Protein AF-A0A9D1F6U3-F1 (afdb_monomer_lite)

Sequence (412 aa):
MLYEYFVCVFSRMLGSVQTELIWQTAQAREDLVQIKSAEDCMWYIWGDSIPMAGEPDRIEFTAESYDNSDFKPFIVPYILDDQSNVKGNLILVSGGGYSERNNTGEGYPSAALFNELGYNCYVLQRRVAPYCADDIWMDMQRSIRYVRNAVEEMELGGADNICAAGFSGGSGTVLGAVALYYGDILPTVTDPDYVPDEIDKISSDLDFALCIYGPDYLGGTSHDDGSEFKGLVTDNPNIPDMFIAGGENDDLTYDANMVLANSVKDKVISELHVYAQVGHGFGAGREGTSSKDWIKEADVFMDYVKAIEAGTDGAAQQEAEIPEEYTKVQQYVVSGGFGDNTTITYAATDDESQFYIYFTSHDELQVLEGYIEDDGTVIVTYDKSGFMKGDAQMIVDSADRDGWEPIDKAAD

Organism: NCBI:txid2840941

Structure (mmCIF, N/CA/C/O backbone):
data_AF-A0A9D1F6U3-F1
#
_entry.id   AF-A0A9D1F6U3-F1
#
loop_
_atom_site.group_PDB
_atom_site.id
_atom_site.type_symbol
_atom_site.label_atom_id
_atom_site.label_alt_id
_atom_site.label_comp_id
_atom_site.label_asym_id
_atom_site.label_entity_id
_atom_site.label_seq_id
_atom_site.pdbx_PDB_ins_code
_atom_site.Cartn_x
_atom_site.Cartn_y
_atom_site.Cartn_z
_atom_site.occupancy
_atom_site.B_iso_or_equiv
_atom_site.auth_seq_id
_atom_site.auth_comp_id
_atom_site.auth_asym_id
_atom_site.auth_atom_id
_atom_site.pdbx_PDB_model_num
ATOM 1 N N . MET A 1 1 ? 34.568 -28.697 -12.596 1.00 42.38 1 MET A N 1
ATOM 2 C CA . MET A 1 1 ? 35.968 -28.341 -12.929 1.00 42.38 1 MET A CA 1
ATOM 3 C C . MET A 1 1 ? 36.302 -26.856 -12.757 1.00 42.38 1 MET A C 1
ATOM 5 O O . MET A 1 1 ? 37.226 -26.585 -12.010 1.00 42.38 1 MET A O 1
ATOM 9 N N . LEU A 1 2 ? 35.592 -25.886 -13.361 1.00 33.31 2 LEU A N 1
ATOM 10 C CA . LEU A 1 2 ? 35.843 -24.448 -13.087 1.00 33.31 2 LEU A CA 1
ATOM 11 C C . LEU A 1 2 ? 35.345 -23.996 -11.694 1.00 33.31 2 LEU A C 1
ATOM 13 O O . LEU A 1 2 ? 36.006 -23.195 -11.044 1.00 33.31 2 LEU A O 1
ATOM 17 N N . TYR A 1 3 ? 34.247 -24.583 -11.200 1.00 37.94 3 TYR A N 1
ATOM 18 C CA . TYR A 1 3 ? 33.682 -24.304 -9.869 1.00 37.94 3 TYR A CA 1
ATOM 19 C C . TYR A 1 3 ? 34.586 -24.795 -8.719 1.00 37.94 3 TYR A C 1
ATOM 21 O O . TYR A 1 3 ? 34.865 -24.061 -7.777 1.00 37.94 3 TYR A O 1
ATOM 29 N N . GLU A 1 4 ? 35.151 -26.000 -8.850 1.00 38.66 4 GLU A N 1
ATOM 30 C CA . GLU A 1 4 ? 36.095 -26.563 -7.868 1.00 38.66 4 GLU A CA 1
ATOM 31 C C . GLU A 1 4 ? 37.394 -25.750 -7.770 1.00 38.66 4 GLU A C 1
ATOM 33 O O . GLU A 1 4 ? 37.966 -25.616 -6.689 1.00 38.66 4 GLU A O 1
ATOM 38 N N . TYR A 1 5 ? 37.844 -25.151 -8.879 1.00 35.56 5 TYR A N 1
ATOM 39 C CA . TYR A 1 5 ? 39.043 -24.311 -8.885 1.00 35.56 5 TYR A CA 1
ATOM 40 C C . TYR A 1 5 ? 38.801 -22.950 -8.209 1.00 35.56 5 TYR A C 1
ATOM 42 O O . TYR A 1 5 ? 39.692 -22.434 -7.537 1.00 35.56 5 TYR A O 1
ATOM 50 N N . PHE A 1 6 ? 37.591 -22.393 -8.332 1.00 42.16 6 PHE A N 1
ATOM 51 C CA . PHE A 1 6 ? 37.216 -21.121 -7.705 1.00 42.16 6 PHE A CA 1
ATOM 52 C C . PHE A 1 6 ? 37.087 -21.253 -6.175 1.00 42.16 6 PHE A C 1
ATOM 54 O O . PHE A 1 6 ? 37.627 -20.434 -5.429 1.00 42.16 6 PHE A O 1
ATOM 61 N N . VAL A 1 7 ? 36.471 -22.343 -5.701 1.00 47.91 7 VAL A N 1
ATOM 62 C CA . VAL A 1 7 ? 36.286 -22.637 -4.266 1.00 47.91 7 VAL A CA 1
ATOM 63 C C . VAL A 1 7 ? 37.618 -22.957 -3.571 1.00 47.91 7 VAL A C 1
ATOM 65 O O . VAL A 1 7 ? 37.873 -22.478 -2.463 1.00 47.91 7 VAL A O 1
ATOM 68 N N . CYS A 1 8 ? 38.529 -23.686 -4.228 1.00 46.34 8 CYS A N 1
ATOM 69 C CA . CYS A 1 8 ? 39.842 -24.001 -3.650 1.00 46.34 8 CYS A CA 1
ATOM 70 C C . CYS A 1 8 ? 40.756 -22.778 -3.467 1.00 46.34 8 CYS A C 1
ATOM 72 O O . CYS A 1 8 ? 41.561 -22.756 -2.532 1.00 46.34 8 CYS A O 1
ATOM 74 N N . VAL A 1 9 ? 40.671 -21.776 -4.348 1.00 45.34 9 VAL A N 1
ATOM 75 C CA . VAL A 1 9 ? 41.531 -20.582 -4.278 1.00 45.34 9 VAL A CA 1
ATOM 76 C C . VAL A 1 9 ? 41.027 -19.594 -3.219 1.00 45.34 9 VAL A C 1
ATOM 78 O O . VAL A 1 9 ? 41.844 -19.043 -2.481 1.00 45.34 9 VAL A O 1
ATOM 81 N N . PHE A 1 10 ? 39.707 -19.433 -3.066 1.00 45.38 10 PHE A N 1
ATOM 82 C CA . PHE A 1 10 ? 39.118 -18.539 -2.058 1.00 45.38 10 PHE A CA 1
ATOM 83 C C . PHE A 1 10 ? 39.125 -19.107 -0.634 1.00 45.38 10 PHE A C 1
ATOM 85 O O . PHE A 1 10 ? 39.335 -18.355 0.317 1.00 45.38 10 PHE A O 1
ATOM 92 N N . SER A 1 11 ? 39.002 -20.429 -0.463 1.00 48.53 11 SER A N 1
ATOM 93 C CA . SER A 1 11 ? 39.076 -21.071 0.862 1.00 48.53 11 SER A CA 1
ATOM 94 C C . SER A 1 11 ? 40.421 -20.838 1.571 1.00 48.53 11 SER A C 1
ATOM 96 O O . SER A 1 11 ? 40.485 -20.852 2.796 1.00 48.53 11 SER A O 1
ATOM 98 N N . ARG A 1 12 ? 41.502 -20.542 0.831 1.00 50.72 12 ARG A N 1
ATOM 99 C CA . ARG A 1 12 ? 42.804 -20.180 1.421 1.00 50.72 12 ARG A CA 1
ATOM 100 C C . ARG A 1 12 ? 42.891 -18.736 1.932 1.00 50.72 12 ARG A C 1
ATOM 102 O O . ARG A 1 12 ? 43.861 -18.424 2.618 1.00 50.72 12 ARG A O 1
ATOM 109 N N . MET A 1 13 ? 41.932 -17.868 1.596 1.00 50.22 13 MET A N 1
ATOM 110 C CA . MET A 1 13 ? 41.905 -16.451 1.997 1.00 50.22 13 MET A CA 1
ATOM 111 C C . MET A 1 13 ? 40.871 -16.130 3.088 1.00 50.22 13 MET A C 1
ATOM 113 O O . MET A 1 13 ? 40.909 -15.034 3.639 1.00 50.22 13 MET A O 1
ATOM 117 N N . LEU A 1 14 ? 39.978 -17.065 3.423 1.00 48.09 14 LEU A N 1
ATOM 118 C CA . LEU A 1 14 ? 38.885 -16.867 4.378 1.00 48.09 14 LEU A CA 1
ATOM 119 C C . LEU A 1 14 ? 39.140 -17.635 5.684 1.00 48.09 14 LEU A C 1
ATOM 121 O O . LEU A 1 14 ? 39.748 -18.705 5.687 1.00 48.09 14 LEU A O 1
ATOM 125 N N . GLY A 1 15 ? 38.669 -17.095 6.811 1.00 55.25 15 GLY A N 1
ATOM 126 C CA . GLY A 1 15 ? 38.724 -17.794 8.100 1.00 55.25 15 GLY A CA 1
ATOM 127 C C . GLY A 1 15 ? 37.884 -19.080 8.086 1.00 55.25 15 GLY A C 1
ATOM 128 O O . GLY A 1 15 ? 36.940 -19.207 7.304 1.00 55.25 15 GLY A O 1
ATOM 129 N N . SER A 1 16 ? 38.190 -20.037 8.970 1.00 57.56 16 SER A N 1
ATOM 130 C CA . SER A 1 16 ? 37.502 -21.342 9.028 1.00 57.56 16 SER A CA 1
ATOM 131 C C . SER A 1 16 ? 35.975 -21.221 9.144 1.00 57.56 16 SER A C 1
ATOM 133 O O . SER A 1 16 ? 35.255 -21.961 8.484 1.00 57.56 16 SER A O 1
ATOM 135 N N . VAL A 1 17 ? 35.487 -20.227 9.893 1.00 54.22 17 VAL A N 1
ATOM 136 C CA . VAL A 1 17 ? 34.051 -19.952 10.091 1.00 54.22 17 VAL A CA 1
ATOM 137 C C . VAL A 1 17 ? 33.354 -19.499 8.800 1.00 54.22 17 VAL A C 1
ATOM 139 O O . VAL A 1 17 ? 32.241 -19.928 8.520 1.00 54.22 17 VAL A O 1
ATOM 142 N N . GLN A 1 18 ? 34.007 -18.674 7.975 1.00 57.72 18 GLN A N 1
ATOM 143 C CA . GLN A 1 18 ? 33.443 -18.221 6.693 1.00 57.72 18 GLN A CA 1
ATOM 144 C C . GLN A 1 18 ? 33.390 -19.355 5.668 1.00 57.72 18 GLN A C 1
ATOM 146 O O . GLN A 1 18 ? 32.462 -19.429 4.871 1.00 57.72 18 GLN A O 1
ATOM 151 N N . THR A 1 19 ? 34.369 -20.259 5.713 1.00 63.44 19 THR A N 1
ATOM 152 C CA . THR A 1 19 ? 34.386 -21.437 4.840 1.00 63.44 19 THR A CA 1
ATOM 153 C C . THR A 1 19 ? 33.251 -22.397 5.207 1.00 63.44 19 THR A C 1
ATOM 155 O O . THR A 1 19 ? 32.545 -22.863 4.319 1.00 63.44 19 THR A O 1
ATOM 158 N N . GLU A 1 20 ? 33.026 -22.641 6.500 1.00 64.00 20 GLU A N 1
ATOM 159 C CA . GLU A 1 20 ? 31.921 -23.471 7.002 1.00 64.00 20 GLU A CA 1
ATOM 160 C C . GLU A 1 20 ? 30.547 -22.914 6.594 1.00 64.00 20 GLU A C 1
ATOM 162 O O . GLU A 1 20 ? 29.706 -23.660 6.097 1.00 64.00 20 GLU A O 1
ATOM 167 N N . LEU A 1 21 ? 30.345 -21.596 6.718 1.00 61.62 21 LEU A N 1
ATOM 168 C CA . LEU A 1 21 ? 29.097 -20.933 6.329 1.00 61.62 21 LEU A CA 1
ATOM 169 C C . LEU A 1 21 ? 28.814 -21.077 4.823 1.00 61.62 21 LEU A C 1
ATOM 171 O O . LEU A 1 21 ? 27.683 -21.350 4.428 1.00 61.62 21 LEU A O 1
ATOM 175 N N . ILE A 1 22 ? 29.844 -20.944 3.979 1.00 66.81 22 ILE A N 1
ATOM 176 C CA . ILE A 1 22 ? 29.730 -21.145 2.526 1.00 66.81 22 ILE A CA 1
ATOM 177 C C . ILE A 1 22 ? 29.328 -22.590 2.210 1.00 66.81 22 ILE A C 1
ATOM 179 O O . ILE A 1 22 ? 28.435 -22.801 1.393 1.00 66.81 22 ILE A O 1
ATOM 183 N N . TRP A 1 23 ? 29.939 -23.579 2.871 1.00 64.94 23 TRP A N 1
ATOM 184 C CA . TRP A 1 23 ? 29.586 -24.989 2.677 1.00 64.94 23 TRP A CA 1
ATOM 185 C C . TRP A 1 23 ? 28.165 -25.302 3.135 1.00 64.94 23 TRP A C 1
ATOM 187 O O . TRP A 1 23 ? 27.433 -25.957 2.401 1.00 64.94 23 TRP A O 1
ATOM 197 N N . GLN A 1 24 ? 27.747 -24.799 4.297 1.00 66.44 24 GLN A N 1
ATOM 198 C CA . GLN A 1 24 ? 26.380 -24.984 4.793 1.00 66.44 24 GLN A CA 1
ATOM 199 C C . GLN A 1 24 ? 25.349 -24.329 3.869 1.00 66.44 24 GLN A C 1
ATOM 201 O O . GLN A 1 24 ? 24.318 -24.927 3.587 1.00 66.44 24 GLN A O 1
ATOM 206 N N . THR A 1 25 ? 25.651 -23.143 3.335 1.00 59.09 25 THR A N 1
ATOM 207 C CA . THR A 1 25 ? 24.780 -22.447 2.374 1.00 59.09 25 THR A CA 1
ATOM 208 C C . THR A 1 25 ? 24.703 -23.197 1.042 1.00 59.09 25 THR A C 1
ATOM 210 O O . THR A 1 25 ? 23.630 -23.308 0.455 1.00 59.09 25 THR A O 1
ATOM 213 N N . ALA A 1 26 ? 25.823 -23.747 0.563 1.00 63.44 26 ALA A N 1
ATOM 214 C CA . ALA A 1 26 ? 25.854 -24.569 -0.644 1.00 63.44 26 ALA A CA 1
ATOM 215 C C . ALA A 1 26 ? 25.070 -25.878 -0.460 1.00 63.44 26 ALA A C 1
ATOM 217 O O . ALA A 1 26 ? 24.279 -26.228 -1.328 1.00 63.44 26 ALA A O 1
ATOM 218 N N . GLN A 1 27 ? 25.227 -26.546 0.686 1.00 65.62 27 GLN A N 1
ATOM 219 C CA . GLN A 1 27 ? 24.493 -27.766 1.026 1.00 65.62 27 GLN A CA 1
ATOM 220 C C . GLN A 1 27 ? 22.988 -27.492 1.141 1.00 65.62 27 GLN A C 1
ATOM 222 O O . GLN A 1 27 ? 22.194 -28.178 0.510 1.00 65.62 27 GLN A O 1
ATOM 227 N N . ALA A 1 28 ? 22.599 -26.430 1.855 1.00 63.66 28 ALA A N 1
ATOM 228 C CA . ALA A 1 28 ? 21.203 -26.014 1.963 1.00 63.66 28 ALA A CA 1
ATOM 229 C C . ALA A 1 28 ? 20.598 -25.693 0.589 1.00 63.66 28 ALA A C 1
ATOM 231 O O . ALA A 1 28 ? 19.442 -26.012 0.344 1.00 63.66 28 ALA A O 1
ATOM 232 N N . ARG A 1 29 ? 21.385 -25.109 -0.327 1.00 61.44 29 ARG A N 1
ATOM 233 C CA . ARG A 1 29 ? 20.975 -24.859 -1.714 1.00 61.44 29 ARG A CA 1
ATOM 234 C C . ARG A 1 29 ? 20.826 -26.143 -2.532 1.00 61.44 29 ARG A C 1
ATOM 236 O O . ARG A 1 29 ? 19.943 -26.194 -3.380 1.00 61.44 29 ARG A O 1
ATOM 243 N N . GLU A 1 30 ? 21.674 -27.145 -2.317 1.00 65.12 30 GLU A N 1
ATOM 244 C CA . GLU A 1 30 ? 21.535 -28.467 -2.949 1.00 65.12 30 GLU A CA 1
ATOM 245 C C . GLU A 1 30 ? 20.309 -29.231 -2.429 1.00 65.12 30 GLU A C 1
ATOM 247 O O . GLU A 1 30 ? 19.708 -29.997 -3.181 1.00 65.12 30 GLU A O 1
ATOM 252 N N . ASP A 1 31 ? 19.904 -28.970 -1.185 1.00 65.75 31 ASP A N 1
ATOM 253 C CA . ASP A 1 31 ? 18.705 -29.544 -0.569 1.00 65.75 31 ASP A CA 1
ATOM 254 C C . ASP A 1 31 ? 17.405 -28.817 -0.984 1.00 65.75 31 ASP A C 1
ATOM 256 O O . ASP A 1 31 ? 16.306 -29.321 -0.730 1.00 65.75 31 ASP A O 1
ATOM 260 N N . LEU A 1 32 ? 17.494 -27.654 -1.650 1.00 60.19 32 LEU A N 1
ATOM 261 C CA . LEU A 1 32 ? 16.324 -26.961 -2.195 1.00 60.19 32 LEU A CA 1
ATOM 262 C C . LEU A 1 32 ? 15.743 -27.752 -3.368 1.00 60.19 32 LEU A C 1
ATOM 264 O O . LEU A 1 32 ? 16.335 -27.864 -4.442 1.00 60.19 32 LEU A O 1
ATOM 268 N N . VAL A 1 33 ? 14.522 -28.243 -3.185 1.00 62.19 33 VAL A N 1
ATOM 269 C CA . VAL A 1 33 ? 13.737 -28.840 -4.263 1.00 62.19 33 VAL A CA 1
ATOM 270 C C . VAL A 1 33 ? 12.932 -27.740 -4.939 1.00 62.19 33 VAL A C 1
ATOM 272 O O . VAL A 1 33 ? 12.068 -27.121 -4.324 1.00 62.19 33 VAL A O 1
ATOM 275 N N . GLN A 1 34 ? 13.193 -27.507 -6.223 1.00 59.75 34 GLN A N 1
ATOM 276 C CA . GLN A 1 34 ? 12.348 -26.646 -7.040 1.00 59.75 34 GLN A CA 1
ATOM 277 C C . GLN A 1 34 ? 10.990 -27.334 -7.264 1.00 59.75 34 GLN A C 1
ATOM 279 O O . GLN A 1 34 ? 10.910 -28.346 -7.957 1.00 59.75 34 GLN A O 1
ATOM 284 N N . ILE A 1 35 ? 9.927 -26.800 -6.654 1.00 66.31 35 ILE A N 1
ATOM 285 C CA . ILE A 1 35 ? 8.578 -27.399 -6.681 1.00 66.31 35 ILE A CA 1
ATOM 286 C C . ILE A 1 35 ? 7.818 -27.041 -7.976 1.00 66.31 35 ILE A C 1
ATOM 288 O O . ILE A 1 35 ? 6.983 -27.818 -8.433 1.00 66.31 35 ILE A O 1
ATOM 292 N N . LYS A 1 36 ? 8.137 -25.899 -8.600 1.00 70.50 36 LYS A N 1
ATOM 293 C CA . LYS A 1 36 ? 7.591 -25.427 -9.886 1.00 70.50 36 LYS A CA 1
ATOM 294 C C . LYS A 1 36 ? 8.691 -24.763 -10.717 1.00 70.50 36 LYS A C 1
ATOM 296 O O . LYS A 1 36 ? 9.653 -24.239 -10.145 1.00 70.50 36 LYS A O 1
ATOM 301 N N . SER A 1 37 ? 8.590 -24.793 -12.048 1.00 76.69 37 SER A N 1
ATOM 302 C CA . SER A 1 37 ? 9.570 -24.091 -12.886 1.00 76.69 37 SER A CA 1
ATOM 303 C C . SER A 1 37 ? 9.496 -22.576 -12.642 1.00 76.69 37 SER A C 1
ATOM 305 O O . SER A 1 37 ? 8.492 -22.078 -12.135 1.00 76.69 37 SER A O 1
ATOM 307 N N . ALA A 1 38 ? 10.564 -21.839 -12.964 1.00 73.31 38 ALA A N 1
ATOM 308 C CA . ALA A 1 38 ? 10.537 -20.380 -12.841 1.00 73.31 38 ALA A CA 1
ATOM 309 C C . ALA A 1 38 ? 9.422 -19.784 -13.716 1.00 73.31 38 ALA A C 1
ATOM 311 O O . ALA A 1 38 ? 8.667 -18.950 -13.242 1.00 73.31 38 ALA A O 1
ATOM 312 N N . GLU A 1 39 ? 9.268 -20.298 -14.938 1.00 77.38 39 GLU A N 1
ATOM 313 C CA . GLU A 1 39 ? 8.221 -19.901 -15.885 1.00 77.38 39 GLU A CA 1
ATOM 314 C C . GLU A 1 39 ? 6.811 -20.105 -15.307 1.00 77.38 39 GLU A C 1
ATOM 316 O O . GLU A 1 39 ? 5.989 -19.198 -15.373 1.00 77.38 39 GLU A O 1
ATOM 321 N N . ASP A 1 40 ? 6.558 -21.229 -14.626 1.00 81.31 40 ASP A N 1
ATOM 322 C CA . ASP A 1 40 ? 5.257 -21.508 -13.990 1.00 81.31 40 ASP A CA 1
ATOM 323 C C . ASP A 1 40 ? 4.948 -20.595 -12.787 1.00 81.31 40 ASP A C 1
ATOM 325 O O . ASP A 1 40 ? 3.823 -20.589 -12.283 1.00 81.31 40 ASP A O 1
ATOM 329 N N . CYS A 1 41 ? 5.947 -19.866 -12.282 1.00 82.75 41 CYS A N 1
ATOM 330 C CA . CYS A 1 41 ? 5.817 -18.946 -11.151 1.00 82.75 41 CYS A CA 1
ATOM 331 C C . CYS A 1 41 ? 5.790 -17.474 -11.588 1.00 82.75 41 CYS A C 1
ATOM 333 O O . CYS A 1 41 ? 5.795 -16.595 -10.729 1.00 82.75 41 CYS A O 1
ATOM 335 N N . MET A 1 42 ? 5.805 -17.193 -12.894 1.00 92.44 42 MET A N 1
ATOM 336 C CA . MET A 1 42 ? 5.863 -15.839 -13.441 1.00 92.44 42 MET A CA 1
ATOM 337 C C . MET A 1 42 ? 4.548 -15.485 -14.126 1.00 92.44 42 MET A C 1
ATOM 339 O O . MET A 1 42 ? 4.155 -16.101 -15.114 1.00 92.44 42 MET A O 1
ATOM 343 N N . TRP A 1 43 ? 3.877 -14.455 -13.625 1.00 95.44 43 TRP A N 1
ATOM 344 C CA . TRP A 1 43 ? 2.686 -13.889 -14.250 1.00 95.44 43 TRP A CA 1
ATOM 345 C C . TRP A 1 43 ? 3.074 -12.631 -15.016 1.00 95.44 43 TRP A C 1
ATOM 347 O O . TRP A 1 43 ? 3.222 -11.563 -14.425 1.00 95.44 43 TRP A O 1
ATOM 357 N N . TYR A 1 44 ? 3.302 -12.763 -16.323 1.00 96.75 44 TYR A N 1
ATOM 358 C CA . TYR A 1 44 ? 3.570 -11.611 -17.184 1.00 96.75 44 TYR A CA 1
ATOM 359 C C . TYR A 1 44 ? 2.348 -10.699 -17.224 1.00 96.75 44 TYR A C 1
ATOM 361 O O . TYR A 1 44 ? 1.255 -11.135 -17.574 1.00 96.75 44 TYR A O 1
ATOM 369 N N . ILE A 1 45 ? 2.544 -9.434 -16.857 1.00 97.38 45 ILE A N 1
ATOM 370 C CA . ILE A 1 45 ? 1.426 -8.503 -16.662 1.00 97.38 45 ILE A CA 1
ATOM 371 C C . ILE A 1 45 ? 1.010 -7.803 -17.958 1.00 97.38 45 ILE A C 1
ATOM 373 O O . ILE A 1 45 ? -0.129 -7.357 -18.081 1.00 97.38 45 ILE A O 1
ATOM 377 N N . TRP A 1 46 ? 1.913 -7.730 -18.935 1.00 96.56 46 TRP A N 1
ATOM 378 C CA . TRP A 1 46 ? 1.658 -7.161 -20.254 1.00 96.56 46 TRP A CA 1
ATOM 379 C C . TRP A 1 46 ? 1.506 -8.253 -21.314 1.00 96.56 46 TRP A C 1
ATOM 381 O O . TRP A 1 46 ? 2.167 -9.292 -21.250 1.00 96.56 46 TRP A O 1
ATOM 391 N N . GLY A 1 47 ? 0.666 -7.982 -22.314 1.00 89.56 47 GLY A N 1
ATOM 392 C CA . GLY A 1 47 ? 0.578 -8.787 -23.529 1.00 89.56 47 GLY A CA 1
ATOM 393 C C . GLY A 1 47 ? 1.724 -8.496 -24.506 1.00 89.56 47 GLY A C 1
ATOM 394 O O . GLY A 1 47 ? 2.869 -8.258 -24.124 1.00 89.56 47 GLY A O 1
ATOM 395 N N . ASP A 1 48 ? 1.409 -8.501 -25.801 1.00 85.69 48 ASP A N 1
ATOM 396 C CA . ASP A 1 48 ? 2.392 -8.211 -26.855 1.00 85.69 48 ASP A CA 1
ATOM 397 C C . ASP A 1 48 ? 2.758 -6.718 -26.954 1.00 85.69 48 ASP A C 1
ATOM 399 O O . ASP A 1 48 ? 3.797 -6.381 -27.521 1.00 85.69 48 ASP A O 1
ATOM 403 N N . SER A 1 49 ? 1.921 -5.835 -26.400 1.00 89.88 49 SER A N 1
ATOM 404 C CA . SER A 1 49 ? 2.118 -4.384 -26.350 1.00 89.88 49 SER A CA 1
ATOM 405 C C . SER A 1 49 ? 2.517 -3.976 -24.931 1.00 89.88 49 SER A C 1
ATOM 407 O O . SER A 1 49 ? 1.766 -4.226 -23.990 1.00 89.88 49 SER A O 1
ATOM 409 N N . ILE A 1 50 ? 3.692 -3.363 -24.775 1.00 94.62 50 ILE A N 1
ATOM 410 C CA . ILE A 1 50 ? 4.191 -2.805 -23.509 1.00 94.62 50 ILE A CA 1
ATOM 411 C C . ILE A 1 50 ? 4.391 -1.306 -23.751 1.00 94.62 50 ILE A C 1
ATOM 413 O O . ILE A 1 50 ? 5.151 -0.974 -24.662 1.00 94.62 50 ILE A O 1
ATOM 417 N N . PRO A 1 51 ? 3.729 -0.410 -22.997 1.00 94.56 51 PRO A N 1
ATOM 418 C CA . PRO A 1 51 ? 3.828 1.022 -23.245 1.00 94.56 51 PRO A CA 1
ATOM 419 C C . PRO A 1 51 ? 5.213 1.541 -22.871 1.00 94.56 51 PRO A C 1
ATOM 421 O O . PRO A 1 51 ? 5.782 1.106 -21.861 1.00 94.56 51 PRO A O 1
ATOM 424 N N . MET A 1 52 ? 5.731 2.489 -23.645 1.00 91.75 52 MET A N 1
ATOM 425 C CA . MET A 1 52 ? 7.018 3.130 -23.383 1.00 91.75 52 MET A CA 1
ATOM 426 C C . MET A 1 52 ? 6.949 4.647 -23.558 1.00 91.75 52 MET A C 1
ATOM 428 O O . MET A 1 52 ? 6.599 5.142 -24.626 1.00 91.75 52 MET A O 1
ATOM 432 N N . ALA A 1 53 ? 7.367 5.403 -22.544 1.00 89.06 53 ALA A N 1
ATOM 433 C CA . ALA A 1 53 ? 7.500 6.863 -22.650 1.00 89.06 53 ALA A CA 1
ATOM 434 C C . ALA A 1 53 ? 8.632 7.289 -23.608 1.00 89.06 53 ALA A C 1
ATOM 436 O O . ALA A 1 53 ? 8.690 8.430 -24.070 1.00 89.06 53 ALA A O 1
ATOM 437 N N . GLY A 1 54 ? 9.533 6.356 -23.916 1.00 77.00 54 GLY A N 1
ATOM 438 C CA . GLY A 1 54 ? 10.545 6.433 -24.960 1.00 77.00 54 GLY A CA 1
ATOM 439 C C . GLY A 1 54 ? 11.272 5.094 -25.079 1.00 77.00 54 GLY A C 1
ATOM 440 O O . GLY A 1 54 ? 11.279 4.310 -24.135 1.00 77.00 54 GLY A O 1
ATOM 441 N N . GLU A 1 55 ? 11.887 4.809 -26.228 1.00 68.31 55 GLU A N 1
ATOM 442 C CA . GLU A 1 55 ? 12.739 3.621 -26.348 1.00 68.31 55 GLU A CA 1
ATOM 443 C C . GLU A 1 55 ? 14.126 3.935 -25.760 1.00 68.31 55 GLU A C 1
ATOM 445 O O . GLU A 1 55 ? 14.830 4.769 -26.342 1.00 68.31 55 GLU A O 1
ATOM 450 N N . PRO A 1 56 ? 14.563 3.296 -24.655 1.00 66.62 56 PRO A N 1
ATOM 451 C CA . PRO A 1 56 ? 15.975 3.321 -24.303 1.00 66.62 56 PRO A CA 1
ATOM 452 C C . PRO A 1 56 ? 16.762 2.678 -25.444 1.00 66.62 56 PRO A C 1
ATOM 454 O O . PRO A 1 56 ? 16.439 1.575 -25.906 1.00 66.62 56 PRO A O 1
ATOM 457 N N . ASP A 1 57 ? 17.807 3.354 -25.924 1.00 67.44 57 ASP A N 1
ATOM 458 C CA . ASP A 1 57 ? 18.646 2.769 -26.963 1.00 67.44 57 ASP A CA 1
ATOM 459 C C . ASP A 1 57 ? 19.224 1.448 -26.432 1.00 67.44 57 ASP A C 1
ATOM 461 O O . ASP A 1 57 ? 19.720 1.374 -25.309 1.00 67.44 57 ASP A O 1
ATOM 465 N N . ARG A 1 58 ? 19.260 0.387 -27.253 1.00 65.94 58 ARG A N 1
ATOM 466 C CA . ARG A 1 58 ? 19.865 -0.905 -26.847 1.00 65.94 58 ARG A CA 1
ATOM 467 C C . ARG A 1 58 ? 21.300 -0.771 -26.317 1.00 65.94 58 ARG A C 1
ATOM 469 O O . ARG A 1 58 ? 21.782 -1.678 -25.650 1.00 65.94 58 ARG A O 1
ATOM 476 N N . ILE A 1 59 ? 21.989 0.321 -26.656 1.00 61.47 59 ILE A N 1
ATOM 477 C CA . ILE A 1 59 ? 23.340 0.640 -26.185 1.00 61.47 59 ILE A CA 1
ATOM 478 C C . ILE A 1 59 ? 23.381 1.120 -24.724 1.00 61.47 59 ILE A C 1
ATOM 480 O O . ILE A 1 59 ? 24.446 1.080 -24.112 1.00 61.47 59 ILE A O 1
ATOM 484 N N . GLU A 1 60 ? 22.251 1.561 -24.171 1.00 77.12 60 GLU A N 1
ATOM 485 C CA . GLU A 1 60 ? 22.098 1.963 -22.769 1.00 77.12 60 GLU A CA 1
ATOM 486 C C . GLU A 1 60 ? 22.013 0.750 -21.836 1.00 77.12 60 GLU A C 1
ATOM 488 O O . GLU A 1 60 ? 22.375 0.843 -20.664 1.00 77.12 60 GLU A O 1
ATOM 493 N N . PHE A 1 61 ? 21.624 -0.415 -22.365 1.00 86.94 61 PHE A N 1
ATOM 494 C CA . PHE A 1 61 ? 21.753 -1.688 -21.663 1.00 86.94 61 PHE A CA 1
ATOM 495 C C . PHE A 1 61 ? 23.203 -2.164 -21.722 1.00 86.94 61 PHE A C 1
ATOM 497 O O . PHE A 1 61 ? 23.728 -2.537 -22.776 1.00 86.94 61 PHE A O 1
ATOM 504 N N . THR A 1 62 ? 23.859 -2.164 -20.568 1.00 85.12 62 THR A N 1
ATOM 505 C CA . THR A 1 62 ? 25.251 -2.596 -20.420 1.00 85.12 62 THR A CA 1
ATOM 506 C C . THR A 1 62 ? 25.327 -3.912 -19.651 1.00 85.12 62 THR A C 1
ATOM 508 O O . THR A 1 62 ? 24.336 -4.403 -19.125 1.00 85.12 62 THR A O 1
ATOM 511 N N . ALA A 1 63 ? 26.526 -4.489 -19.539 1.00 82.94 63 ALA A N 1
ATOM 512 C CA . ALA A 1 63 ? 26.743 -5.666 -18.694 1.00 82.94 63 ALA A CA 1
ATOM 513 C C . ALA A 1 63 ? 26.512 -5.399 -17.189 1.00 82.94 63 ALA A C 1
ATOM 515 O O . ALA A 1 63 ? 26.489 -6.350 -16.412 1.00 82.94 63 ALA A O 1
ATOM 516 N N . GLU A 1 64 ? 26.391 -4.130 -16.786 1.00 85.25 64 GLU A N 1
ATOM 517 C CA . GLU A 1 64 ? 26.085 -3.710 -15.414 1.00 85.25 64 GLU A CA 1
ATOM 518 C C . GLU A 1 64 ? 24.583 -3.463 -15.200 1.00 85.25 64 GLU A C 1
ATOM 520 O O . GLU A 1 64 ? 24.153 -3.312 -14.060 1.00 85.25 64 GLU A O 1
ATOM 525 N N . SER A 1 65 ? 23.781 -3.434 -16.272 1.00 87.19 65 SER A N 1
ATOM 526 C CA . SER A 1 65 ? 22.327 -3.311 -16.169 1.00 87.19 65 SER A CA 1
ATOM 527 C C . SER A 1 65 ? 21.742 -4.533 -15.466 1.00 87.19 65 SER A C 1
ATOM 529 O O . SER A 1 65 ? 22.145 -5.668 -15.727 1.00 87.19 65 SER A O 1
ATOM 531 N N . TYR A 1 66 ? 20.773 -4.295 -14.582 1.00 92.19 66 TYR A N 1
ATOM 532 C CA . TYR A 1 66 ? 20.128 -5.366 -13.824 1.00 92.19 66 TYR A CA 1
ATOM 533 C C . TYR A 1 66 ? 19.329 -6.310 -14.731 1.00 92.19 66 TYR A C 1
ATOM 535 O O . TYR A 1 66 ? 19.329 -7.523 -14.529 1.00 92.19 66 TYR A O 1
ATOM 543 N N . ASP A 1 67 ? 18.696 -5.743 -15.758 1.00 92.38 67 ASP A N 1
ATOM 544 C CA . ASP A 1 67 ? 17.915 -6.460 -16.757 1.00 92.38 67 ASP A CA 1
ATOM 545 C C . ASP A 1 67 ? 18.537 -6.379 -18.150 1.00 92.38 67 ASP A C 1
ATOM 547 O O . ASP A 1 67 ? 19.252 -5.436 -18.494 1.00 92.38 67 ASP A O 1
ATOM 551 N N . ASN A 1 68 ? 18.198 -7.360 -18.986 1.00 89.38 68 ASN A N 1
ATOM 552 C CA . ASN A 1 68 ? 18.456 -7.295 -20.419 1.00 89.38 68 ASN A CA 1
ATOM 553 C C . ASN A 1 68 ? 17.399 -6.426 -21.120 1.00 89.38 68 ASN A C 1
ATOM 555 O O . ASN A 1 68 ? 16.284 -6.251 -20.629 1.00 89.38 68 ASN A O 1
ATOM 559 N N . SER A 1 69 ? 17.716 -5.955 -22.329 1.00 87.44 69 SER A N 1
ATOM 560 C CA . SER A 1 69 ? 16.809 -5.123 -23.138 1.00 87.44 69 SER A CA 1
ATOM 561 C C . SER A 1 69 ? 15.491 -5.805 -23.529 1.00 87.44 69 SER A C 1
ATOM 563 O O . SER A 1 69 ? 14.598 -5.152 -24.048 1.00 87.44 69 SER A O 1
ATOM 565 N N . ASP A 1 70 ? 15.390 -7.127 -23.381 1.00 88.56 70 ASP A N 1
ATOM 566 C CA . ASP A 1 70 ? 14.197 -7.931 -23.669 1.00 88.56 70 ASP A CA 1
ATOM 567 C C . ASP A 1 70 ? 13.400 -8.310 -22.410 1.00 88.56 70 ASP A C 1
ATOM 569 O O . ASP A 1 70 ? 12.483 -9.131 -22.484 1.00 88.56 70 ASP A O 1
ATOM 573 N N . PHE A 1 71 ? 13.733 -7.718 -21.259 1.00 92.50 71 PHE A N 1
ATOM 574 C CA . PHE A 1 71 ? 12.976 -7.897 -20.029 1.00 92.50 71 PHE A CA 1
ATOM 575 C C . PHE A 1 71 ? 11.511 -7.502 -20.218 1.00 92.50 71 PHE A C 1
ATOM 577 O O . PHE A 1 71 ? 11.191 -6.424 -20.718 1.00 92.50 71 PHE A O 1
ATOM 584 N N . LYS A 1 72 ? 10.620 -8.383 -19.763 1.00 94.12 72 LYS A N 1
ATOM 585 C CA . LYS A 1 72 ? 9.181 -8.145 -19.712 1.00 94.12 72 LYS A CA 1
ATOM 586 C C . LYS A 1 72 ? 8.737 -8.143 -18.255 1.00 94.12 72 LYS A C 1
ATOM 588 O O . LYS A 1 72 ? 9.045 -9.120 -17.574 1.00 94.12 72 LYS A O 1
ATOM 593 N N . PRO A 1 73 ? 8.002 -7.122 -17.792 1.00 97.25 73 PRO A N 1
ATOM 594 C CA . PRO A 1 73 ? 7.485 -7.078 -16.432 1.00 97.25 73 PRO A CA 1
ATOM 595 C C . PRO A 1 73 ? 6.593 -8.269 -16.089 1.00 97.25 73 PRO A C 1
ATOM 597 O O . PRO A 1 73 ? 5.772 -8.711 -16.900 1.00 97.25 73 PRO A O 1
ATOM 600 N N . PHE A 1 74 ? 6.734 -8.770 -14.867 1.00 98.06 74 PHE A N 1
ATOM 601 C CA . PHE A 1 74 ? 5.935 -9.879 -14.354 1.00 98.06 74 PHE A CA 1
ATOM 602 C C . PHE A 1 74 ? 5.770 -9.799 -12.839 1.00 98.06 74 PHE A C 1
ATOM 604 O O . PHE A 1 74 ? 6.482 -9.073 -12.148 1.00 98.06 74 PHE A O 1
ATOM 611 N N . ILE A 1 75 ? 4.838 -10.581 -12.317 1.00 98.12 75 ILE A N 1
ATOM 612 C CA . ILE A 1 75 ? 4.594 -10.759 -10.891 1.00 98.12 75 ILE A CA 1
ATOM 613 C C . ILE A 1 75 ? 4.976 -12.179 -10.483 1.00 98.12 75 ILE A C 1
ATOM 615 O O . ILE A 1 75 ? 4.753 -13.131 -11.233 1.00 98.12 75 ILE A O 1
ATOM 619 N N . VAL A 1 76 ? 5.515 -12.318 -9.273 1.00 97.31 76 VAL A N 1
ATOM 620 C CA . VAL A 1 76 ? 5.674 -13.611 -8.598 1.00 97.31 76 VAL A CA 1
ATOM 621 C C . VAL A 1 76 ? 4.592 -13.736 -7.516 1.00 97.31 76 VAL A C 1
ATOM 623 O O . VAL A 1 76 ? 4.656 -12.994 -6.530 1.00 97.31 76 VAL A O 1
ATOM 626 N N . PRO A 1 77 ? 3.592 -14.621 -7.684 1.00 96.62 77 PRO A N 1
ATOM 627 C CA . PRO A 1 77 ? 2.490 -14.771 -6.741 1.00 96.62 77 PRO A CA 1
ATOM 628 C C . PRO A 1 77 ? 2.867 -15.647 -5.533 1.00 96.62 77 PRO A C 1
ATOM 630 O O . PRO A 1 77 ? 3.463 -16.715 -5.672 1.00 96.62 77 PRO A O 1
ATOM 633 N N . TYR A 1 78 ? 2.445 -15.207 -4.353 1.00 96.25 78 TYR A N 1
ATOM 634 C CA . TYR A 1 78 ? 2.486 -15.893 -3.061 1.00 96.25 78 TYR A CA 1
ATOM 635 C C . TYR A 1 78 ? 1.045 -15.977 -2.556 1.00 96.25 78 TYR A C 1
ATOM 637 O O . TYR A 1 78 ? 0.570 -15.104 -1.826 1.00 96.25 78 TYR A O 1
ATOM 645 N N . ILE A 1 79 ? 0.329 -16.977 -3.064 1.00 95.56 79 ILE A N 1
ATOM 646 C CA . ILE A 1 79 ? -1.110 -17.150 -2.856 1.00 95.56 79 ILE A CA 1
ATOM 647 C C . ILE A 1 79 ? -1.330 -18.171 -1.747 1.00 95.56 79 ILE A C 1
ATOM 649 O O . ILE A 1 79 ? -0.688 -19.223 -1.734 1.00 95.56 79 ILE A O 1
ATOM 653 N N . LEU A 1 80 ? -2.251 -17.855 -0.844 1.00 95.56 80 LEU A N 1
ATOM 654 C CA . LEU A 1 80 ? -2.641 -18.733 0.250 1.00 95.56 80 LEU A CA 1
ATOM 655 C C . LEU A 1 80 ? -3.431 -19.944 -0.259 1.00 95.56 80 LEU A C 1
ATOM 657 O O . LEU A 1 80 ? -4.207 -19.854 -1.205 1.00 95.56 80 LEU A O 1
ATOM 661 N N . ASP A 1 81 ? -3.286 -21.090 0.399 1.00 93.38 81 ASP A N 1
ATOM 662 C CA . ASP A 1 81 ? -4.072 -22.276 0.034 1.00 93.38 81 ASP A CA 1
ATOM 663 C C . ASP A 1 81 ? -5.558 -22.117 0.416 1.00 93.38 81 ASP A C 1
ATOM 665 O O . ASP A 1 81 ? -6.443 -22.597 -0.294 1.00 93.38 81 ASP A O 1
ATOM 669 N N . ASP A 1 82 ? -5.842 -21.433 1.532 1.00 92.19 82 ASP A N 1
ATOM 670 C CA . ASP A 1 82 ? -7.203 -21.114 1.974 1.00 92.19 82 ASP A CA 1
ATOM 671 C C . ASP A 1 82 ? -7.620 -19.720 1.492 1.00 92.19 82 ASP A C 1
ATOM 673 O O . ASP A 1 82 ? -7.225 -18.705 2.062 1.00 92.19 82 ASP A O 1
ATOM 677 N N . GLN A 1 83 ? -8.456 -19.682 0.454 1.00 95.75 83 GLN A N 1
ATOM 678 C CA . GLN A 1 83 ? -8.993 -18.440 -0.107 1.00 95.75 83 GLN A CA 1
ATOM 679 C C . GLN A 1 83 ? -10.221 -17.899 0.646 1.00 95.75 83 GLN A C 1
ATOM 681 O O . GLN A 1 83 ? -10.663 -16.787 0.368 1.00 95.75 83 GLN A O 1
ATOM 686 N N . SER A 1 84 ? -10.782 -18.643 1.608 1.00 89.62 84 SER A N 1
ATOM 687 C CA . SER A 1 84 ? -12.031 -18.254 2.283 1.00 89.62 84 SER A CA 1
ATOM 688 C C . SER A 1 84 ? -11.867 -17.156 3.336 1.00 89.62 84 SER A C 1
ATOM 690 O O . SER A 1 84 ? -12.845 -16.490 3.665 1.00 89.62 84 SER A O 1
ATOM 692 N N . ASN A 1 85 ? -10.645 -16.951 3.837 1.00 89.06 85 ASN A N 1
ATOM 693 C CA . ASN A 1 85 ? -10.330 -15.994 4.903 1.00 89.06 85 ASN A CA 1
ATOM 694 C C . ASN A 1 85 ? -9.253 -14.975 4.491 1.00 89.06 85 ASN A C 1
ATOM 696 O O . ASN A 1 85 ? -8.589 -14.394 5.347 1.00 89.06 85 ASN A O 1
ATOM 700 N N . VAL A 1 86 ? -9.039 -14.783 3.186 1.00 96.75 86 VAL A N 1
ATOM 701 C CA . VAL A 1 86 ? -8.045 -13.825 2.683 1.00 96.75 86 VAL A CA 1
ATOM 702 C C . VAL A 1 86 ? -8.489 -12.400 3.010 1.00 96.75 86 VAL A C 1
ATOM 704 O O . VAL A 1 86 ? -9.582 -11.985 2.626 1.00 96.75 86 VAL A O 1
ATOM 707 N N . LYS A 1 87 ? -7.620 -11.639 3.681 1.00 94.75 87 LYS A N 1
ATOM 708 C CA . LYS A 1 87 ? -7.865 -10.245 4.096 1.00 94.75 87 LYS A CA 1
ATOM 709 C C . LYS A 1 87 ? -7.729 -9.239 2.950 1.00 94.75 87 LYS A C 1
ATOM 711 O O . LYS A 1 87 ? -8.300 -8.146 2.999 1.00 94.75 87 LYS A O 1
ATOM 716 N N . GLY A 1 88 ? -6.940 -9.584 1.935 1.00 97.56 88 GLY A N 1
ATOM 717 C CA . GLY A 1 88 ? -6.674 -8.746 0.772 1.00 97.56 88 GLY A CA 1
ATOM 718 C C . GLY A 1 88 ? -5.555 -9.277 -0.117 1.00 97.56 88 GLY A C 1
ATOM 719 O O . GLY A 1 88 ? -4.955 -10.326 0.140 1.00 97.56 88 GLY A O 1
ATOM 720 N N . ASN A 1 89 ? -5.268 -8.512 -1.162 1.00 98.69 89 ASN A N 1
ATOM 721 C CA . ASN A 1 89 ? -4.288 -8.800 -2.198 1.00 98.69 89 ASN A CA 1
ATOM 722 C C . ASN A 1 89 ? -3.231 -7.687 -2.217 1.00 98.69 89 ASN A C 1
ATOM 724 O O . ASN A 1 89 ? -3.524 -6.558 -2.600 1.00 98.69 89 ASN A O 1
ATOM 728 N N . LEU A 1 90 ? -1.999 -7.999 -1.807 1.00 98.81 90 LEU A N 1
ATOM 729 C CA . LEU A 1 90 ? -0.927 -7.024 -1.593 1.00 98.81 90 LEU A CA 1
ATOM 730 C C . LEU A 1 90 ? 0.179 -7.140 -2.653 1.00 98.81 90 LEU A C 1
ATOM 732 O O . LEU A 1 90 ? 0.897 -8.140 -2.722 1.00 98.81 90 LEU A O 1
ATOM 736 N N . ILE A 1 91 ? 0.368 -6.091 -3.450 1.00 98.94 91 ILE A N 1
ATOM 737 C CA . ILE A 1 91 ? 1.474 -5.983 -4.407 1.00 98.94 91 ILE A CA 1
ATOM 738 C C . ILE A 1 91 ? 2.713 -5.437 -3.693 1.00 98.94 91 ILE A C 1
ATOM 740 O O . ILE A 1 91 ? 2.692 -4.348 -3.131 1.00 98.94 91 ILE A O 1
ATOM 744 N N . LEU A 1 92 ? 3.814 -6.181 -3.726 1.00 98.88 92 LEU A N 1
ATOM 745 C CA . LEU A 1 92 ? 5.078 -5.804 -3.099 1.00 98.88 92 LEU A CA 1
ATOM 746 C C . LEU A 1 92 ? 6.050 -5.267 -4.144 1.00 98.88 92 LEU A C 1
ATOM 748 O O . LEU A 1 92 ? 6.360 -5.938 -5.133 1.00 98.88 92 LEU A O 1
ATOM 752 N N . VAL A 1 93 ? 6.567 -4.068 -3.894 1.00 98.69 93 VAL A N 1
ATOM 753 C CA . VAL A 1 93 ? 7.411 -3.318 -4.822 1.00 98.69 93 VAL A CA 1
ATOM 754 C C . VAL A 1 93 ? 8.728 -2.976 -4.135 1.00 98.69 93 VAL A C 1
ATOM 756 O O . VAL A 1 93 ? 8.830 -2.003 -3.389 1.00 98.69 93 VAL A O 1
ATOM 759 N N . SER A 1 94 ? 9.765 -3.778 -4.384 1.00 98.12 94 SER A N 1
ATOM 760 C CA . SER A 1 94 ? 11.084 -3.552 -3.781 1.00 98.12 94 SER A CA 1
ATOM 761 C C . SER A 1 94 ? 11.708 -2.228 -4.237 1.00 98.12 94 SER A C 1
ATOM 763 O O . SER A 1 94 ? 11.495 -1.776 -5.363 1.00 98.12 94 SER A O 1
ATOM 765 N N . GLY A 1 95 ? 12.564 -1.652 -3.413 1.00 95.50 95 GLY A N 1
ATOM 766 C CA . GLY A 1 95 ? 13.520 -0.611 -3.755 1.00 95.50 95 GLY A CA 1
ATOM 767 C C . GLY A 1 95 ? 14.674 -1.121 -4.617 1.00 95.50 95 GLY A C 1
ATOM 768 O O . GLY A 1 95 ? 14.562 -2.151 -5.286 1.00 95.50 95 GLY A O 1
ATOM 769 N N . GLY A 1 96 ? 15.774 -0.360 -4.608 1.00 90.62 96 GLY A N 1
ATOM 770 C CA . GLY A 1 96 ? 16.916 -0.533 -5.519 1.00 90.62 96 GLY A CA 1
ATOM 771 C C . GLY A 1 96 ? 17.250 0.708 -6.359 1.00 90.62 96 GLY A C 1
ATOM 772 O O . GLY A 1 96 ? 17.794 0.599 -7.457 1.00 90.62 96 GLY A O 1
ATOM 773 N N . GLY A 1 97 ? 16.850 1.901 -5.899 1.00 87.56 97 GLY A N 1
ATOM 774 C CA . GLY A 1 97 ? 17.209 3.176 -6.537 1.00 87.56 97 GLY A CA 1
ATOM 775 C C . GLY A 1 97 ? 16.835 3.282 -8.020 1.00 87.56 97 GLY A C 1
ATOM 776 O O . GLY A 1 97 ? 17.566 3.906 -8.777 1.00 87.56 97 GLY A O 1
ATOM 777 N N . TYR A 1 98 ? 15.752 2.617 -8.444 1.00 91.06 98 TYR A N 1
ATOM 778 C CA . TYR A 1 98 ? 15.327 2.505 -9.847 1.00 91.06 98 TYR A CA 1
ATOM 779 C C . TYR A 1 98 ? 16.346 1.862 -10.796 1.00 91.06 98 TYR A C 1
ATOM 781 O O . TYR A 1 98 ? 16.171 1.960 -12.001 1.00 91.06 98 TYR A O 1
ATOM 789 N N . SER A 1 99 ? 17.376 1.180 -10.296 1.00 91.19 99 SER A N 1
ATOM 790 C CA . SER A 1 99 ? 18.375 0.478 -11.122 1.00 91.19 99 SER A CA 1
ATOM 791 C C . SER A 1 99 ? 18.435 -1.024 -10.855 1.00 91.19 99 SER A C 1
ATOM 793 O O . SER A 1 99 ? 18.944 -1.773 -11.679 1.00 91.19 99 SER A O 1
ATOM 795 N N . GLU A 1 100 ? 17.864 -1.468 -9.740 1.00 92.94 100 GLU A N 1
ATOM 796 C CA . GLU A 1 100 ? 17.778 -2.864 -9.333 1.00 92.94 100 GLU A CA 1
ATOM 797 C C . GLU A 1 100 ? 16.490 -3.119 -8.539 1.00 92.94 100 GLU A C 1
ATOM 799 O O . GLU A 1 100 ? 15.696 -2.205 -8.290 1.00 92.94 100 GLU A O 1
ATOM 804 N N . ARG A 1 101 ? 16.284 -4.377 -8.137 1.00 96.25 101 ARG A N 1
ATOM 805 C CA . ARG A 1 101 ? 15.165 -4.806 -7.289 1.00 96.25 101 ARG A CA 1
ATOM 806 C C . ARG A 1 101 ? 15.674 -5.609 -6.092 1.00 96.25 101 ARG A C 1
ATOM 808 O O . ARG A 1 101 ? 16.073 -6.767 -6.246 1.00 96.25 101 ARG A O 1
ATOM 815 N N . ASN A 1 102 ? 15.641 -5.028 -4.889 1.00 95.62 102 ASN A N 1
ATOM 816 C CA . ASN A 1 102 ? 16.106 -5.674 -3.648 1.00 95.62 102 ASN A CA 1
ATOM 817 C C . ASN A 1 102 ? 15.091 -6.689 -3.070 1.00 95.62 102 ASN A C 1
ATOM 819 O O . ASN A 1 102 ? 14.724 -6.673 -1.892 1.00 95.62 102 ASN A O 1
ATOM 823 N N . ASN A 1 103 ? 14.634 -7.631 -3.896 1.00 95.06 103 ASN A N 1
ATOM 824 C CA . ASN A 1 103 ? 13.627 -8.615 -3.487 1.00 95.06 103 ASN A CA 1
ATOM 825 C C . ASN A 1 103 ? 14.093 -9.518 -2.335 1.00 95.06 103 ASN A C 1
ATOM 827 O O . ASN A 1 103 ? 13.264 -10.012 -1.577 1.00 95.06 103 ASN A O 1
ATOM 831 N N . THR A 1 104 ? 15.402 -9.720 -2.172 1.00 92.50 104 THR A N 1
ATOM 832 C CA . THR A 1 104 ? 15.964 -10.536 -1.086 1.00 92.50 104 THR A CA 1
ATOM 833 C C . THR A 1 104 ? 15.775 -9.927 0.300 1.00 92.50 104 THR 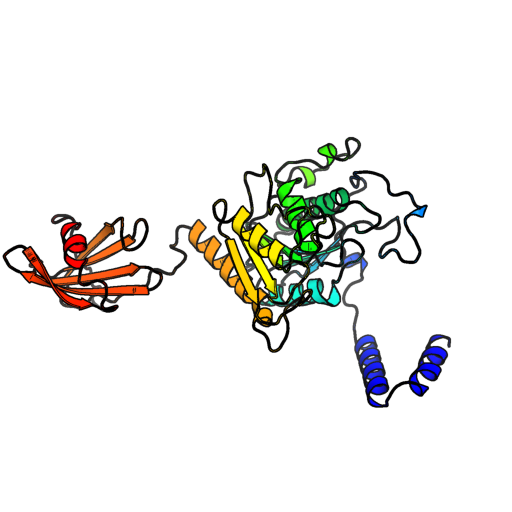A C 1
ATOM 835 O O . THR A 1 104 ? 15.717 -10.682 1.265 1.00 92.50 104 THR A O 1
ATOM 838 N N . GLY A 1 105 ? 15.693 -8.597 0.409 1.00 89.38 105 GLY A N 1
ATOM 839 C CA . GLY A 1 105 ? 15.457 -7.905 1.682 1.00 89.38 105 GLY A CA 1
ATOM 840 C C . GLY A 1 105 ? 14.025 -7.396 1.858 1.00 89.38 105 GLY A C 1
ATOM 841 O O . GLY A 1 105 ? 13.534 -7.335 2.983 1.00 89.38 105 GLY A O 1
ATOM 842 N N . GLU A 1 106 ? 13.362 -7.041 0.758 1.00 97.50 106 GLU A N 1
ATOM 843 C CA . GLU A 1 106 ? 12.118 -6.256 0.780 1.00 97.50 106 GLU A CA 1
ATOM 844 C C . GLU A 1 106 ? 10.928 -6.977 0.143 1.00 97.50 106 GLU A C 1
ATOM 846 O O . GLU A 1 106 ? 9.795 -6.784 0.556 1.00 97.50 106 GLU A O 1
ATOM 851 N N . GLY A 1 107 ? 11.165 -7.811 -0.872 1.00 96.31 107 GLY A N 1
ATOM 852 C CA . GLY A 1 107 ? 10.092 -8.478 -1.612 1.00 96.31 107 GLY A CA 1
ATOM 853 C C . GLY A 1 107 ? 9.689 -9.800 -0.967 1.00 96.31 107 GLY A C 1
ATOM 854 O O . GLY A 1 107 ? 8.622 -9.931 -0.374 1.00 96.31 107 GLY A O 1
ATOM 855 N N . TYR A 1 108 ? 10.559 -10.804 -1.078 1.00 96.06 108 TYR A N 1
ATOM 856 C CA . TYR A 1 108 ? 10.242 -12.180 -0.691 1.00 96.06 108 TYR A CA 1
ATOM 857 C C . TYR A 1 108 ? 10.005 -12.364 0.817 1.00 96.06 108 TYR A C 1
ATOM 859 O O . TYR A 1 108 ? 9.047 -13.054 1.167 1.00 96.06 108 TYR A O 1
ATOM 867 N N . PRO A 1 109 ? 10.809 -11.768 1.725 1.00 96.75 109 PRO A N 1
ATOM 868 C CA . PRO A 1 109 ? 10.554 -11.906 3.158 1.00 96.75 109 PRO A CA 1
ATOM 869 C C . PRO A 1 109 ? 9.243 -11.235 3.583 1.00 96.75 109 PRO A C 1
ATOM 871 O O . PRO A 1 109 ? 8.494 -11.806 4.369 1.00 96.75 109 PRO A O 1
ATOM 874 N N . SER A 1 110 ? 8.926 -10.062 3.023 1.00 98.25 110 SER A N 1
ATOM 875 C CA . SER A 1 110 ? 7.662 -9.376 3.302 1.00 98.25 110 SER A CA 1
ATOM 876 C C . SER A 1 110 ? 6.462 -10.154 2.769 1.00 98.25 110 SER A C 1
ATOM 878 O O . SER A 1 110 ? 5.463 -10.248 3.471 1.00 98.25 110 SER A O 1
ATOM 880 N N . ALA A 1 111 ? 6.572 -10.786 1.592 1.00 98.31 111 ALA A N 1
ATOM 881 C CA . ALA A 1 111 ? 5.519 -11.655 1.059 1.00 98.31 111 ALA A CA 1
ATOM 882 C C . ALA A 1 111 ? 5.180 -12.789 2.031 1.00 98.31 111 ALA A C 1
ATOM 884 O O . ALA A 1 111 ? 4.010 -13.022 2.320 1.00 98.31 111 ALA A O 1
ATOM 885 N N . ALA A 1 112 ? 6.203 -13.451 2.578 1.00 97.00 112 ALA A N 1
ATOM 886 C CA . ALA A 1 112 ? 6.015 -14.520 3.552 1.00 97.00 112 ALA A CA 1
ATOM 887 C C . ALA A 1 112 ? 5.324 -14.024 4.835 1.00 97.00 112 ALA A C 1
ATOM 889 O O . ALA A 1 112 ? 4.382 -14.656 5.301 1.00 97.00 112 ALA A O 1
ATOM 890 N N . LEU A 1 113 ? 5.740 -12.873 5.371 1.00 98.00 113 LEU A N 1
ATOM 891 C CA . LEU A 1 113 ? 5.168 -12.324 6.605 1.00 98.00 113 LEU A CA 1
ATOM 892 C C . LEU A 1 113 ? 3.726 -11.827 6.425 1.00 98.00 113 LEU A C 1
ATOM 894 O O . LEU A 1 113 ? 2.894 -12.055 7.295 1.00 98.00 113 LEU A O 1
ATOM 898 N N . PHE A 1 114 ? 3.392 -11.204 5.294 1.00 98.69 114 PHE A N 1
ATOM 899 C CA . PHE A 1 114 ? 2.003 -10.838 4.997 1.00 98.69 114 PHE A CA 1
ATOM 900 C C . PHE A 1 114 ? 1.127 -12.064 4.687 1.00 98.69 114 PHE A C 1
ATOM 902 O O . PHE A 1 114 ? -0.047 -12.078 5.051 1.00 98.69 114 PHE A O 1
ATOM 909 N N . ASN A 1 115 ? 1.683 -13.127 4.093 1.00 98.12 115 ASN A N 1
ATOM 910 C CA . ASN A 1 115 ? 0.985 -14.411 3.955 1.00 98.12 115 ASN A CA 1
ATOM 911 C C . ASN A 1 115 ? 0.595 -14.984 5.330 1.00 98.12 115 ASN A C 1
ATOM 913 O O . ASN A 1 115 ? -0.540 -15.420 5.508 1.00 98.12 115 ASN A O 1
ATOM 917 N N . GLU A 1 116 ? 1.489 -14.928 6.324 1.00 96.69 116 GLU A N 1
ATOM 918 C CA . GLU A 1 116 ? 1.181 -15.343 7.705 1.00 96.69 116 GLU A CA 1
ATOM 919 C C . GLU A 1 116 ? 0.038 -14.529 8.338 1.00 96.69 116 GLU A C 1
ATOM 921 O O . GLU A 1 116 ? -0.658 -15.037 9.218 1.00 96.69 116 GLU A O 1
ATOM 926 N N . LEU A 1 117 ? -0.182 -13.296 7.871 1.00 96.75 117 LEU A N 1
ATOM 927 C CA . LEU A 1 117 ? -1.271 -12.416 8.302 1.00 96.75 117 LEU A CA 1
ATOM 928 C C . LEU A 1 117 ? -2.549 -12.558 7.461 1.00 96.75 117 LEU A C 1
ATOM 930 O O . LEU A 1 117 ? -3.532 -11.886 7.748 1.00 96.75 117 LEU A O 1
ATOM 934 N N . GLY A 1 118 ? -2.579 -13.440 6.459 1.00 97.31 118 GLY A N 1
ATOM 935 C CA . GLY A 1 118 ? -3.790 -13.719 5.681 1.00 97.31 118 GLY A CA 1
ATOM 936 C C . GLY A 1 118 ? -3.928 -12.934 4.374 1.00 97.31 118 GLY A C 1
ATOM 937 O O . GLY A 1 118 ? -5.038 -12.827 3.855 1.00 97.31 118 GLY A O 1
ATOM 938 N N . TYR A 1 119 ? -2.838 -12.403 3.814 1.00 98.62 119 TYR A N 1
ATOM 939 C CA . TYR A 1 119 ? -2.853 -11.741 2.504 1.00 98.62 119 TYR A CA 1
ATOM 940 C C . TYR A 1 119 ? -2.309 -12.650 1.405 1.00 98.62 119 TYR A C 1
ATOM 942 O O . TYR A 1 119 ? -1.272 -13.293 1.569 1.00 98.62 119 TYR A O 1
ATOM 950 N N . ASN A 1 120 ? -2.950 -12.621 0.238 1.00 98.69 120 ASN A N 1
ATOM 951 C CA . ASN A 1 120 ? -2.275 -13.021 -0.993 1.00 98.69 120 ASN A CA 1
ATOM 952 C C . ASN A 1 120 ? -1.254 -11.929 -1.346 1.00 98.69 120 ASN A C 1
ATOM 954 O O . ASN A 1 120 ? -1.577 -10.741 -1.290 1.00 98.69 120 ASN A O 1
ATOM 958 N N . CYS A 1 121 ? -0.034 -12.302 -1.727 1.00 98.69 121 CYS A N 1
ATOM 959 C CA . CYS A 1 121 ? 1.019 -11.341 -2.060 1.00 98.69 121 CYS A CA 1
ATOM 960 C C . CYS A 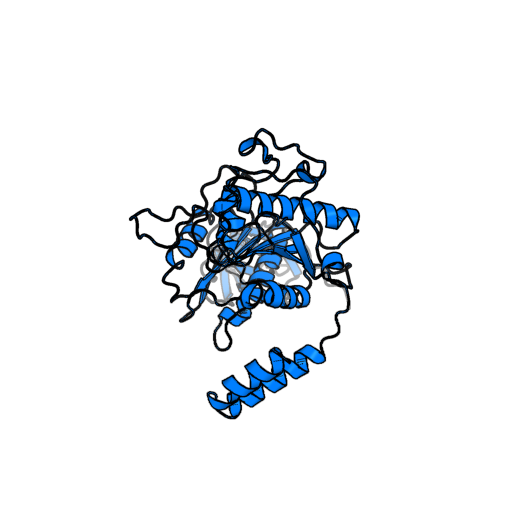1 121 ? 1.547 -11.521 -3.482 1.00 98.69 121 CYS A C 1
ATOM 962 O O . CYS A 1 121 ? 1.582 -12.624 -4.022 1.00 98.69 121 CYS A O 1
ATOM 964 N N . TYR A 1 122 ? 2.010 -10.426 -4.077 1.00 98.69 122 TYR A N 1
ATOM 965 C CA . TYR A 1 122 ? 2.425 -10.368 -5.475 1.00 98.69 122 TYR A CA 1
ATOM 966 C C . TYR A 1 122 ? 3.708 -9.547 -5.588 1.00 98.69 122 TYR A C 1
ATOM 968 O O . TYR A 1 122 ? 3.669 -8.324 -5.512 1.00 98.69 122 TYR A O 1
ATOM 976 N N . VAL A 1 123 ? 4.866 -10.191 -5.750 1.00 98.75 123 VAL A N 1
ATOM 977 C CA . VAL A 1 123 ? 6.145 -9.466 -5.849 1.00 98.75 123 VAL A CA 1
ATOM 978 C C . VAL A 1 123 ? 6.343 -8.978 -7.281 1.00 98.75 123 VAL A C 1
ATOM 980 O O . VAL A 1 123 ? 6.562 -9.785 -8.189 1.00 98.75 123 VAL A O 1
ATOM 983 N N . LEU A 1 124 ? 6.276 -7.662 -7.483 1.00 98.75 124 LEU A N 1
ATOM 984 C CA . LEU A 1 124 ? 6.363 -7.033 -8.799 1.00 98.75 124 LEU A CA 1
ATOM 985 C C . LEU A 1 124 ? 7.813 -6.939 -9.292 1.00 98.75 124 LEU A C 1
ATOM 987 O O . LEU A 1 124 ? 8.651 -6.228 -8.732 1.00 98.75 124 LEU A O 1
ATOM 991 N N . GLN A 1 125 ? 8.080 -7.580 -10.425 1.00 98.00 125 GLN A N 1
ATOM 992 C CA . GLN A 1 125 ? 9.272 -7.369 -11.239 1.00 98.00 125 GLN A CA 1
ATOM 993 C C . GLN A 1 125 ? 8.957 -6.322 -12.310 1.00 98.00 125 GLN A C 1
ATOM 995 O O . GLN A 1 125 ? 8.590 -6.648 -13.436 1.00 98.00 125 GLN A O 1
ATOM 1000 N N . ARG A 1 126 ? 9.061 -5.049 -11.928 1.00 97.12 126 ARG A N 1
ATOM 1001 C CA . ARG A 1 126 ? 8.912 -3.891 -12.825 1.00 97.12 126 ARG A CA 1
ATOM 1002 C C . ARG A 1 126 ? 10.192 -3.592 -13.599 1.00 97.12 126 ARG A C 1
ATOM 1004 O O . ARG A 1 126 ? 11.275 -3.983 -13.152 1.00 97.12 126 ARG A O 1
ATOM 1011 N N . ARG A 1 127 ? 10.077 -2.840 -14.694 1.00 96.62 127 ARG A N 1
ATOM 1012 C CA . ARG A 1 127 ? 11.221 -2.211 -15.368 1.00 96.62 127 ARG A CA 1
ATOM 1013 C C . ARG A 1 127 ? 12.045 -1.361 -14.391 1.00 96.62 127 ARG A C 1
ATOM 1015 O O . ARG A 1 127 ? 11.531 -0.848 -13.401 1.00 96.62 127 ARG A O 1
ATOM 1022 N N . VAL A 1 128 ? 13.340 -1.247 -14.662 1.00 94.50 128 VAL A N 1
ATOM 1023 C CA . VAL A 1 128 ? 14.314 -0.388 -13.958 1.00 94.50 128 VAL A CA 1
ATOM 1024 C C . VAL A 1 128 ? 15.282 0.200 -14.988 1.00 94.50 128 VAL A C 1
ATOM 1026 O O . VAL A 1 128 ? 15.170 -0.108 -16.171 1.00 94.50 128 VAL A O 1
ATOM 1029 N N . ALA A 1 129 ? 16.233 1.032 -14.575 1.00 91.38 129 ALA A N 1
ATOM 1030 C CA . ALA A 1 129 ? 17.213 1.652 -15.455 1.00 91.38 129 ALA A CA 1
ATOM 1031 C C . ALA A 1 129 ? 17.793 0.639 -16.466 1.00 91.38 129 ALA A C 1
ATOM 1033 O O . ALA A 1 129 ? 18.183 -0.471 -16.082 1.00 91.38 129 ALA A O 1
ATOM 1034 N N . PRO A 1 130 ? 17.855 1.003 -17.757 1.00 92.31 130 PRO A N 1
ATOM 1035 C CA . PRO A 1 130 ? 17.750 2.361 -18.302 1.00 92.31 130 PRO A CA 1
ATOM 1036 C C . PRO A 1 130 ? 16.324 2.871 -18.600 1.00 92.31 130 PRO A C 1
ATOM 1038 O O . PRO A 1 130 ? 16.195 3.990 -19.084 1.00 92.31 130 PRO A O 1
ATOM 1041 N N . TYR A 1 131 ? 15.261 2.109 -18.307 1.00 91.75 131 TYR A N 1
ATOM 1042 C CA . TYR A 1 131 ? 13.884 2.602 -18.469 1.00 91.75 131 TYR A CA 1
ATOM 1043 C C . TYR A 1 131 ? 13.615 3.838 -17.594 1.00 91.75 131 TYR A C 1
ATOM 1045 O O . TYR A 1 131 ? 14.176 3.966 -16.499 1.00 91.75 131 TYR A O 1
ATOM 1053 N N . CYS A 1 132 ? 12.767 4.753 -18.070 1.00 90.31 132 CYS A N 1
ATOM 1054 C CA . CYS A 1 132 ? 12.467 5.990 -17.348 1.00 90.31 132 CYS A CA 1
ATOM 1055 C C . CYS A 1 132 ? 11.366 5.778 -16.295 1.00 90.31 132 CYS A C 1
ATOM 1057 O O . CYS A 1 132 ? 10.724 4.734 -16.252 1.00 90.31 132 CYS A O 1
ATOM 1059 N N . ALA A 1 133 ? 11.120 6.771 -15.438 1.00 90.62 133 ALA A N 1
ATOM 1060 C CA . ALA A 1 133 ? 10.166 6.627 -14.338 1.00 90.62 133 ALA A CA 1
ATOM 1061 C C . ALA A 1 133 ? 8.728 6.316 -14.804 1.00 90.62 133 ALA A C 1
ATOM 1063 O O . ALA A 1 133 ? 8.069 5.480 -14.193 1.00 90.62 133 ALA A O 1
ATOM 1064 N N . ASP A 1 134 ? 8.271 6.910 -15.910 1.00 93.50 134 ASP A N 1
ATOM 1065 C CA . ASP A 1 134 ? 6.940 6.651 -16.468 1.00 93.50 134 ASP A CA 1
ATOM 1066 C C . ASP A 1 134 ? 6.729 5.183 -16.855 1.00 93.50 134 ASP A C 1
ATOM 1068 O O . ASP A 1 134 ? 5.695 4.603 -16.525 1.00 93.50 134 ASP A O 1
ATOM 1072 N N . ASP A 1 135 ? 7.727 4.546 -17.473 1.00 95.31 135 ASP A N 1
ATOM 1073 C CA . ASP A 1 135 ? 7.692 3.114 -17.800 1.00 95.31 135 ASP A CA 1
ATOM 1074 C C . ASP A 1 135 ? 7.461 2.258 -16.543 1.00 95.31 135 ASP A C 1
ATOM 1076 O O . ASP A 1 135 ? 6.691 1.295 -16.536 1.00 95.31 135 ASP A O 1
ATOM 1080 N N . ILE A 1 136 ? 8.121 2.647 -15.455 1.00 95.44 136 ILE A N 1
ATOM 1081 C CA . ILE A 1 136 ? 8.110 1.955 -14.167 1.00 95.44 136 ILE A CA 1
ATOM 1082 C C . ILE A 1 136 ? 6.772 2.177 -13.444 1.00 95.44 136 ILE A C 1
ATOM 1084 O O . ILE A 1 136 ? 6.226 1.241 -12.853 1.00 95.44 136 ILE A O 1
ATOM 1088 N N . TRP A 1 137 ? 6.210 3.387 -13.508 1.00 97.12 137 TRP A N 1
ATOM 1089 C CA . TRP A 1 137 ? 4.889 3.702 -12.952 1.00 97.12 137 TRP A CA 1
ATOM 1090 C C . TRP A 1 137 ? 3.761 3.007 -13.715 1.00 97.12 137 TRP A C 1
ATOM 1092 O O . TRP A 1 137 ? 2.842 2.485 -13.084 1.00 97.12 137 TRP A O 1
ATOM 1102 N N . MET A 1 138 ? 3.850 2.918 -15.045 1.00 98.06 138 MET A N 1
ATOM 1103 C CA . MET A 1 138 ? 2.896 2.153 -15.856 1.00 98.06 138 MET A CA 1
ATOM 1104 C C . MET A 1 138 ? 2.942 0.655 -15.534 1.00 98.06 138 MET A C 1
ATOM 1106 O O . MET A 1 138 ? 1.897 0.009 -15.505 1.00 98.06 138 MET A O 1
ATOM 1110 N N . ASP A 1 139 ? 4.111 0.086 -15.221 1.00 98.62 139 ASP A N 1
ATOM 1111 C CA . ASP A 1 139 ? 4.196 -1.311 -14.766 1.00 98.62 139 ASP A CA 1
ATOM 1112 C C . ASP A 1 139 ? 3.474 -1.524 -13.429 1.00 98.62 139 ASP A C 1
ATOM 1114 O O . ASP A 1 139 ? 2.801 -2.539 -13.237 1.00 98.62 139 ASP A O 1
ATOM 1118 N N . MET A 1 140 ? 3.570 -0.556 -12.515 1.00 98.56 140 MET A N 1
ATOM 1119 C CA . MET A 1 140 ? 2.819 -0.587 -11.261 1.00 98.56 140 MET A CA 1
ATOM 1120 C C . MET A 1 140 ? 1.317 -0.451 -11.501 1.00 98.56 140 MET A C 1
ATOM 1122 O O . MET A 1 140 ? 0.555 -1.279 -11.007 1.00 98.56 140 MET A O 1
ATOM 1126 N N . GLN A 1 141 ? 0.889 0.513 -12.319 1.00 98.56 141 GLN A N 1
ATOM 1127 C CA . GLN A 1 141 ? -0.506 0.636 -12.746 1.00 98.56 141 GLN A CA 1
ATOM 1128 C C . GLN A 1 141 ? -1.034 -0.701 -13.283 1.00 98.56 141 GLN A C 1
ATOM 1130 O O . GLN A 1 141 ? -2.082 -1.196 -12.860 1.00 98.56 141 GLN A O 1
ATOM 1135 N N . ARG A 1 142 ? -0.284 -1.311 -14.201 1.00 98.69 142 ARG A N 1
ATOM 1136 C CA . ARG A 1 142 ? -0.668 -2.568 -14.830 1.00 98.69 142 ARG A CA 1
ATOM 1137 C C . ARG A 1 142 ? -0.741 -3.716 -13.840 1.00 98.69 142 ARG A C 1
ATOM 1139 O O . ARG A 1 142 ? -1.638 -4.544 -13.957 1.00 98.69 142 ARG A O 1
ATOM 1146 N N . SER A 1 143 ? 0.163 -3.761 -12.864 1.00 98.81 143 SER A N 1
ATOM 1147 C CA . SER A 1 143 ? 0.148 -4.788 -11.822 1.00 98.81 143 SER A CA 1
ATOM 1148 C C . SER A 1 143 ? -1.150 -4.771 -11.008 1.00 98.81 143 SER A C 1
ATOM 1150 O O . SER A 1 143 ? -1.704 -5.834 -10.745 1.00 98.81 143 SER A O 1
ATOM 1152 N N . ILE A 1 144 ? -1.690 -3.584 -10.708 1.00 98.81 144 ILE A N 1
ATOM 1153 C CA . ILE A 1 144 ? -2.959 -3.416 -9.980 1.00 98.81 144 ILE A CA 1
ATOM 1154 C C . ILE A 1 144 ? -4.108 -3.991 -10.802 1.00 98.81 144 ILE A C 1
ATOM 1156 O O . ILE A 1 144 ? -4.850 -4.852 -10.328 1.00 98.81 144 ILE A O 1
ATOM 1160 N N . ARG A 1 145 ? -4.204 -3.575 -12.070 1.00 98.56 145 ARG A N 1
ATOM 1161 C CA . ARG A 1 145 ? -5.231 -4.059 -13.003 1.00 98.56 145 ARG A CA 1
ATOM 1162 C C . ARG A 1 145 ? -5.154 -5.568 -13.201 1.00 98.56 145 ARG A C 1
ATOM 1164 O O . ARG A 1 145 ? -6.172 -6.252 -13.166 1.00 98.56 145 ARG A O 1
ATOM 1171 N N . TYR A 1 146 ? -3.940 -6.087 -13.375 1.00 98.50 146 TYR A N 1
ATOM 1172 C CA . TYR A 1 146 ? -3.700 -7.509 -13.582 1.00 98.50 146 TYR A CA 1
ATOM 1173 C C . TYR A 1 146 ? -4.093 -8.331 -12.354 1.00 98.50 146 TYR A C 1
ATOM 1175 O O . TYR A 1 146 ? -4.764 -9.347 -12.501 1.00 98.50 146 TYR A O 1
ATOM 1183 N N . VAL A 1 147 ? -3.712 -7.903 -11.146 1.00 98.50 147 VAL A N 1
ATOM 1184 C CA . VAL A 1 147 ? -4.102 -8.594 -9.908 1.00 98.50 147 VAL A CA 1
ATOM 1185 C C . VAL A 1 147 ? -5.615 -8.558 -9.734 1.00 98.50 147 VAL A C 1
ATOM 1187 O O . VAL A 1 147 ? -6.200 -9.600 -9.461 1.00 98.50 147 VAL A O 1
ATOM 1190 N N . ARG A 1 148 ? -6.269 -7.415 -9.965 1.00 98.12 148 ARG A N 1
ATOM 1191 C CA . ARG A 1 148 ? -7.733 -7.313 -9.874 1.00 98.12 148 ARG A CA 1
ATOM 1192 C C . ARG A 1 148 ? -8.428 -8.252 -10.878 1.00 98.12 148 ARG A C 1
ATOM 1194 O O . ARG A 1 148 ? -9.351 -8.961 -10.489 1.00 98.12 148 ARG A O 1
ATOM 1201 N N . ASN A 1 149 ? -7.924 -8.348 -12.114 1.00 97.69 149 ASN A N 1
ATOM 1202 C CA . ASN A 1 149 ? -8.393 -9.327 -13.107 1.00 97.69 149 ASN A CA 1
ATOM 1203 C C . ASN A 1 149 ? -8.172 -10.776 -12.650 1.00 97.69 149 ASN A C 1
ATOM 1205 O O . ASN A 1 149 ? -9.079 -11.595 -12.721 1.00 97.69 149 ASN A O 1
ATOM 1209 N N . ALA A 1 150 ? -6.967 -11.101 -12.173 1.00 96.19 150 ALA A N 1
ATOM 1210 C CA . ALA A 1 150 ? -6.612 -12.450 -11.741 1.00 96.19 150 ALA A CA 1
ATOM 1211 C C . ALA A 1 150 ? -7.445 -12.904 -10.536 1.00 96.19 150 ALA A C 1
ATOM 1213 O O . ALA A 1 150 ? -7.830 -14.068 -10.465 1.00 96.19 150 ALA A O 1
ATOM 1214 N N . VAL A 1 151 ? -7.747 -11.991 -9.612 1.00 96.25 151 VAL A N 1
ATOM 1215 C CA . VAL A 1 151 ? -8.610 -12.264 -8.462 1.00 96.25 151 VAL A CA 1
ATOM 1216 C C . VAL A 1 151 ? -10.021 -12.649 -8.910 1.00 96.25 151 VAL A C 1
ATOM 1218 O O . VAL A 1 151 ? -10.565 -13.623 -8.396 1.00 96.25 151 VAL A O 1
ATOM 1221 N N . GLU A 1 152 ? -10.584 -11.953 -9.900 1.00 95.50 152 GLU A N 1
ATOM 1222 C CA . GLU A 1 152 ? -11.881 -12.313 -10.481 1.00 95.50 152 GLU A CA 1
ATOM 1223 C C . GLU A 1 152 ? -11.811 -13.634 -11.266 1.00 95.50 152 GLU A C 1
ATOM 1225 O O . GLU A 1 152 ? -12.586 -14.552 -11.004 1.00 95.50 152 GLU A O 1
ATOM 1230 N N . GLU A 1 153 ? -10.862 -13.767 -12.197 1.00 96.25 153 GLU A N 1
ATOM 1231 C CA . GLU A 1 153 ? -10.754 -14.936 -13.081 1.00 96.25 153 GLU A CA 1
ATOM 1232 C C . GLU A 1 153 ? -10.454 -16.244 -12.341 1.00 96.25 153 GLU A C 1
ATOM 1234 O O . GLU A 1 153 ? -10.894 -17.314 -12.770 1.00 96.25 153 GLU A O 1
ATOM 1239 N N . MET A 1 154 ? -9.674 -16.175 -11.261 1.00 95.38 154 MET A N 1
ATOM 1240 C CA . MET A 1 154 ? -9.255 -17.340 -10.479 1.00 95.38 154 MET A CA 1
ATOM 1241 C C . MET A 1 154 ? -10.077 -17.529 -9.198 1.00 95.38 154 MET A C 1
ATOM 1243 O O . MET A 1 154 ? -9.763 -18.434 -8.425 1.00 95.38 154 MET A O 1
ATOM 1247 N N . GLU A 1 155 ? -11.107 -16.703 -8.974 1.00 95.31 155 GLU A N 1
ATOM 1248 C CA . GLU A 1 155 ? -11.962 -16.729 -7.778 1.00 95.31 155 GLU A CA 1
ATOM 1249 C C . GLU A 1 155 ? -11.150 -16.632 -6.465 1.00 95.31 155 GLU A C 1
ATOM 1251 O O . GLU A 1 155 ? -11.402 -17.359 -5.499 1.00 95.31 155 GLU A O 1
ATOM 1256 N N . LEU A 1 156 ? -10.141 -15.750 -6.429 1.00 96.19 156 LEU A N 1
ATOM 1257 C CA . LEU A 1 156 ? -9.317 -15.523 -5.235 1.00 96.19 156 LEU A CA 1
ATOM 1258 C C . LEU A 1 156 ? -10.071 -14.675 -4.199 1.00 96.19 156 LEU A C 1
ATOM 1260 O O . LEU A 1 156 ? -10.915 -13.842 -4.533 1.00 96.19 156 LEU A O 1
ATOM 1264 N N . GLY A 1 157 ? -9.749 -14.870 -2.921 1.00 95.06 157 GLY A N 1
ATOM 1265 C CA . GLY A 1 157 ? -10.336 -14.095 -1.826 1.00 95.06 157 GLY A CA 1
ATOM 1266 C C . GLY A 1 157 ? -9.804 -12.656 -1.748 1.00 95.06 157 GLY A C 1
ATOM 1267 O O . GLY A 1 157 ? -8.770 -12.322 -2.332 1.00 95.06 157 GLY A O 1
ATOM 1268 N N . GLY A 1 158 ? -10.506 -11.796 -0.999 1.00 92.62 158 GLY A N 1
ATOM 1269 C CA . GLY A 1 158 ? -10.097 -10.406 -0.737 1.00 92.62 158 GLY A CA 1
ATOM 1270 C C . GLY A 1 158 ? -10.152 -9.475 -1.956 1.00 92.62 158 GLY A C 1
ATOM 1271 O O . GLY A 1 158 ? -9.292 -8.608 -2.105 1.00 92.62 158 GLY A O 1
ATOM 1272 N N . ALA A 1 159 ? -11.107 -9.690 -2.868 1.00 89.69 159 ALA A N 1
ATOM 1273 C CA . ALA A 1 159 ? -11.251 -8.933 -4.121 1.00 89.69 159 ALA A CA 1
ATOM 1274 C C . ALA A 1 159 ? -11.599 -7.448 -3.939 1.00 89.69 159 ALA A C 1
ATOM 1276 O O . ALA A 1 159 ? -11.357 -6.631 -4.828 1.00 89.69 159 ALA A O 1
ATOM 1277 N N . ASP A 1 160 ? -12.163 -7.117 -2.786 1.00 87.25 160 ASP A N 1
ATOM 1278 C CA . ASP A 1 160 ? -12.513 -5.779 -2.322 1.00 87.25 160 ASP A CA 1
ATOM 1279 C C . ASP A 1 160 ? -11.336 -5.039 -1.673 1.00 87.25 160 ASP A C 1
ATOM 1281 O O . ASP A 1 160 ? -11.523 -3.932 -1.189 1.00 87.25 160 ASP A O 1
ATOM 1285 N N . ASN A 1 161 ? -10.144 -5.645 -1.625 1.00 95.50 161 ASN A N 1
ATOM 1286 C CA . ASN A 1 161 ? -8.981 -5.054 -0.976 1.00 95.50 161 ASN A CA 1
ATOM 1287 C C . ASN A 1 161 ? -7.693 -5.320 -1.759 1.00 95.50 161 ASN A C 1
ATOM 1289 O O . ASN A 1 161 ? -7.024 -6.342 -1.566 1.00 95.50 161 ASN A O 1
ATOM 1293 N N . ILE A 1 162 ? -7.353 -4.394 -2.649 1.00 98.06 162 ILE A N 1
ATOM 1294 C CA . ILE A 1 162 ? -6.127 -4.373 -3.440 1.00 98.06 162 ILE A CA 1
ATOM 1295 C C . ILE A 1 162 ? -5.188 -3.310 -2.869 1.00 98.06 162 ILE A C 1
ATOM 1297 O O . ILE A 1 162 ? -5.439 -2.107 -2.939 1.00 98.06 162 ILE A O 1
ATOM 1301 N N . CYS A 1 163 ? -4.064 -3.762 -2.332 1.00 98.56 163 CYS A N 1
ATOM 1302 C CA . CYS A 1 163 ? -3.093 -2.929 -1.637 1.00 98.56 163 CYS A CA 1
ATOM 1303 C C . CYS A 1 163 ? -1.740 -2.969 -2.352 1.00 98.56 163 CYS A C 1
ATOM 1305 O O . CYS A 1 163 ? -1.423 -3.929 -3.062 1.00 98.56 163 CYS A O 1
ATOM 1307 N N . ALA A 1 164 ? -0.880 -1.987 -2.092 1.00 98.88 164 ALA A N 1
ATOM 1308 C CA . ALA A 1 164 ? 0.527 -2.064 -2.473 1.00 98.88 164 ALA A CA 1
ATOM 1309 C C . ALA A 1 164 ? 1.451 -1.654 -1.327 1.00 98.88 164 ALA A C 1
ATOM 1311 O O . ALA A 1 164 ? 1.198 -0.648 -0.676 1.00 98.88 164 ALA A O 1
ATOM 1312 N N . ALA A 1 165 ? 2.549 -2.385 -1.123 1.00 98.81 165 ALA A N 1
ATOM 1313 C CA . ALA A 1 165 ? 3.654 -1.954 -0.272 1.00 98.81 165 ALA A CA 1
ATOM 1314 C C . ALA A 1 165 ? 4.893 -1.673 -1.117 1.00 98.81 165 ALA A C 1
ATOM 1316 O O . ALA A 1 165 ? 5.394 -2.555 -1.821 1.00 98.81 165 ALA A O 1
ATOM 1317 N N . GLY A 1 166 ? 5.400 -0.449 -1.037 1.00 98.44 166 GLY A N 1
ATOM 1318 C CA . GLY A 1 166 ? 6.588 -0.020 -1.755 1.00 98.44 166 GLY A CA 1
ATOM 1319 C C . GLY A 1 166 ? 7.716 0.361 -0.806 1.00 98.44 166 GLY A C 1
ATOM 1320 O O . GLY A 1 166 ? 7.488 1.022 0.201 1.00 98.44 166 GLY A O 1
ATOM 1321 N N . PHE A 1 167 ? 8.943 -0.014 -1.158 1.00 98.31 167 PHE A N 1
ATOM 1322 C CA . PHE A 1 167 ? 10.146 0.261 -0.368 1.00 98.31 167 PHE A CA 1
ATOM 1323 C C . PHE A 1 167 ? 11.080 1.199 -1.121 1.00 98.31 167 PHE A C 1
ATOM 1325 O O . PHE A 1 167 ? 11.411 0.905 -2.269 1.00 98.31 167 PHE A O 1
ATOM 1332 N N . SER A 1 168 ? 11.550 2.297 -0.525 1.00 95.06 168 SER A N 1
ATOM 1333 C CA . SER A 1 168 ? 12.476 3.226 -1.198 1.00 95.06 168 SER A CA 1
ATOM 1334 C C . SER A 1 168 ? 11.953 3.608 -2.599 1.00 95.06 168 SER A C 1
ATOM 1336 O O . SER A 1 168 ? 10.788 3.970 -2.744 1.00 95.06 168 SER A O 1
ATOM 1338 N N . GLY A 1 169 ? 12.738 3.456 -3.671 1.00 94.12 169 GLY A N 1
ATOM 1339 C CA . GLY A 1 169 ? 12.267 3.668 -5.052 1.00 94.12 169 GLY A CA 1
ATOM 1340 C C . GLY A 1 169 ? 11.018 2.856 -5.454 1.00 94.12 169 GLY A C 1
ATOM 1341 O O . GLY A 1 169 ? 10.297 3.244 -6.368 1.00 94.12 169 GLY A O 1
ATOM 1342 N N . GLY A 1 170 ? 10.709 1.751 -4.775 1.00 97.19 170 GLY A N 1
ATOM 1343 C CA . GLY A 1 170 ? 9.438 1.038 -4.905 1.00 97.19 170 GLY A CA 1
ATOM 1344 C C . GLY A 1 170 ? 8.250 1.793 -4.302 1.00 97.19 170 GLY A C 1
ATOM 1345 O O . GLY A 1 170 ? 7.188 1.822 -4.912 1.00 97.19 170 GLY A O 1
ATOM 1346 N N . SER A 1 171 ? 8.434 2.497 -3.180 1.00 97.00 171 SER A N 1
ATOM 1347 C CA . SER A 1 171 ? 7.435 3.441 -2.650 1.00 97.00 171 SER A CA 1
ATOM 1348 C C . SER A 1 171 ? 7.211 4.590 -3.626 1.00 97.00 171 SER A C 1
ATOM 1350 O O . SER A 1 171 ? 6.069 4.930 -3.919 1.00 97.00 171 SER A O 1
ATOM 1352 N N . GLY A 1 172 ? 8.289 5.143 -4.193 1.00 95.38 172 GLY A N 1
ATOM 1353 C CA . GLY A 1 172 ? 8.190 6.153 -5.250 1.00 95.38 172 GLY A CA 1
ATOM 1354 C C . GLY A 1 172 ? 7.467 5.627 -6.495 1.00 95.38 172 GLY A C 1
ATOM 1355 O O . GLY A 1 172 ? 6.728 6.359 -7.143 1.00 95.38 172 GLY A O 1
ATOM 1356 N N . THR A 1 173 ? 7.601 4.332 -6.792 1.00 96.94 173 THR A N 1
ATOM 1357 C CA . THR A 1 173 ? 6.860 3.691 -7.882 1.00 96.94 173 THR A CA 1
ATOM 1358 C C . THR A 1 173 ? 5.353 3.639 -7.596 1.00 96.94 173 THR A C 1
ATOM 1360 O O . THR A 1 173 ? 4.561 4.007 -8.463 1.00 96.94 173 THR A O 1
ATOM 1363 N N . VAL A 1 174 ? 4.956 3.208 -6.391 1.00 98.44 174 VAL A N 1
ATOM 1364 C CA . VAL A 1 174 ? 3.544 3.180 -5.957 1.00 98.44 174 VAL A CA 1
ATOM 1365 C C . VAL A 1 174 ? 2.946 4.585 -6.007 1.00 98.44 174 VAL A C 1
ATOM 1367 O O . VAL A 1 174 ? 1.902 4.793 -6.620 1.00 98.44 174 VAL A O 1
ATOM 1370 N N . LEU A 1 175 ? 3.644 5.564 -5.431 1.00 97.69 175 LEU A N 1
ATOM 1371 C CA . LEU A 1 175 ? 3.202 6.957 -5.393 1.00 97.69 175 LEU A CA 1
ATOM 1372 C C . LEU A 1 175 ? 3.087 7.574 -6.792 1.00 97.69 175 LEU A C 1
ATOM 1374 O O . LEU A 1 175 ? 2.122 8.285 -7.053 1.00 97.69 175 LEU A O 1
ATOM 1378 N N . GLY A 1 176 ? 4.013 7.277 -7.708 1.00 96.38 176 GLY A N 1
ATOM 1379 C CA . GLY A 1 176 ? 3.936 7.754 -9.091 1.00 96.38 176 GLY A CA 1
ATOM 1380 C C . GLY A 1 176 ? 2.729 7.195 -9.845 1.00 96.38 176 GLY A C 1
ATOM 1381 O O . GLY A 1 176 ? 2.044 7.942 -10.544 1.00 96.38 176 GLY A O 1
ATOM 1382 N N . ALA A 1 177 ? 2.397 5.916 -9.638 1.00 97.75 177 ALA A N 1
ATOM 1383 C CA . ALA A 1 177 ? 1.179 5.328 -10.193 1.00 97.75 177 ALA A CA 1
ATOM 1384 C C . ALA A 1 177 ? -0.089 5.981 -9.611 1.00 97.75 177 ALA A C 1
ATOM 1386 O O . ALA A 1 177 ? -0.957 6.402 -10.371 1.00 97.75 177 ALA A O 1
ATOM 1387 N N . VAL A 1 178 ? -0.159 6.158 -8.286 1.00 98.19 178 VAL A N 1
ATOM 1388 C CA . VAL A 1 178 ? -1.273 6.852 -7.603 1.00 98.19 178 VAL A CA 1
ATOM 1389 C C . VAL A 1 178 ? -1.412 8.308 -8.062 1.00 98.19 178 VAL A C 1
ATOM 1391 O O . VAL A 1 178 ? -2.522 8.839 -8.133 1.00 98.19 178 VAL A O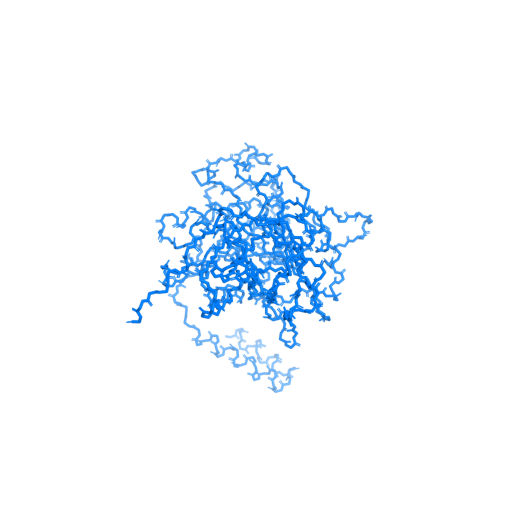 1
ATOM 1394 N N . ALA A 1 179 ? -0.297 8.977 -8.358 1.00 96.94 179 ALA A N 1
ATOM 1395 C CA . ALA A 1 179 ? -0.289 10.378 -8.751 1.00 96.94 179 ALA A CA 1
ATOM 1396 C C . ALA A 1 179 ? -0.686 10.598 -10.218 1.00 96.94 179 ALA A C 1
ATOM 1398 O O . ALA A 1 179 ? -1.403 11.551 -10.519 1.00 96.94 179 ALA A O 1
ATOM 1399 N N . LEU A 1 180 ? -0.213 9.744 -11.129 1.00 96.12 180 LEU A N 1
ATOM 1400 C CA . LEU A 1 180 ? -0.234 10.027 -12.570 1.00 96.12 180 LEU A CA 1
ATOM 1401 C C . LEU A 1 180 ? -0.987 8.985 -13.407 1.00 96.12 180 LEU A C 1
ATOM 1403 O O . LEU A 1 180 ? -1.425 9.302 -14.510 1.00 96.12 180 LEU A O 1
ATOM 1407 N N . TYR A 1 181 ? -1.164 7.769 -12.891 1.00 97.25 181 TYR A N 1
ATOM 1408 C CA . TYR A 1 181 ? -1.708 6.614 -13.615 1.00 97.25 181 TYR A CA 1
ATOM 1409 C C . TYR A 1 181 ? -2.829 5.925 -12.814 1.00 97.25 181 TYR A C 1
ATOM 1411 O O . TYR A 1 181 ? -2.920 4.697 -12.754 1.00 97.25 181 TYR A O 1
ATOM 1419 N N . TYR A 1 182 ? -3.684 6.721 -12.174 1.00 97.69 182 TYR A N 1
ATOM 1420 C CA . TYR A 1 182 ? -4.800 6.257 -11.348 1.00 97.69 182 TYR A CA 1
ATOM 1421 C C . TYR A 1 182 ? -6.068 5.963 -12.165 1.00 97.69 182 TYR A C 1
ATOM 1423 O O . TYR A 1 182 ? -6.194 6.385 -13.321 1.00 97.69 182 TYR A O 1
ATOM 1431 N N . GLY A 1 183 ? -7.013 5.252 -11.550 1.00 97.69 183 GLY A N 1
ATOM 1432 C CA . GLY A 1 183 ? -8.319 4.917 -12.108 1.00 97.69 183 GLY A CA 1
ATOM 1433 C C . GLY A 1 183 ? -8.259 4.373 -13.536 1.00 97.69 183 GLY A C 1
ATOM 1434 O O . GLY A 1 183 ? -7.619 3.360 -13.834 1.00 97.69 183 GLY A O 1
ATOM 1435 N N . ASP A 1 184 ? -8.924 5.092 -14.437 1.00 97.56 184 ASP A N 1
ATOM 1436 C CA . ASP A 1 184 ? -9.074 4.713 -15.844 1.00 97.56 184 ASP A CA 1
ATOM 1437 C C . ASP A 1 184 ? -8.051 5.402 -16.767 1.00 97.56 184 ASP A C 1
ATOM 1439 O O . ASP A 1 184 ? -8.189 5.354 -17.993 1.00 97.56 184 ASP A O 1
ATOM 1443 N N . ILE A 1 185 ? -7.024 6.072 -16.220 1.00 97.81 185 ILE A N 1
ATOM 1444 C CA . ILE A 1 185 ? -5.972 6.686 -17.043 1.00 97.81 185 ILE A CA 1
ATOM 1445 C C . ILE A 1 185 ? -5.291 5.587 -17.857 1.00 97.81 185 ILE A C 1
ATOM 1447 O O . ILE A 1 185 ? -4.824 4.583 -17.324 1.00 97.81 185 ILE A O 1
ATOM 1451 N N . LEU A 1 186 ? -5.231 5.756 -19.172 1.00 97.56 186 LEU A N 1
ATOM 1452 C CA . LEU A 1 186 ? -4.598 4.781 -20.052 1.00 97.56 186 LEU A CA 1
ATOM 1453 C C . LEU A 1 186 ? -3.125 5.137 -20.277 1.00 97.56 186 LEU A C 1
ATOM 1455 O O . LEU A 1 186 ? -2.830 6.321 -20.442 1.00 97.56 186 LEU A O 1
ATOM 1459 N N . PRO A 1 187 ? -2.225 4.144 -20.423 1.00 96.69 187 PRO A N 1
ATOM 1460 C CA . PRO A 1 187 ? -0.834 4.374 -20.832 1.00 96.69 187 PRO A CA 1
ATOM 1461 C C . PRO A 1 187 ? -0.666 5.233 -22.096 1.00 96.69 187 PRO A C 1
ATOM 1463 O O . PRO A 1 187 ? 0.367 5.870 -22.283 1.00 96.69 187 PRO A O 1
ATOM 1466 N N . THR A 1 188 ? -1.705 5.329 -22.936 1.00 96.75 188 THR A N 1
ATOM 1467 C CA . THR A 1 188 ? -1.742 6.192 -24.127 1.00 96.75 188 THR A CA 1
ATOM 1468 C C . THR A 1 188 ? -1.549 7.684 -23.858 1.00 96.75 188 THR A C 1
ATOM 1470 O O . THR A 1 188 ? -1.279 8.435 -24.794 1.00 96.75 188 THR A O 1
ATOM 1473 N N . VAL A 1 189 ? -1.704 8.144 -22.609 1.00 95.50 189 VAL A N 1
ATOM 1474 C CA . VAL A 1 189 ? -1.355 9.530 -22.237 1.00 95.50 189 VAL A CA 1
ATOM 1475 C C . VAL A 1 189 ? 0.148 9.800 -22.355 1.00 95.50 189 VAL A C 1
ATOM 1477 O O . VAL A 1 189 ? 0.542 10.945 -22.569 1.00 95.50 189 VAL A O 1
ATOM 1480 N N . THR A 1 190 ? 0.953 8.742 -22.270 1.00 94.94 190 THR A N 1
ATOM 1481 C CA . THR A 1 190 ? 2.416 8.775 -22.283 1.00 94.94 190 THR A CA 1
ATOM 1482 C C . THR A 1 190 ? 2.978 8.141 -23.550 1.00 94.94 190 THR A C 1
ATOM 1484 O O . THR A 1 190 ? 3.874 8.712 -24.166 1.00 94.94 190 THR A O 1
ATOM 1487 N N . ASP A 1 191 ? 2.401 7.020 -23.988 1.00 95.81 191 ASP A N 1
ATOM 1488 C CA . ASP A 1 191 ? 2.743 6.329 -25.234 1.00 95.81 191 ASP A CA 1
ATOM 1489 C C . ASP A 1 191 ? 1.527 6.266 -26.180 1.00 95.81 191 ASP A C 1
ATOM 1491 O O . ASP A 1 191 ? 0.742 5.317 -26.115 1.00 95.81 191 ASP A O 1
ATOM 1495 N N . PRO A 1 192 ? 1.330 7.252 -27.074 1.00 95.31 192 PRO A N 1
ATOM 1496 C CA . PRO A 1 192 ? 0.166 7.299 -27.962 1.00 95.31 192 PRO A CA 1
ATOM 1497 C C . PRO A 1 192 ? 0.018 6.109 -28.922 1.00 95.31 192 PRO A C 1
ATOM 1499 O O . PRO A 1 192 ? -1.072 5.926 -29.470 1.00 95.31 192 PRO A O 1
ATOM 1502 N N . ASP A 1 193 ? 1.088 5.340 -29.151 1.00 94.12 193 ASP A N 1
ATOM 1503 C CA . ASP A 1 193 ? 1.092 4.177 -30.043 1.00 94.12 193 ASP A CA 1
ATOM 1504 C C . ASP A 1 193 ? 0.764 2.867 -29.300 1.00 94.12 193 ASP A C 1
ATOM 1506 O O . ASP A 1 193 ? 0.494 1.845 -29.942 1.00 94.12 193 ASP A O 1
ATOM 1510 N N . TYR A 1 194 ? 0.722 2.893 -27.962 1.00 95.88 194 TYR A N 1
ATOM 1511 C CA . TYR A 1 194 ? 0.263 1.773 -27.148 1.00 95.88 194 TYR A CA 1
ATOM 1512 C C . TYR A 1 194 ? -1.169 1.367 -27.521 1.00 95.88 194 TYR A C 1
ATOM 1514 O O . TYR A 1 194 ? -2.065 2.203 -27.664 1.00 95.88 194 TYR A O 1
ATOM 1522 N N . VAL A 1 195 ? -1.401 0.057 -27.641 1.00 95.94 195 VAL A N 1
ATOM 1523 C CA . VAL A 1 195 ? -2.719 -0.519 -27.933 1.00 95.94 195 VAL A CA 1
ATOM 1524 C C . VAL A 1 195 ? -3.305 -1.123 -26.652 1.00 95.94 195 VAL A C 1
ATOM 1526 O O . VAL A 1 195 ? -2.827 -2.180 -26.238 1.00 95.94 195 VAL A O 1
ATOM 1529 N N . PRO A 1 196 ? -4.341 -0.504 -26.045 1.00 96.50 196 PRO A N 1
ATOM 1530 C CA . PRO A 1 196 ? -4.969 -1.035 -24.839 1.00 96.50 196 PRO A CA 1
ATOM 1531 C C . PRO A 1 196 ? -5.653 -2.388 -25.047 1.00 96.50 196 PRO A C 1
ATOM 1533 O O . PRO A 1 196 ? -6.209 -2.654 -26.119 1.00 96.50 196 PRO A O 1
ATOM 1536 N N . ASP A 1 197 ? -5.675 -3.206 -23.997 1.00 96.38 197 ASP A N 1
ATOM 1537 C CA . ASP A 1 197 ? -6.391 -4.484 -23.946 1.00 96.38 197 ASP A CA 1
ATOM 1538 C C . ASP A 1 197 ? -7.548 -4.481 -22.922 1.00 96.38 197 ASP A C 1
ATOM 1540 O O . ASP A 1 197 ? -7.957 -3.437 -22.415 1.00 96.38 197 ASP A O 1
ATOM 1544 N N . GLU A 1 198 ? -8.155 -5.646 -22.662 1.00 96.19 198 GLU A N 1
ATOM 1545 C CA . GLU A 1 198 ? -9.293 -5.751 -21.736 1.00 96.19 198 GLU A CA 1
ATOM 1546 C C . GLU A 1 198 ? -8.915 -5.431 -20.282 1.00 96.19 198 GLU A C 1
ATOM 1548 O O . GLU A 1 198 ? -9.739 -4.870 -19.561 1.00 96.19 198 GLU A O 1
ATOM 1553 N N . ILE A 1 199 ? -7.673 -5.711 -19.869 1.00 97.00 199 ILE A N 1
ATOM 1554 C CA . ILE A 1 199 ? -7.197 -5.419 -18.511 1.00 97.00 199 ILE A CA 1
ATOM 1555 C C . ILE A 1 199 ? -7.081 -3.903 -18.308 1.00 97.00 199 ILE A C 1
ATOM 1557 O O . ILE A 1 199 ? -7.306 -3.418 -17.205 1.00 97.00 199 ILE A O 1
ATOM 1561 N N . ASP A 1 200 ? -6.825 -3.122 -19.362 1.00 97.69 200 ASP A N 1
ATOM 1562 C CA . ASP A 1 200 ? -6.770 -1.655 -19.267 1.00 97.69 200 ASP A CA 1
ATOM 1563 C C . ASP A 1 200 ? -8.117 -0.984 -18.969 1.00 97.69 200 ASP A C 1
ATOM 1565 O O . ASP A 1 200 ? -8.149 0.203 -18.653 1.00 97.69 200 ASP A O 1
ATOM 1569 N N . LYS A 1 201 ? -9.228 -1.727 -19.046 1.00 97.06 201 LYS A N 1
ATOM 1570 C CA . LYS A 1 201 ? -10.563 -1.241 -18.658 1.00 97.06 201 LYS A CA 1
ATOM 1571 C C . LYS A 1 201 ? -10.826 -1.349 -17.157 1.00 97.06 201 LYS A C 1
ATOM 1573 O O . LYS A 1 201 ? -11.877 -0.915 -16.695 1.00 97.06 201 LYS A O 1
ATOM 1578 N N . ILE A 1 202 ? -9.921 -1.988 -16.424 1.00 97.56 202 ILE A N 1
ATOM 1579 C CA . ILE A 1 202 ? -10.026 -2.200 -14.986 1.00 97.56 202 ILE A CA 1
ATOM 1580 C C . ILE A 1 202 ? -9.388 -1.002 -14.280 1.00 97.56 202 ILE A C 1
ATOM 1582 O O . ILE A 1 202 ? -8.316 -0.544 -14.678 1.00 97.56 202 ILE A O 1
ATOM 1586 N N . SER A 1 203 ? -10.026 -0.500 -13.221 1.00 97.62 203 SER A N 1
ATOM 1587 C CA . SER A 1 203 ? -9.453 0.590 -12.426 1.00 97.62 203 SER A CA 1
ATOM 1588 C C . SER A 1 203 ? -8.111 0.173 -11.813 1.00 97.62 203 SER A C 1
ATOM 1590 O O . SER A 1 203 ? -7.968 -0.935 -11.282 1.00 97.62 203 SER A O 1
ATOM 1592 N N . SER A 1 204 ? -7.133 1.077 -11.879 1.00 97.94 204 SER A N 1
ATOM 1593 C CA . SER A 1 204 ? -5.840 0.955 -11.203 1.00 97.94 204 SER A CA 1
ATOM 1594 C C . SER A 1 204 ? -5.799 1.638 -9.833 1.00 97.94 204 SER A C 1
ATOM 1596 O O . SER A 1 204 ? -4.711 1.873 -9.312 1.00 97.94 204 SER A O 1
ATOM 1598 N N . ASP A 1 205 ? -6.953 1.954 -9.242 1.00 98.31 205 ASP A N 1
ATOM 1599 C CA . ASP A 1 205 ? -7.008 2.485 -7.880 1.00 98.31 205 ASP A CA 1
ATOM 1600 C C . ASP A 1 205 ? -6.695 1.390 -6.848 1.00 98.31 205 ASP A C 1
ATOM 1602 O O . ASP A 1 205 ? -7.115 0.229 -6.979 1.00 98.31 205 ASP A O 1
ATOM 1606 N N . LEU A 1 206 ? -5.931 1.792 -5.833 1.00 98.56 206 LEU A N 1
ATOM 1607 C CA . LEU A 1 206 ? -5.601 1.006 -4.648 1.00 98.56 206 LEU A CA 1
ATOM 1608 C C . LEU A 1 206 ? -6.552 1.374 -3.513 1.00 98.56 206 LEU A C 1
ATOM 1610 O O . LEU A 1 206 ? -6.953 2.530 -3.406 1.00 98.56 206 LEU A O 1
ATOM 1614 N N . ASP A 1 207 ? -6.809 0.415 -2.632 1.00 98.19 207 ASP A N 1
ATOM 1615 C CA . ASP A 1 207 ? -7.482 0.663 -1.355 1.00 98.19 207 ASP A CA 1
ATOM 1616 C C . ASP A 1 207 ? -6.458 1.178 -0.323 1.00 98.19 207 ASP A C 1
ATOM 1618 O O . ASP A 1 207 ? -6.679 2.181 0.350 1.00 98.19 207 ASP A O 1
ATOM 1622 N N . PHE A 1 208 ? -5.260 0.571 -0.294 1.00 98.75 208 PHE A N 1
ATOM 1623 C CA . PHE A 1 208 ? -4.173 0.953 0.616 1.00 98.75 208 PHE A CA 1
ATOM 1624 C C . PHE A 1 208 ? -2.813 1.082 -0.075 1.00 98.75 208 PHE A C 1
ATOM 1626 O O . PHE A 1 208 ? -2.433 0.250 -0.909 1.00 98.75 208 PHE A O 1
ATOM 1633 N N . ALA A 1 209 ? -2.027 2.075 0.348 1.00 98.69 209 ALA A N 1
ATOM 1634 C CA . ALA A 1 209 ? -0.625 2.240 -0.030 1.00 98.69 209 ALA A CA 1
ATOM 1635 C C . ALA A 1 209 ? 0.287 2.258 1.209 1.00 98.69 209 ALA A C 1
ATOM 1637 O O . ALA A 1 209 ? 0.277 3.199 2.002 1.00 98.69 209 ALA A O 1
ATOM 1638 N N . LEU A 1 210 ? 1.121 1.227 1.355 1.00 98.81 210 LEU A N 1
ATOM 1639 C CA . LEU A 1 210 ? 2.112 1.098 2.423 1.00 98.81 210 LEU A CA 1
ATOM 1640 C C . LEU A 1 210 ? 3.469 1.619 1.915 1.00 98.81 210 LEU A C 1
ATOM 1642 O O . LE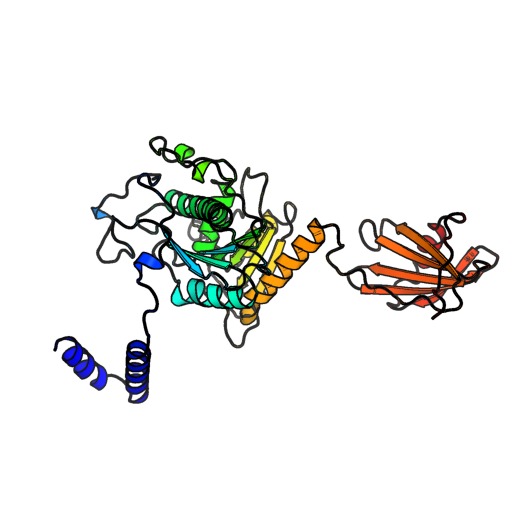U A 1 210 ? 4.165 0.963 1.137 1.00 98.81 210 LEU A O 1
ATOM 1646 N N . CYS A 1 211 ? 3.830 2.832 2.316 1.00 98.31 211 CYS A N 1
ATOM 1647 C CA . CYS A 1 211 ? 4.999 3.569 1.845 1.00 98.31 211 CYS A CA 1
ATOM 1648 C C . CYS A 1 211 ? 6.149 3.450 2.852 1.00 98.31 211 CYS A C 1
ATOM 1650 O O . CYS A 1 211 ? 6.140 4.086 3.907 1.00 98.31 211 CYS A O 1
ATOM 1652 N N . ILE A 1 212 ? 7.150 2.628 2.537 1.00 98.31 212 ILE A N 1
ATOM 1653 C CA . ILE A 1 212 ? 8.225 2.266 3.465 1.00 98.31 212 ILE A CA 1
ATOM 1654 C C . ILE A 1 212 ? 9.536 2.937 3.030 1.00 98.31 212 ILE A C 1
ATOM 1656 O O . ILE A 1 212 ? 10.051 2.667 1.942 1.00 98.31 212 ILE A O 1
ATOM 1660 N N . TYR A 1 213 ? 10.049 3.840 3.876 1.00 94.88 213 TYR A N 1
ATOM 1661 C CA . TYR A 1 213 ? 11.178 4.754 3.639 1.00 94.88 213 TYR A CA 1
ATOM 1662 C C . TYR A 1 213 ? 11.144 5.338 2.222 1.00 94.88 213 TYR A C 1
ATOM 1664 O O . TYR A 1 213 ? 12.083 5.198 1.434 1.00 94.88 213 TYR A O 1
ATOM 1672 N N . GLY A 1 214 ? 9.995 5.917 1.871 1.00 85.69 214 GLY A N 1
ATOM 1673 C CA . GLY A 1 214 ? 9.695 6.338 0.511 1.00 85.69 214 GLY A CA 1
ATOM 1674 C C . GLY A 1 214 ? 10.309 7.697 0.162 1.00 85.69 214 GLY A C 1
ATOM 1675 O O . GLY A 1 214 ? 10.113 8.654 0.910 1.00 85.69 214 GLY A O 1
ATOM 1676 N N . PRO A 1 215 ? 11.030 7.822 -0.968 1.00 81.56 215 PRO A N 1
ATOM 1677 C CA . PRO A 1 215 ? 11.432 9.110 -1.516 1.00 81.56 215 PRO A CA 1
ATOM 1678 C C . PRO A 1 215 ? 10.245 9.792 -2.217 1.00 81.56 215 PRO A C 1
ATOM 1680 O O . PRO A 1 215 ? 9.173 9.203 -2.378 1.00 81.56 215 PRO A O 1
ATOM 1683 N N . ASP A 1 216 ? 10.457 11.014 -2.709 1.00 80.88 216 ASP A N 1
ATOM 1684 C CA . ASP A 1 216 ? 9.518 11.639 -3.644 1.00 80.88 216 ASP A CA 1
ATOM 1685 C C . ASP A 1 216 ? 9.440 10.799 -4.928 1.00 80.88 216 ASP A C 1
ATOM 1687 O O . ASP A 1 216 ? 10.461 10.332 -5.452 1.00 80.88 216 ASP A O 1
ATOM 1691 N N . TYR A 1 217 ? 8.226 10.592 -5.441 1.00 79.06 217 TYR A N 1
ATOM 1692 C CA . TYR A 1 217 ? 8.036 9.801 -6.649 1.00 79.06 217 TYR A CA 1
ATOM 1693 C C . TYR A 1 217 ? 8.742 10.436 -7.844 1.00 79.06 217 TYR A C 1
ATOM 1695 O O . TYR A 1 217 ? 9.275 9.696 -8.659 1.00 79.06 217 TYR A O 1
ATOM 1703 N N . LEU A 1 218 ? 8.900 11.765 -7.886 1.00 73.62 218 LEU A N 1
ATOM 1704 C CA . LEU A 1 218 ? 9.641 12.481 -8.935 1.00 73.62 218 LEU A CA 1
ATOM 1705 C C . LEU A 1 218 ? 11.171 12.260 -8.910 1.00 73.62 218 LEU A C 1
ATOM 1707 O O . LEU A 1 218 ? 11.904 12.942 -9.625 1.00 73.62 218 LEU A O 1
ATOM 1711 N N . GLY A 1 219 ? 11.666 11.305 -8.118 1.00 57.44 219 GLY A N 1
ATOM 1712 C CA . GLY A 1 219 ? 13.063 10.863 -8.138 1.00 57.44 219 GLY A CA 1
ATOM 1713 C C . GLY A 1 219 ? 13.994 11.659 -7.223 1.00 57.44 219 GLY A C 1
ATOM 1714 O O . GLY A 1 219 ? 15.209 11.493 -7.302 1.00 57.44 219 GLY A O 1
ATOM 1715 N N . GLY A 1 220 ? 13.448 12.498 -6.340 1.00 59.31 220 GLY A N 1
ATOM 1716 C CA . GLY A 1 220 ? 14.222 13.179 -5.306 1.00 59.31 220 GLY A CA 1
ATOM 1717 C C . GLY A 1 220 ? 14.529 12.233 -4.146 1.00 59.31 220 GLY A C 1
ATOM 1718 O O . GLY A 1 220 ? 13.633 11.899 -3.374 1.00 59.31 220 GLY A O 1
ATOM 1719 N N . THR A 1 221 ? 15.785 11.801 -4.010 1.00 51.69 221 THR A N 1
ATOM 1720 C CA . THR A 1 221 ? 16.291 11.063 -2.828 1.00 51.69 221 THR A CA 1
ATOM 1721 C C . THR A 1 221 ? 17.169 11.927 -1.921 1.00 51.69 221 THR A C 1
ATOM 1723 O O . THR A 1 221 ? 17.635 11.459 -0.888 1.00 51.69 221 THR A O 1
ATOM 1726 N N . SER A 1 222 ? 17.455 13.161 -2.335 1.00 51.38 222 SER A N 1
ATOM 1727 C CA . SER A 1 222 ? 18.231 14.147 -1.587 1.00 51.38 222 SER A CA 1
ATOM 1728 C C . SER A 1 222 ? 17.984 15.544 -2.162 1.00 51.38 222 SER A C 1
ATOM 1730 O O . SER A 1 222 ? 17.802 15.716 -3.367 1.00 51.38 222 SER A O 1
ATOM 1732 N N . HIS A 1 223 ? 18.039 16.561 -1.302 1.00 56.12 223 HIS A N 1
ATOM 1733 C CA . HIS A 1 223 ? 18.025 17.982 -1.668 1.00 56.12 223 HIS A CA 1
ATOM 1734 C C . HIS A 1 223 ? 19.333 18.452 -2.349 1.00 56.12 223 HIS A C 1
ATOM 1736 O O . HIS A 1 223 ? 19.707 19.618 -2.211 1.00 56.12 223 HIS A O 1
ATOM 1742 N N . ASP A 1 224 ? 20.072 17.588 -3.058 1.00 50.62 224 ASP A N 1
ATOM 1743 C CA . ASP A 1 224 ? 21.381 17.955 -3.632 1.00 50.62 224 ASP A CA 1
ATOM 1744 C C . ASP A 1 224 ? 21.277 19.072 -4.689 1.00 50.62 224 ASP A C 1
ATOM 1746 O O . ASP A 1 224 ? 22.249 19.788 -4.946 1.00 50.62 224 ASP A O 1
ATOM 1750 N N . ASP A 1 225 ? 20.086 19.275 -5.258 1.00 56.03 225 ASP A N 1
ATOM 1751 C CA . ASP A 1 225 ? 19.759 20.372 -6.172 1.00 56.03 225 ASP A CA 1
ATOM 1752 C C . ASP A 1 225 ? 19.016 21.554 -5.506 1.00 56.03 225 ASP A C 1
ATOM 1754 O O . ASP A 1 225 ? 18.748 22.565 -6.162 1.00 56.03 225 ASP A O 1
ATOM 1758 N N . GLY A 1 226 ? 18.715 21.461 -4.204 1.00 55.47 226 GLY A N 1
ATOM 1759 C CA . GLY A 1 226 ? 17.976 22.459 -3.426 1.00 55.47 226 GLY A CA 1
ATOM 1760 C C . GLY A 1 226 ? 16.454 22.472 -3.632 1.00 55.47 226 GLY A C 1
ATOM 1761 O O . GLY A 1 226 ? 15.809 23.424 -3.187 1.00 55.47 226 GLY A O 1
ATOM 1762 N N . SER A 1 227 ? 15.870 21.477 -4.308 1.00 63.62 227 SER A N 1
ATOM 1763 C CA . SER A 1 227 ? 14.417 21.368 -4.517 1.00 63.62 227 SER A CA 1
ATOM 1764 C C . SER A 1 227 ? 13.698 20.790 -3.296 1.00 63.62 227 SER A C 1
ATOM 1766 O O . SER A 1 227 ? 14.181 19.840 -2.707 1.00 63.62 227 SER A O 1
ATOM 1768 N N . GLU A 1 228 ? 12.551 21.342 -2.886 1.00 70.06 228 GLU A N 1
ATOM 1769 C CA . GLU A 1 228 ? 11.773 20.830 -1.742 1.00 70.06 228 GLU A CA 1
ATOM 1770 C C . GLU A 1 228 ? 10.985 19.556 -2.102 1.00 70.06 228 GLU A C 1
ATOM 1772 O O . GLU A 1 228 ? 10.439 19.462 -3.205 1.00 70.06 228 GLU A O 1
ATOM 1777 N N . PHE A 1 229 ? 10.859 18.617 -1.153 1.00 82.25 229 PHE A N 1
ATOM 1778 C CA . PHE A 1 229 ? 9.910 17.507 -1.262 1.00 82.25 229 PHE A CA 1
ATOM 1779 C C . PHE A 1 229 ? 8.492 18.068 -1.327 1.00 82.25 229 PHE A C 1
ATOM 1781 O O . PHE A 1 229 ? 8.137 18.955 -0.545 1.00 82.25 229 PHE A O 1
ATOM 1788 N N . LYS A 1 230 ? 7.666 17.557 -2.243 1.00 84.94 230 LYS A N 1
ATOM 1789 C CA . LYS A 1 230 ? 6.300 18.080 -2.438 1.00 84.94 230 LYS A CA 1
ATOM 1790 C C . LYS A 1 230 ? 5.210 17.198 -1.838 1.00 84.94 230 LYS A C 1
ATOM 1792 O O . LYS A 1 230 ? 4.058 17.625 -1.768 1.00 84.94 230 LYS A O 1
ATOM 1797 N N . GLY A 1 231 ? 5.570 15.992 -1.402 1.00 90.06 231 GLY A N 1
ATOM 1798 C CA . GLY A 1 231 ? 4.609 14.971 -0.997 1.00 90.06 231 GLY A CA 1
ATOM 1799 C C . GLY A 1 231 ? 3.774 14.508 -2.191 1.00 90.06 231 GLY A C 1
ATOM 1800 O O . GLY A 1 231 ? 4.218 14.568 -3.339 1.00 90.06 231 GLY A O 1
ATOM 1801 N N . LEU A 1 232 ? 2.545 14.064 -1.939 1.00 93.69 232 LEU A N 1
ATOM 1802 C CA . LEU A 1 232 ? 1.641 13.628 -2.996 1.00 93.69 232 LEU A CA 1
ATOM 1803 C C . LEU A 1 232 ? 0.894 14.821 -3.610 1.00 93.69 232 LEU A C 1
ATOM 1805 O O . LEU A 1 232 ? -0.105 15.317 -3.077 1.00 93.69 232 LEU A O 1
ATOM 1809 N N . VAL A 1 233 ? 1.371 15.256 -4.776 1.00 92.12 233 VAL A N 1
ATOM 1810 C CA . VAL A 1 233 ? 0.669 16.197 -5.657 1.00 92.12 233 VAL A CA 1
ATOM 1811 C C . VAL A 1 233 ? -0.035 15.397 -6.745 1.00 92.12 233 VAL A C 1
ATOM 1813 O O . VAL A 1 233 ? 0.634 14.740 -7.538 1.00 92.12 233 VAL A O 1
ATOM 1816 N N . THR A 1 234 ? -1.366 15.430 -6.763 1.00 94.62 234 THR A N 1
ATOM 1817 C CA . THR A 1 234 ? -2.182 14.639 -7.690 1.00 94.62 234 THR A CA 1
ATOM 1818 C C . THR A 1 234 ? -3.572 15.247 -7.877 1.00 94.62 234 THR A C 1
ATOM 1820 O O . THR A 1 234 ? -4.088 15.893 -6.962 1.00 94.62 234 THR A O 1
ATOM 1823 N N . ASP A 1 235 ? -4.163 15.001 -9.049 1.00 95.31 235 ASP A N 1
ATOM 1824 C CA . ASP A 1 235 ? -5.583 15.241 -9.346 1.00 95.31 235 ASP A CA 1
ATOM 1825 C C . ASP A 1 235 ? -6.453 13.994 -9.077 1.00 95.31 235 ASP A C 1
ATOM 1827 O O . ASP A 1 235 ? -7.659 14.022 -9.319 1.00 95.31 235 ASP A O 1
ATOM 1831 N N . ASN A 1 236 ? -5.854 12.899 -8.590 1.00 97.00 236 ASN A N 1
ATOM 1832 C CA . ASN A 1 236 ? -6.549 11.658 -8.266 1.00 97.00 236 ASN A CA 1
ATOM 1833 C C . ASN A 1 236 ? -7.636 11.893 -7.201 1.00 97.00 236 ASN A C 1
ATOM 1835 O O . ASN A 1 236 ? -7.296 12.291 -6.082 1.00 97.00 236 ASN A O 1
ATOM 1839 N N . PRO A 1 237 ? -8.925 11.644 -7.506 1.00 95.56 237 PRO A N 1
ATOM 1840 C CA . PRO A 1 237 ? -9.996 11.753 -6.520 1.00 95.56 237 PRO A CA 1
ATOM 1841 C C . PRO A 1 237 ? -10.046 10.564 -5.545 1.00 95.56 237 PRO A C 1
ATOM 1843 O O . PRO A 1 237 ? -10.660 10.694 -4.491 1.00 95.56 237 PRO A O 1
ATOM 1846 N N . ASN A 1 238 ? -9.405 9.442 -5.883 1.00 96.25 238 ASN A N 1
ATOM 1847 C CA . ASN A 1 238 ? -9.407 8.178 -5.147 1.00 96.25 238 ASN A CA 1
ATOM 1848 C C . ASN A 1 238 ? -7.992 7.888 -4.618 1.00 96.25 238 ASN A C 1
ATOM 1850 O O . ASN A 1 238 ? -7.303 6.970 -5.068 1.00 96.25 238 ASN A O 1
ATOM 1854 N N . ILE A 1 239 ? -7.507 8.741 -3.716 1.00 97.94 239 ILE A N 1
ATOM 1855 C CA . ILE A 1 239 ? -6.212 8.521 -3.063 1.00 97.94 239 ILE A CA 1
ATOM 1856 C C . ILE A 1 239 ? -6.383 7.354 -2.070 1.00 97.94 239 ILE A C 1
ATOM 1858 O O . ILE A 1 239 ? -7.330 7.408 -1.288 1.00 97.94 239 ILE A O 1
ATOM 1862 N N . PRO A 1 240 ? -5.506 6.330 -2.075 1.00 98.31 240 PRO A N 1
ATOM 1863 C CA . PRO A 1 240 ? -5.576 5.237 -1.106 1.00 98.31 240 PRO A CA 1
ATOM 1864 C C . PRO A 1 240 ? -5.237 5.721 0.304 1.00 98.31 240 PRO A C 1
ATOM 1866 O O . PRO A 1 240 ? -4.410 6.628 0.463 1.00 98.31 240 PRO A O 1
ATOM 1869 N N . ASP A 1 241 ? -5.780 5.053 1.318 1.00 98.50 241 ASP A N 1
ATOM 1870 C CA . ASP A 1 241 ? -5.346 5.253 2.699 1.00 98.50 241 ASP A CA 1
ATOM 1871 C C . ASP A 1 241 ? -3.887 4.802 2.864 1.00 98.50 241 ASP A C 1
ATOM 1873 O O . ASP A 1 241 ? -3.420 3.837 2.240 1.00 98.50 241 ASP A O 1
ATOM 1877 N N . MET A 1 242 ? -3.118 5.547 3.663 1.00 98.56 242 MET A N 1
ATOM 1878 C CA . MET A 1 242 ? -1.655 5.447 3.644 1.00 98.56 242 MET A CA 1
ATOM 1879 C C . MET A 1 242 ? -1.054 5.059 4.987 1.00 98.56 242 MET A C 1
ATOM 1881 O O . MET A 1 242 ? -1.136 5.805 5.959 1.00 98.56 242 MET A O 1
ATOM 1885 N N . PHE A 1 243 ? -0.321 3.949 4.992 1.00 98.81 243 PHE A N 1
ATOM 1886 C CA . PHE A 1 243 ? 0.624 3.630 6.057 1.00 98.81 243 PHE A CA 1
ATOM 1887 C C . PHE A 1 243 ? 2.016 4.074 5.622 1.00 98.81 243 PHE A C 1
ATOM 1889 O O . PHE A 1 243 ? 2.509 3.638 4.583 1.00 98.81 243 PHE A O 1
ATOM 1896 N N . ILE A 1 244 ? 2.668 4.930 6.394 1.00 98.75 244 ILE A N 1
ATOM 1897 C CA . ILE A 1 244 ? 3.982 5.482 6.067 1.00 98.75 244 ILE A CA 1
ATOM 1898 C C . ILE A 1 244 ? 4.946 5.094 7.180 1.00 98.75 244 ILE A C 1
ATOM 1900 O O . ILE A 1 244 ? 4.645 5.284 8.355 1.00 98.75 244 ILE A O 1
ATOM 1904 N N . ALA A 1 245 ? 6.121 4.568 6.841 1.00 98.38 245 ALA A N 1
ATOM 1905 C CA . ALA A 1 245 ? 7.090 4.159 7.853 1.00 98.38 245 ALA A CA 1
ATOM 1906 C C . ALA A 1 245 ? 8.534 4.424 7.433 1.00 98.38 245 ALA A C 1
ATOM 1908 O O . ALA A 1 245 ? 8.969 3.978 6.377 1.00 98.38 245 ALA A O 1
ATOM 1909 N N . GLY A 1 246 ? 9.310 5.094 8.283 1.00 97.31 246 GLY A N 1
ATOM 1910 C CA . GLY A 1 246 ? 10.717 5.424 8.040 1.00 97.31 246 GLY A CA 1
ATOM 1911 C C . GLY A 1 246 ? 11.597 5.222 9.273 1.00 97.31 246 GLY A C 1
ATOM 1912 O O . GLY A 1 246 ? 11.118 4.975 10.379 1.00 97.31 246 GLY A O 1
ATOM 1913 N N . GLY A 1 247 ? 12.913 5.303 9.087 1.00 97.19 247 GLY A N 1
ATOM 1914 C CA . GLY A 1 247 ? 13.882 5.263 10.184 1.00 97.19 247 GLY A CA 1
ATOM 1915 C C . GLY A 1 247 ? 14.323 6.665 10.609 1.00 97.19 247 GLY A C 1
ATOM 1916 O O . GLY A 1 247 ? 14.509 7.528 9.762 1.00 97.19 247 GLY A O 1
ATOM 1917 N N . GLU A 1 248 ? 14.537 6.895 11.904 1.00 96.62 248 GLU A N 1
ATOM 1918 C CA . GLU A 1 248 ? 15.049 8.174 12.435 1.00 96.62 248 GLU A CA 1
ATOM 1919 C C . GLU A 1 248 ? 16.432 8.551 11.869 1.00 96.62 248 GLU A C 1
ATOM 1921 O O . GLU A 1 248 ? 16.703 9.723 11.638 1.00 96.62 248 GLU A O 1
ATOM 1926 N N . ASN A 1 249 ? 17.300 7.564 11.623 1.00 96.12 249 ASN A N 1
ATOM 1927 C CA . ASN A 1 249 ? 18.643 7.758 11.060 1.00 96.12 249 ASN A CA 1
ATOM 1928 C C . ASN A 1 249 ? 18.660 7.590 9.526 1.00 96.12 249 ASN A C 1
ATOM 1930 O O . ASN A 1 249 ? 19.689 7.225 8.951 1.00 96.12 249 ASN A O 1
ATOM 1934 N N . ASP A 1 250 ? 17.513 7.730 8.861 1.00 94.25 250 ASP A N 1
ATOM 1935 C CA . ASP A 1 250 ? 17.420 7.680 7.404 1.00 94.25 250 ASP A CA 1
ATOM 1936 C C . ASP A 1 250 ? 17.691 9.061 6.790 1.00 94.25 250 ASP A C 1
ATOM 1938 O O . ASP A 1 250 ? 16.774 9.830 6.510 1.00 94.25 250 ASP A O 1
ATOM 1942 N N . ASP A 1 251 ? 18.966 9.347 6.527 1.00 88.81 251 ASP A N 1
ATOM 1943 C CA . ASP A 1 251 ? 19.402 10.610 5.916 1.00 88.81 251 ASP A CA 1
ATOM 1944 C C . ASP A 1 251 ? 18.895 10.818 4.468 1.00 88.81 251 ASP A C 1
ATOM 1946 O O . ASP A 1 251 ? 19.100 11.892 3.903 1.00 88.81 251 ASP A O 1
ATOM 1950 N N . LEU A 1 252 ? 18.272 9.809 3.840 1.00 87.56 252 LEU A N 1
ATOM 1951 C CA . LEU A 1 252 ? 17.782 9.888 2.459 1.00 87.56 252 LEU A CA 1
ATOM 1952 C C . LEU A 1 252 ? 16.309 10.286 2.393 1.00 87.56 252 LEU A C 1
ATOM 1954 O O . LEU A 1 252 ? 15.923 11.114 1.571 1.00 87.56 252 LEU A O 1
ATOM 1958 N N . THR A 1 253 ? 15.467 9.665 3.221 1.00 90.75 253 THR A N 1
ATOM 1959 C CA . THR A 1 253 ? 14.008 9.781 3.057 1.00 90.75 253 THR A CA 1
ATOM 1960 C C . THR A 1 253 ? 13.259 10.237 4.298 1.00 90.75 253 THR A C 1
ATOM 1962 O O . THR A 1 253 ? 12.045 10.410 4.217 1.00 90.75 253 THR A O 1
ATOM 1965 N N . TYR A 1 254 ? 13.928 10.488 5.431 1.00 92.56 254 TYR A N 1
ATOM 1966 C CA . TYR A 1 254 ? 13.257 10.926 6.664 1.00 92.56 254 TYR A CA 1
ATOM 1967 C C . TYR A 1 254 ? 12.297 12.104 6.428 1.00 92.56 254 TYR A C 1
ATOM 1969 O O . TYR A 1 254 ? 11.096 11.985 6.677 1.00 92.56 254 TYR A O 1
ATOM 1977 N N . ASP A 1 255 ? 12.800 13.201 5.855 1.00 91.19 255 ASP A N 1
ATOM 1978 C CA . ASP A 1 255 ? 11.990 14.392 5.578 1.00 91.19 255 ASP A CA 1
ATOM 1979 C C . ASP A 1 255 ? 10.892 14.117 4.536 1.00 91.19 255 ASP A C 1
ATOM 1981 O O . ASP A 1 255 ? 9.769 14.606 4.674 1.00 91.19 255 ASP A O 1
ATOM 1985 N N . ALA A 1 256 ? 11.171 13.284 3.527 1.00 91.19 256 ALA A N 1
ATOM 1986 C CA . ALA A 1 256 ? 10.197 12.915 2.500 1.00 91.19 256 ALA A CA 1
ATOM 1987 C C . ALA A 1 256 ? 8.976 12.190 3.093 1.00 91.19 256 ALA A C 1
ATOM 1989 O O . ALA A 1 256 ? 7.844 12.523 2.739 1.00 91.19 256 ALA A O 1
ATOM 1990 N N . ASN A 1 257 ? 9.179 11.269 4.044 1.00 93.56 257 ASN A N 1
ATOM 1991 C CA . ASN A 1 257 ? 8.081 10.565 4.718 1.00 93.56 257 ASN A CA 1
ATOM 1992 C C . ASN A 1 257 ? 7.194 11.534 5.527 1.00 93.56 257 ASN A C 1
ATOM 1994 O O . ASN A 1 257 ? 5.966 11.444 5.469 1.00 93.56 257 ASN A O 1
ATOM 1998 N N . MET A 1 258 ? 7.799 12.503 6.228 1.00 93.75 258 MET A N 1
ATOM 1999 C CA . MET A 1 258 ? 7.062 13.531 6.982 1.00 93.75 258 MET A CA 1
ATOM 2000 C C . MET A 1 258 ? 6.228 14.424 6.054 1.00 93.75 258 MET A C 1
ATOM 2002 O O . MET A 1 258 ? 5.062 14.721 6.333 1.00 93.75 258 MET A O 1
ATOM 2006 N N . VAL A 1 259 ? 6.821 14.854 4.938 1.00 94.25 259 VAL A N 1
ATOM 2007 C CA . VAL A 1 259 ? 6.147 15.695 3.942 1.00 94.25 259 VAL A CA 1
ATOM 2008 C C . VAL A 1 259 ? 5.017 14.931 3.254 1.00 94.25 259 VAL A C 1
ATOM 2010 O O . VAL A 1 259 ? 3.934 15.493 3.073 1.00 94.25 259 VAL A O 1
ATOM 2013 N N . LEU A 1 260 ? 5.228 13.655 2.917 1.00 95.44 260 LEU A N 1
ATOM 2014 C CA . LEU A 1 260 ? 4.193 12.792 2.353 1.00 95.44 260 LEU A CA 1
ATOM 2015 C C . LEU A 1 260 ? 2.989 12.700 3.293 1.00 95.44 260 LEU A C 1
ATOM 2017 O O . LEU A 1 260 ? 1.888 13.054 2.872 1.00 95.44 260 LEU A O 1
ATOM 2021 N N . ALA A 1 261 ? 3.200 12.331 4.560 1.00 96.19 261 ALA A N 1
ATOM 2022 C CA . ALA A 1 261 ? 2.127 12.229 5.552 1.00 96.19 261 ALA A CA 1
ATOM 2023 C C . ALA A 1 261 ? 1.348 13.547 5.680 1.00 96.19 261 ALA A C 1
ATOM 2025 O O . ALA A 1 261 ? 0.120 13.580 5.596 1.00 96.19 261 ALA A O 1
ATOM 2026 N N . ASN A 1 262 ? 2.059 14.674 5.780 1.00 95.06 262 ASN A N 1
ATOM 2027 C CA . ASN A 1 262 ? 1.415 15.981 5.868 1.00 95.06 262 ASN A CA 1
ATOM 2028 C C . ASN A 1 262 ? 0.628 16.359 4.597 1.00 95.06 262 ASN A C 1
ATOM 2030 O O . ASN A 1 262 ? -0.356 17.091 4.684 1.00 95.06 262 ASN A O 1
ATOM 2034 N N . SER A 1 263 ? 1.031 15.873 3.420 1.00 94.69 263 SER A N 1
ATOM 2035 C CA . SER A 1 263 ? 0.347 16.161 2.150 1.00 94.69 263 SER A CA 1
ATOM 2036 C C . SER A 1 263 ? -0.977 15.406 1.957 1.00 94.69 263 SER A C 1
ATOM 2038 O O . SER A 1 263 ? -1.786 15.814 1.111 1.00 94.69 263 SER A O 1
ATOM 2040 N N . VAL A 1 264 ? -1.205 14.334 2.729 1.00 95.69 264 VAL A N 1
ATOM 2041 C CA . VAL A 1 264 ? -2.375 13.444 2.603 1.00 95.69 264 VAL A CA 1
ATOM 2042 C C . VAL A 1 264 ? -3.299 13.438 3.827 1.00 95.69 264 VAL A C 1
ATOM 2044 O O . VAL A 1 264 ? -4.464 13.095 3.672 1.00 95.69 264 VAL A O 1
ATOM 2047 N N . LYS A 1 265 ? -2.844 13.910 4.998 1.00 94.06 265 LYS A N 1
ATOM 2048 C CA . LYS A 1 265 ? -3.585 13.848 6.280 1.00 94.06 265 LYS A CA 1
ATOM 2049 C C . LYS A 1 265 ? -5.014 14.423 6.293 1.00 94.06 265 LYS A C 1
ATOM 2051 O O . LYS A 1 265 ? -5.805 14.049 7.144 1.00 94.06 265 LYS A O 1
ATOM 2056 N N . ASP A 1 266 ? -5.328 15.374 5.407 1.00 92.88 266 ASP A N 1
ATOM 2057 C CA . ASP A 1 266 ? -6.660 16.007 5.316 1.00 92.88 266 ASP A CA 1
ATOM 2058 C C . ASP A 1 266 ? -7.473 15.470 4.116 1.00 92.88 266 ASP A C 1
ATOM 2060 O O . ASP A 1 266 ? -8.499 16.044 3.749 1.00 92.88 266 ASP A O 1
ATOM 2064 N N . LYS A 1 267 ? -6.975 14.420 3.450 1.00 94.56 267 LYS A N 1
ATOM 2065 C CA . LYS A 1 267 ? -7.551 13.828 2.232 1.00 94.56 267 LYS A CA 1
ATOM 2066 C C . LYS A 1 267 ? -7.948 12.365 2.427 1.00 94.56 267 LYS A C 1
ATOM 2068 O O . LYS A 1 267 ? -8.935 11.947 1.837 1.00 94.56 267 LYS A O 1
ATOM 2073 N N . VAL A 1 268 ? -7.175 11.624 3.217 1.00 96.00 268 VAL A N 1
ATOM 2074 C CA . VAL A 1 268 ? -7.321 10.184 3.485 1.00 96.00 268 VAL A CA 1
ATOM 2075 C C . VAL A 1 268 ? -6.947 9.900 4.939 1.00 96.00 268 VAL A C 1
ATOM 2077 O O . VAL A 1 268 ? -6.330 10.747 5.597 1.00 96.00 268 VAL A O 1
ATOM 2080 N N . ILE A 1 269 ? -7.278 8.716 5.442 1.00 97.00 269 ILE A N 1
ATOM 2081 C CA . ILE A 1 269 ? -6.741 8.217 6.703 1.00 97.00 269 ILE A CA 1
ATOM 2082 C C . ILE A 1 269 ? -5.276 7.836 6.464 1.00 97.00 269 ILE A C 1
ATOM 2084 O O . ILE A 1 269 ? -4.925 7.068 5.567 1.00 97.00 269 ILE A O 1
ATOM 2088 N N . SER A 1 270 ? -4.385 8.416 7.264 1.00 97.12 270 SER A N 1
ATOM 2089 C CA . SER A 1 270 ? -2.952 8.158 7.158 1.00 97.12 270 SER A CA 1
ATOM 2090 C C . SER A 1 270 ? -2.315 7.940 8.521 1.00 97.12 270 SER A C 1
ATOM 2092 O O . SER A 1 270 ? -2.585 8.705 9.449 1.00 97.12 270 SER A O 1
ATOM 2094 N N . GLU A 1 271 ? -1.408 6.974 8.608 1.00 98.19 271 GLU A N 1
ATOM 2095 C CA . GLU A 1 271 ? -0.611 6.668 9.796 1.00 98.19 271 GLU A CA 1
ATOM 2096 C C . GLU A 1 271 ? 0.883 6.773 9.469 1.00 98.19 271 GLU A C 1
ATOM 2098 O O . GLU A 1 271 ? 1.324 6.326 8.411 1.00 98.19 271 GLU A O 1
ATOM 2103 N N . LEU A 1 272 ? 1.672 7.387 10.358 1.00 98.19 272 LEU A N 1
ATOM 2104 C CA . LEU A 1 272 ? 3.111 7.585 10.171 1.00 98.19 272 LEU A CA 1
ATOM 2105 C C . LEU A 1 272 ? 3.910 7.013 11.344 1.00 98.19 272 LEU A C 1
ATOM 2107 O O . LEU A 1 272 ? 3.753 7.453 12.483 1.00 98.19 272 LEU A O 1
ATOM 2111 N N . HIS A 1 273 ? 4.858 6.131 11.031 1.00 98.38 273 HIS A N 1
ATOM 2112 C CA . HIS A 1 273 ? 5.828 5.567 11.966 1.00 98.38 273 HIS A CA 1
ATOM 2113 C C . HIS A 1 273 ? 7.247 6.057 11.689 1.00 98.38 273 HIS A C 1
ATOM 2115 O O . HIS A 1 273 ? 7.736 6.034 10.559 1.00 98.38 273 HIS A O 1
ATOM 2121 N N . VAL A 1 274 ? 7.948 6.446 12.754 1.00 98.06 274 VAL A N 1
ATOM 2122 C CA . VAL A 1 274 ? 9.374 6.792 12.721 1.00 98.06 274 VAL A CA 1
ATOM 2123 C C . VAL A 1 274 ? 10.114 5.918 13.727 1.00 98.06 274 VAL A C 1
ATOM 2125 O O . VAL A 1 274 ? 9.977 6.084 14.940 1.00 98.06 274 VAL A O 1
ATOM 2128 N N . TYR A 1 275 ? 10.921 4.981 13.233 1.00 98.12 275 TYR A N 1
ATOM 2129 C CA . TYR A 1 275 ? 11.610 4.011 14.080 1.00 98.12 275 TYR A CA 1
ATOM 2130 C C . TYR A 1 275 ? 12.963 4.530 14.576 1.00 98.12 275 TYR A C 1
ATOM 2132 O O . TYR A 1 275 ? 13.874 4.817 13.795 1.00 98.12 275 TYR A O 1
ATOM 2140 N N . ALA A 1 276 ? 13.110 4.591 15.901 1.00 97.44 276 ALA A N 1
ATOM 2141 C CA . ALA A 1 276 ? 14.298 5.116 16.566 1.00 97.44 276 ALA A CA 1
ATOM 2142 C C . ALA A 1 276 ? 15.577 4.349 16.194 1.00 97.44 276 ALA A C 1
ATOM 2144 O O . ALA A 1 276 ? 15.621 3.115 16.244 1.00 97.44 276 ALA A O 1
ATOM 2145 N N . GLN A 1 277 ? 16.643 5.085 15.875 1.00 95.75 277 GLN A N 1
ATOM 2146 C CA . GLN A 1 277 ? 17.964 4.560 15.490 1.00 95.75 277 GLN A CA 1
ATOM 2147 C C . GLN A 1 277 ? 17.982 3.555 14.315 1.00 95.75 277 GLN A C 1
ATOM 2149 O O . GLN A 1 277 ? 18.961 2.818 14.118 1.00 95.75 277 GLN A O 1
ATOM 2154 N N . VAL A 1 278 ? 16.922 3.518 13.510 1.00 97.62 278 VAL A N 1
ATOM 2155 C CA . VAL A 1 278 ? 16.850 2.728 12.277 1.00 97.62 278 VAL A CA 1
ATOM 2156 C C . VAL A 1 278 ? 17.255 3.618 11.101 1.00 97.62 278 VAL A C 1
ATOM 2158 O O . VAL A 1 278 ? 16.868 4.777 11.055 1.00 97.62 278 VAL A O 1
ATOM 2161 N N . GLY A 1 279 ? 18.079 3.096 10.190 1.00 96.06 279 GLY A N 1
ATOM 2162 C CA . GLY A 1 279 ? 18.459 3.786 8.952 1.00 96.06 279 GLY A CA 1
ATOM 2163 C C . GLY A 1 279 ? 17.660 3.283 7.748 1.00 96.06 279 GLY A C 1
ATOM 2164 O O . GLY A 1 279 ? 16.796 2.417 7.896 1.00 96.06 279 GLY A O 1
ATOM 2165 N N . HIS A 1 280 ? 17.990 3.788 6.559 1.00 95.44 280 HIS A N 1
ATOM 2166 C CA . HIS A 1 280 ? 17.362 3.373 5.301 1.00 95.44 280 HIS A CA 1
ATOM 2167 C C . HIS A 1 280 ? 17.499 1.862 5.038 1.00 95.44 280 HIS A C 1
ATOM 2169 O O . HIS A 1 280 ? 18.514 1.253 5.390 1.00 95.44 280 HIS A O 1
ATOM 2175 N N . GLY A 1 281 ? 16.508 1.264 4.367 1.00 95.25 281 GLY A N 1
ATOM 2176 C CA . GLY A 1 281 ? 16.610 -0.110 3.862 1.00 95.25 281 GLY A CA 1
ATOM 2177 C C . GLY A 1 281 ? 16.497 -1.198 4.935 1.00 95.25 281 GLY A C 1
ATOM 2178 O O . GLY A 1 281 ? 17.223 -2.190 4.889 1.00 95.25 281 GLY A O 1
ATOM 2179 N N . PHE A 1 282 ? 15.595 -1.044 5.910 1.00 96.44 282 PHE A N 1
ATOM 2180 C CA . PHE A 1 282 ? 15.350 -2.080 6.929 1.00 96.44 282 PHE A CA 1
ATOM 2181 C C . PHE A 1 282 ? 14.503 -3.269 6.436 1.00 96.44 282 PHE A C 1
ATOM 2183 O O . PHE A 1 282 ? 14.269 -4.202 7.204 1.00 96.44 282 PHE A O 1
ATOM 2190 N N . GLY A 1 283 ? 14.064 -3.263 5.171 1.00 96.38 283 GLY A N 1
ATOM 2191 C CA . GLY A 1 283 ? 13.343 -4.373 4.540 1.00 96.38 283 GLY A CA 1
ATOM 2192 C C . GLY A 1 283 ? 12.090 -4.804 5.304 1.00 96.38 283 GLY A C 1
ATOM 2193 O O . GLY A 1 283 ? 11.317 -3.975 5.782 1.00 96.38 283 GLY A O 1
ATOM 2194 N N . ALA A 1 284 ? 11.927 -6.114 5.471 1.00 95.38 284 ALA A N 1
ATOM 2195 C CA . ALA A 1 284 ? 10.858 -6.720 6.268 1.00 95.38 284 ALA A CA 1
ATOM 2196 C C . ALA A 1 284 ? 10.914 -6.421 7.784 1.00 95.38 284 ALA A C 1
ATOM 2198 O O . ALA A 1 284 ? 10.063 -6.895 8.529 1.00 95.38 284 ALA A O 1
ATOM 2199 N N . GLY A 1 285 ? 11.894 -5.637 8.239 1.00 95.19 285 GLY A N 1
ATOM 2200 C CA . GLY A 1 285 ? 12.054 -5.229 9.628 1.00 95.19 285 GLY A CA 1
ATOM 2201 C C . GLY A 1 285 ? 13.433 -5.581 10.181 1.00 95.19 285 GLY A C 1
ATOM 2202 O O . GLY A 1 285 ? 14.056 -6.575 9.802 1.00 95.19 285 GLY A O 1
ATOM 2203 N N . ARG A 1 286 ? 13.937 -4.751 11.102 1.00 93.38 286 ARG A N 1
ATOM 2204 C CA . ARG A 1 286 ? 15.258 -4.942 11.712 1.00 93.38 286 ARG A CA 1
ATOM 2205 C C . ARG A 1 286 ? 15.143 -5.516 13.118 1.00 93.38 286 ARG A C 1
ATOM 2207 O O . ARG A 1 286 ? 14.703 -4.834 14.047 1.00 93.38 286 ARG A O 1
ATOM 2214 N N . GLU A 1 287 ? 15.646 -6.734 13.289 1.00 92.62 287 GLU A N 1
ATOM 2215 C CA . GLU A 1 287 ? 15.728 -7.393 14.593 1.00 92.62 287 GLU A CA 1
ATOM 2216 C C . GLU A 1 287 ? 16.417 -6.528 15.657 1.00 92.62 287 GLU A C 1
ATOM 2218 O O . GLU A 1 287 ? 17.416 -5.849 15.404 1.00 92.62 287 GLU A O 1
ATOM 2223 N N . GLY A 1 288 ? 15.869 -6.564 16.873 1.00 93.19 288 GLY A N 1
ATOM 2224 C CA . GLY A 1 288 ? 16.332 -5.741 17.995 1.00 93.19 288 GLY A CA 1
ATOM 2225 C C . GLY A 1 288 ? 15.874 -4.276 17.963 1.00 93.19 288 GLY A C 1
ATOM 2226 O O . GLY A 1 288 ? 16.293 -3.507 18.825 1.00 93.19 288 GLY A O 1
ATOM 2227 N N . THR A 1 289 ? 15.014 -3.889 17.018 1.00 96.81 289 THR A N 1
ATOM 2228 C CA . THR A 1 289 ? 14.367 -2.564 16.954 1.00 96.81 289 THR A CA 1
ATOM 2229 C C . THR A 1 289 ? 12.848 -2.717 16.848 1.00 96.81 289 THR A C 1
ATOM 2231 O O . THR A 1 289 ? 12.374 -3.820 16.578 1.00 96.81 289 THR A O 1
ATOM 2234 N N . SER A 1 290 ? 12.080 -1.640 17.045 1.00 96.25 290 SER A N 1
ATOM 2235 C CA . SER A 1 290 ? 10.619 -1.671 16.853 1.00 96.25 290 SER A CA 1
ATOM 2236 C C . SER A 1 290 ? 10.212 -1.846 15.390 1.00 96.25 290 SER A C 1
ATOM 2238 O O . SER A 1 290 ? 9.185 -2.455 15.132 1.00 96.25 290 SER A O 1
ATOM 2240 N N . SER A 1 291 ? 11.063 -1.455 14.429 1.00 97.31 291 SER A N 1
ATOM 2241 C CA . SER A 1 291 ? 10.777 -1.656 12.999 1.00 97.31 291 SER A CA 1
ATOM 2242 C C . SER A 1 291 ? 10.524 -3.117 12.619 1.00 97.31 291 SER A C 1
ATOM 2244 O O . SER A 1 291 ? 9.969 -3.374 11.567 1.00 97.31 291 SER A O 1
ATOM 2246 N N . LYS A 1 292 ? 10.903 -4.104 13.441 1.00 96.50 292 LYS A N 1
ATOM 2247 C CA . LYS A 1 292 ? 10.589 -5.517 13.178 1.00 96.50 292 LYS A CA 1
ATOM 2248 C C . LYS A 1 292 ? 9.081 -5.816 13.112 1.00 96.50 292 LYS A C 1
ATOM 2250 O O . LYS A 1 292 ? 8.702 -6.848 12.571 1.00 96.50 292 LYS A O 1
ATOM 2255 N N . ASP A 1 293 ? 8.247 -4.965 13.710 1.00 96.50 293 ASP A N 1
ATOM 2256 C CA . ASP A 1 293 ? 6.804 -5.179 13.820 1.00 96.50 293 ASP A CA 1
ATOM 2257 C C . ASP A 1 293 ? 5.997 -4.334 12.812 1.00 96.50 293 ASP A C 1
ATOM 2259 O O . ASP A 1 293 ? 4.777 -4.471 12.774 1.00 96.50 293 ASP A O 1
ATOM 2263 N N . TRP A 1 294 ? 6.649 -3.565 11.921 1.00 98.38 294 TRP A N 1
ATOM 2264 C CA . TRP A 1 294 ? 5.972 -2.654 10.979 1.00 98.38 294 TRP A CA 1
ATOM 2265 C C . TRP A 1 294 ? 4.911 -3.339 10.110 1.00 98.38 294 TRP A C 1
ATOM 2267 O O . TRP A 1 294 ? 3.870 -2.759 9.834 1.00 98.38 294 TRP A O 1
ATOM 2277 N N . ILE A 1 295 ? 5.143 -4.591 9.700 1.00 98.75 295 ILE A N 1
ATOM 2278 C CA . ILE A 1 295 ? 4.188 -5.367 8.891 1.00 98.75 295 ILE A CA 1
ATOM 2279 C C . ILE A 1 295 ? 2.897 -5.640 9.675 1.00 98.75 295 ILE A C 1
ATOM 2281 O O . ILE A 1 295 ? 1.808 -5.564 9.115 1.00 98.75 295 ILE A O 1
ATOM 2285 N N . LYS A 1 296 ? 3.008 -5.925 10.978 1.00 98.06 296 LYS A N 1
ATOM 2286 C CA . LYS A 1 296 ? 1.843 -6.124 11.852 1.00 98.06 296 LYS A CA 1
ATOM 2287 C C . LYS A 1 296 ? 1.161 -4.800 12.171 1.00 98.06 296 LYS A C 1
ATOM 2289 O O . LYS A 1 296 ? -0.055 -4.759 12.261 1.00 98.06 296 LYS A O 1
ATOM 2294 N N . GLU A 1 297 ? 1.936 -3.734 12.348 1.00 98.56 297 GLU A N 1
ATOM 2295 C CA . GLU A 1 297 ? 1.402 -2.382 12.543 1.00 98.56 297 GLU A CA 1
ATOM 2296 C C . GLU A 1 297 ? 0.590 -1.948 11.311 1.00 98.56 297 GLU A C 1
ATOM 2298 O O . GLU A 1 297 ? -0.546 -1.507 11.453 1.00 98.56 297 GLU A O 1
ATOM 2303 N N . ALA A 1 298 ? 1.107 -2.190 10.103 1.00 98.69 298 ALA A N 1
ATOM 2304 C CA . ALA A 1 298 ? 0.393 -1.941 8.854 1.00 98.69 298 ALA A CA 1
ATOM 2305 C C . ALA A 1 298 ? -0.879 -2.793 8.713 1.00 98.69 298 ALA A C 1
ATOM 2307 O O . ALA A 1 298 ? -1.890 -2.307 8.213 1.00 98.69 298 ALA A O 1
ATOM 2308 N N . ASP A 1 299 ? -0.849 -4.050 9.159 1.00 98.31 299 ASP A N 1
ATOM 2309 C CA . ASP A 1 299 ? -2.032 -4.915 9.183 1.00 98.31 299 ASP A CA 1
ATOM 2310 C C . ASP A 1 299 ? -3.133 -4.375 10.107 1.00 98.31 299 ASP A C 1
ATOM 2312 O O . ASP A 1 299 ? -4.290 -4.274 9.704 1.00 98.31 299 ASP A O 1
ATOM 2316 N N . VAL A 1 300 ? -2.756 -3.957 11.319 1.00 97.44 300 VAL A N 1
ATOM 2317 C CA . VAL A 1 300 ? -3.677 -3.328 12.276 1.00 97.44 300 VAL A CA 1
ATOM 2318 C C . VAL A 1 300 ? -4.264 -2.038 11.705 1.00 97.44 300 VAL A C 1
ATOM 2320 O O . VAL A 1 300 ? -5.466 -1.817 11.826 1.00 97.44 300 VAL A O 1
ATOM 2323 N N . PHE A 1 301 ? -3.445 -1.210 11.054 1.00 97.94 301 PHE A N 1
ATOM 2324 C CA . PHE A 1 301 ? -3.903 0.004 10.382 1.00 97.94 301 PHE A CA 1
ATOM 2325 C C . PHE A 1 301 ? -4.959 -0.294 9.305 1.00 97.94 301 PHE A C 1
ATOM 2327 O O . PHE A 1 301 ? -6.020 0.331 9.299 1.00 97.94 301 PHE A O 1
ATOM 2334 N N . MET A 1 302 ? -4.708 -1.269 8.424 1.00 97.25 302 MET A N 1
ATOM 2335 C CA . MET A 1 302 ? -5.658 -1.635 7.365 1.00 97.25 302 MET A CA 1
ATOM 2336 C C . MET A 1 302 ? -6.981 -2.169 7.934 1.00 97.25 302 MET A C 1
ATOM 2338 O O . MET A 1 302 ? -8.050 -1.794 7.452 1.00 97.25 302 MET A O 1
ATOM 2342 N N . ASP A 1 303 ? -6.933 -2.999 8.980 1.00 93.12 303 ASP A N 1
ATOM 2343 C CA . ASP A 1 303 ? -8.141 -3.479 9.666 1.00 93.12 303 ASP A CA 1
ATOM 2344 C C . ASP A 1 303 ? -8.925 -2.328 10.319 1.00 93.12 303 ASP A C 1
ATOM 2346 O O . ASP A 1 303 ? -10.153 -2.277 10.224 1.00 93.12 303 ASP A O 1
ATOM 2350 N N . TYR A 1 304 ? -8.221 -1.392 10.961 1.00 90.06 304 TYR A N 1
ATOM 2351 C CA . TYR A 1 304 ? -8.813 -0.228 11.621 1.00 90.06 304 TYR A CA 1
ATOM 2352 C C . TYR A 1 304 ? -9.535 0.693 10.632 1.00 90.06 304 TYR A C 1
ATOM 2354 O O . TYR A 1 304 ? -10.680 1.082 10.865 1.00 90.06 304 TYR A O 1
ATOM 2362 N N . VAL A 1 305 ? -8.898 1.003 9.503 1.00 92.88 305 VAL A N 1
ATOM 2363 C CA . VAL A 1 305 ? -9.501 1.820 8.442 1.00 92.88 305 VAL A CA 1
ATOM 2364 C C . VAL A 1 305 ? -10.760 1.157 7.893 1.00 92.88 305 VAL A C 1
ATOM 2366 O O . VAL A 1 305 ? -11.818 1.783 7.864 1.00 92.88 305 VAL A O 1
ATOM 2369 N N . LYS A 1 306 ? -10.693 -0.136 7.557 1.00 88.31 306 LYS A N 1
ATOM 2370 C CA . LYS A 1 306 ? -11.865 -0.883 7.077 1.00 88.31 306 LYS A CA 1
ATOM 2371 C C . LYS A 1 306 ? -13.014 -0.890 8.083 1.00 88.31 306 LYS A C 1
ATOM 2373 O O . LYS A 1 306 ? -14.180 -0.830 7.693 1.00 88.31 306 LYS A O 1
ATOM 2378 N N . ALA A 1 307 ? -12.707 -0.961 9.378 1.00 81.12 307 ALA A N 1
ATOM 2379 C CA . ALA A 1 307 ? -13.713 -0.861 10.427 1.00 81.12 307 ALA A CA 1
ATOM 2380 C C . ALA A 1 307 ? -14.415 0.513 10.403 1.00 81.12 307 ALA A C 1
ATOM 2382 O O . ALA A 1 307 ? -15.649 0.564 10.448 1.00 81.12 307 ALA A O 1
ATOM 2383 N N . ILE A 1 308 ? -13.660 1.608 10.250 1.00 82.12 308 ILE A N 1
ATOM 2384 C CA . ILE A 1 308 ? -14.216 2.966 10.101 1.00 82.12 308 ILE A CA 1
ATOM 2385 C C . ILE A 1 308 ? -15.141 3.050 8.884 1.00 82.12 308 ILE A C 1
ATOM 2387 O O . ILE A 1 308 ? -16.267 3.540 8.996 1.00 82.12 308 ILE A O 1
ATOM 2391 N N . GLU A 1 309 ? -14.698 2.558 7.728 1.00 82.25 309 GLU A N 1
ATOM 2392 C CA . GLU A 1 309 ? -15.477 2.597 6.483 1.00 82.25 309 GLU A CA 1
ATOM 2393 C C . GLU A 1 309 ? -16.774 1.783 6.570 1.00 82.25 309 GLU A C 1
ATOM 2395 O O . GLU A 1 309 ? -17.804 2.177 6.017 1.00 82.25 309 GLU A O 1
ATOM 2400 N N . ALA A 1 310 ? -16.756 0.679 7.320 1.00 74.88 310 ALA A N 1
ATOM 2401 C CA . ALA A 1 310 ? -17.939 -0.127 7.609 1.00 74.88 310 ALA A CA 1
ATOM 2402 C C . ALA A 1 310 ? -18.935 0.560 8.568 1.00 74.88 310 ALA A C 1
ATOM 2404 O O . ALA A 1 310 ? -19.991 -0.006 8.864 1.00 74.88 310 ALA A O 1
ATOM 2405 N N . GLY A 1 311 ? -18.629 1.767 9.057 1.00 59.84 311 GLY A N 1
ATOM 2406 C CA . GLY A 1 311 ? -19.467 2.510 9.996 1.00 59.84 311 GLY A CA 1
ATOM 2407 C C . GLY A 1 311 ? -19.400 1.975 11.424 1.00 59.84 311 GLY A C 1
ATOM 2408 O O . GLY A 1 311 ? -20.254 2.324 12.239 1.00 59.84 311 GLY A O 1
ATOM 2409 N N . THR A 1 312 ? -18.408 1.136 11.730 1.00 52.62 312 THR A N 1
ATOM 2410 C CA . THR A 1 312 ? -18.020 0.880 13.116 1.00 52.62 312 THR A CA 1
ATOM 2411 C C . THR A 1 312 ? -17.053 1.983 13.519 1.00 52.62 312 THR A C 1
ATOM 2413 O O . THR A 1 312 ? -16.161 2.345 12.757 1.00 52.62 312 THR A O 1
ATOM 2416 N N . ASP A 1 313 ? -17.259 2.595 14.673 1.00 50.09 313 ASP A N 1
ATOM 2417 C CA . ASP A 1 313 ? -16.287 3.508 15.253 1.00 50.09 313 ASP A CA 1
ATOM 2418 C C . ASP A 1 313 ? -14.988 2.732 15.465 1.00 50.09 313 ASP A C 1
ATOM 2420 O O . ASP A 1 313 ? -14.880 1.971 16.411 1.00 50.09 313 ASP A O 1
ATOM 2424 N N . GLY A 1 314 ? -14.023 2.850 14.546 1.00 49.59 314 GLY A N 1
ATOM 2425 C CA . GLY A 1 314 ? -12.834 1.985 14.489 1.00 49.59 314 GLY A CA 1
ATOM 2426 C C . GLY A 1 314 ? -12.076 1.819 15.815 1.00 49.59 314 GLY A C 1
ATOM 2427 O O . GLY A 1 314 ? -11.326 0.860 15.979 1.00 49.59 314 GLY A O 1
ATOM 2428 N N . ALA A 1 315 ? -12.285 2.705 16.789 1.00 51.53 315 ALA A N 1
ATOM 2429 C CA . ALA A 1 315 ? -12.029 2.429 18.194 1.00 51.53 315 ALA A CA 1
ATOM 2430 C C . ALA A 1 315 ? -13.240 1.713 18.809 1.00 51.53 315 ALA A C 1
ATOM 2432 O O . ALA A 1 315 ? -14.227 2.369 19.129 1.00 51.53 315 ALA A O 1
ATOM 2433 N N . ALA A 1 316 ? -13.154 0.387 18.989 1.00 48.47 316 ALA A N 1
ATOM 2434 C CA . ALA A 1 316 ? -14.218 -0.419 19.588 1.00 48.47 316 ALA A CA 1
ATOM 2435 C C . ALA A 1 316 ? -14.913 0.330 20.738 1.00 48.47 316 ALA A C 1
ATOM 2437 O O . ALA A 1 316 ? -14.280 0.594 21.766 1.00 48.47 316 ALA A O 1
ATOM 2438 N N . GLN A 1 317 ? -16.192 0.671 20.548 1.00 53.12 317 GLN A N 1
ATOM 2439 C CA . GLN A 1 317 ? -17.016 1.299 21.571 1.00 53.12 317 GLN A CA 1
ATOM 2440 C C . GLN A 1 317 ? -16.990 0.397 22.804 1.00 53.12 317 GLN A C 1
ATOM 2442 O O . GLN A 1 317 ? -17.525 -0.712 22.822 1.00 53.12 317 GLN A O 1
ATOM 2447 N N . GLN A 1 318 ? -16.251 0.822 23.822 1.00 62.81 318 GLN A N 1
ATOM 2448 C CA . GLN A 1 318 ? -16.097 0.025 25.024 1.00 62.81 318 GLN A CA 1
ATOM 2449 C C . GLN A 1 318 ? -17.416 0.112 25.796 1.00 62.81 318 GLN A C 1
ATOM 2451 O O . GLN A 1 318 ? -17.851 1.201 26.163 1.00 62.81 318 GLN A O 1
ATOM 2456 N N . GLU A 1 319 ? -18.061 -1.023 26.046 1.00 76.75 319 GLU A N 1
ATOM 2457 C CA . GLU A 1 319 ? -19.301 -1.064 26.823 1.00 76.75 319 GLU A CA 1
ATOM 2458 C C . GLU A 1 319 ? -19.022 -1.176 28.327 1.00 76.75 319 GLU A C 1
ATOM 2460 O O . GLU A 1 319 ? -18.021 -1.757 28.761 1.00 76.75 319 GLU A O 1
ATOM 2465 N N . ALA A 1 320 ? -19.932 -0.631 29.135 1.00 84.31 320 ALA A N 1
ATOM 2466 C CA . ALA A 1 320 ? -19.977 -0.850 30.573 1.00 84.31 320 ALA A CA 1
ATOM 2467 C C . ALA A 1 320 ? -21.252 -1.619 30.940 1.00 84.31 320 ALA A C 1
ATOM 2469 O O . ALA A 1 320 ? -22.324 -1.359 30.400 1.00 84.31 320 ALA A O 1
ATOM 2470 N N . GLU A 1 321 ? -21.142 -2.555 31.881 1.00 90.06 321 GLU A N 1
ATOM 2471 C CA . GLU A 1 321 ? -22.303 -3.270 32.409 1.00 90.06 321 GLU A CA 1
ATOM 2472 C C . GLU A 1 321 ? -23.133 -2.325 33.291 1.00 90.06 321 GLU A C 1
ATOM 2474 O O . GLU A 1 321 ? -22.635 -1.806 34.292 1.00 90.06 321 GLU A O 1
ATOM 2479 N N . ILE A 1 322 ? -24.395 -2.091 32.912 1.00 90.81 322 ILE A N 1
ATOM 2480 C CA . ILE A 1 322 ? -25.315 -1.229 33.664 1.00 90.81 322 ILE A CA 1
ATOM 2481 C C . ILE A 1 322 ? -25.755 -1.957 34.952 1.00 90.81 322 ILE A C 1
ATOM 2483 O O . ILE A 1 322 ? -26.347 -3.039 34.850 1.00 90.81 322 ILE A O 1
ATOM 2487 N N . PRO A 1 323 ? -25.539 -1.376 36.151 1.00 92.50 323 PRO A N 1
ATOM 2488 C CA . PRO A 1 323 ? -25.930 -1.999 37.418 1.00 92.50 323 PRO A CA 1
ATOM 2489 C C . PRO A 1 323 ? -27.433 -2.322 37.543 1.00 92.50 323 PRO A C 1
ATOM 2491 O O . PRO A 1 323 ? -28.280 -1.834 36.788 1.00 92.50 323 PRO A O 1
ATOM 2494 N N . GLU A 1 324 ? -27.786 -3.194 38.492 1.00 91.19 324 GLU A N 1
ATOM 2495 C CA . GLU A 1 324 ? -29.144 -3.740 38.630 1.00 91.19 324 GLU A CA 1
ATOM 2496 C C . GLU A 1 324 ? -30.216 -2.693 38.941 1.00 91.19 324 GLU A C 1
ATOM 2498 O O . GLU A 1 324 ? -31.344 -2.812 38.459 1.00 91.19 324 GLU A O 1
ATOM 2503 N N . GLU A 1 325 ? -29.845 -1.677 39.707 1.00 92.31 325 GLU A N 1
ATOM 2504 C CA . GLU A 1 325 ? -30.685 -0.590 40.199 1.00 92.31 325 GLU A CA 1
ATOM 2505 C C . GLU A 1 325 ? -31.160 0.387 39.114 1.00 92.31 325 GLU A C 1
ATOM 2507 O O . GLU A 1 325 ? -32.172 1.062 39.313 1.00 92.31 325 GLU A O 1
ATOM 2512 N N . TYR A 1 326 ? -30.475 0.445 37.968 1.00 94.56 326 TYR A N 1
ATOM 2513 C CA . TYR A 1 326 ? -30.876 1.264 36.828 1.00 94.56 326 TYR A CA 1
ATOM 2514 C C . TYR A 1 326 ? -31.799 0.448 35.920 1.00 94.56 326 TYR A C 1
ATOM 2516 O O . TYR A 1 326 ? -31.468 -0.661 35.487 1.00 94.56 326 TYR A O 1
ATOM 2524 N N . THR A 1 327 ? -32.983 0.992 35.654 1.00 94.56 327 THR A N 1
ATOM 2525 C CA . THR A 1 327 ? -34.106 0.290 35.008 1.00 94.56 327 THR A CA 1
ATOM 2526 C C . THR A 1 327 ? -34.542 0.940 33.699 1.00 94.56 327 THR A C 1
ATOM 2528 O O . THR A 1 327 ? -35.257 0.315 32.911 1.00 94.56 327 THR A O 1
ATOM 2531 N N . LYS A 1 328 ? -34.096 2.173 33.448 1.00 94.44 328 LYS A N 1
ATOM 2532 C CA . LYS A 1 328 ? -34.346 2.940 32.227 1.00 94.44 328 LYS A CA 1
ATOM 2533 C C . LYS A 1 328 ? -33.026 3.278 31.548 1.00 94.44 328 LYS A C 1
ATOM 2535 O O . LYS A 1 328 ? -32.047 3.537 32.242 1.00 94.44 328 LYS A O 1
ATOM 2540 N N . VAL A 1 329 ? -33.007 3.323 30.221 1.00 95.38 329 VAL A N 1
ATOM 2541 C CA . VAL A 1 329 ? -31.844 3.728 29.424 1.00 95.38 329 VAL A CA 1
ATOM 2542 C C . VAL A 1 329 ? -32.259 4.619 28.263 1.00 95.38 329 VAL A C 1
ATOM 2544 O O . VAL A 1 329 ? -33.357 4.493 27.729 1.00 95.38 329 VAL A O 1
ATOM 2547 N N . GLN A 1 330 ? -31.373 5.519 27.866 1.00 94.44 330 GLN A N 1
ATOM 2548 C CA . GLN A 1 330 ? -31.462 6.257 26.621 1.00 94.44 330 GLN A CA 1
ATOM 2549 C C . GLN A 1 330 ? -30.072 6.363 25.994 1.00 94.44 330 GLN A C 1
ATOM 2551 O O . GLN A 1 330 ? -29.070 6.518 26.698 1.00 94.44 330 GLN A O 1
ATOM 2556 N N . GLN A 1 331 ? -30.025 6.336 24.663 1.00 92.38 331 GLN A N 1
ATOM 2557 C CA . GLN A 1 331 ? -28.839 6.689 23.891 1.00 92.38 331 GLN A CA 1
ATOM 2558 C C . GLN A 1 331 ? -29.068 7.961 23.077 1.00 92.38 331 GLN A C 1
ATOM 2560 O O . GLN A 1 331 ? -30.123 8.148 22.471 1.00 92.38 331 GLN A O 1
ATOM 2565 N N . TYR A 1 332 ? -28.088 8.862 23.079 1.00 89.75 332 TYR A N 1
ATOM 2566 C CA . TYR A 1 332 ? -28.142 10.112 22.319 1.00 89.75 332 TYR A CA 1
ATOM 2567 C C . TYR A 1 332 ? -26.744 10.633 22.000 1.00 89.75 332 TYR A C 1
ATOM 2569 O O . TYR A 1 332 ? -25.763 10.270 22.643 1.00 89.75 332 TYR A O 1
ATOM 2577 N N . VAL A 1 333 ? -26.657 11.496 20.990 1.00 85.50 333 VAL A N 1
ATOM 2578 C CA . VAL A 1 333 ? -25.392 12.068 20.523 1.00 85.50 333 VAL A CA 1
ATOM 2579 C C . VAL A 1 333 ? -25.187 13.446 21.139 1.00 85.50 333 VAL A C 1
ATOM 2581 O O . VAL A 1 333 ? -26.070 14.303 21.063 1.00 85.50 333 VAL A O 1
ATOM 2584 N N . VAL A 1 334 ? -24.005 13.675 21.704 1.00 82.69 334 VAL A N 1
ATOM 2585 C CA . VAL A 1 334 ? -23.559 14.980 22.201 1.00 82.69 334 VAL A CA 1
ATOM 2586 C C . VAL A 1 334 ? -22.377 15.451 21.356 1.00 82.69 334 VAL A C 1
ATOM 2588 O O . VAL A 1 334 ? -21.424 14.709 21.127 1.00 82.69 334 VAL A O 1
ATOM 2591 N N . SER A 1 335 ? -22.433 16.697 20.880 1.00 75.19 335 SER A N 1
ATOM 2592 C CA . SER A 1 335 ? -21.344 17.317 20.117 1.00 75.19 335 SER A CA 1
ATOM 2593 C C . SER A 1 335 ? -20.562 18.302 20.991 1.00 75.19 335 SER A C 1
ATOM 2595 O O . SER A 1 335 ? -21.154 19.170 21.634 1.00 75.19 335 SER A O 1
ATOM 2597 N N . GLY A 1 336 ? -19.229 18.220 20.938 1.00 61.75 336 GLY A N 1
ATOM 2598 C CA . GLY A 1 336 ? -18.307 19.156 21.587 1.00 61.75 336 GLY A CA 1
ATOM 2599 C C . GLY A 1 336 ? -17.629 18.586 22.835 1.00 61.75 336 GLY A C 1
ATOM 2600 O O . GLY A 1 336 ? -18.249 17.893 23.627 1.00 61.75 336 GLY A O 1
ATOM 2601 N N . GLY A 1 337 ? -16.337 18.884 23.004 1.00 62.88 337 GLY A N 1
ATOM 2602 C CA . GLY A 1 337 ? -15.553 18.592 24.216 1.00 62.88 337 GLY A CA 1
ATOM 2603 C C . GLY A 1 337 ? -15.083 17.142 24.402 1.00 62.88 337 GLY A C 1
ATOM 2604 O O . GLY A 1 337 ? -14.034 16.941 25.007 1.00 62.88 337 GLY A O 1
ATOM 2605 N N . PHE A 1 338 ? -15.794 16.153 23.846 1.00 65.56 338 PHE A N 1
ATOM 2606 C CA . PHE A 1 338 ? -15.566 14.714 24.106 1.00 65.56 338 PHE A CA 1
ATOM 2607 C C . PHE A 1 338 ? -15.267 13.886 22.843 1.00 65.56 338 PHE A C 1
ATOM 2609 O O . PHE A 1 338 ? -15.122 12.666 22.925 1.00 65.56 338 PHE A O 1
ATOM 2616 N N . GLY A 1 339 ? -15.155 14.559 21.696 1.00 60.09 339 GLY A N 1
ATOM 2617 C CA . GLY A 1 339 ? -15.129 13.983 20.351 1.00 60.09 339 GLY A CA 1
ATOM 2618 C C . GLY A 1 339 ? -16.185 14.653 19.464 1.00 60.09 339 GLY A C 1
ATOM 2619 O O . GLY A 1 339 ? -17.105 15.309 19.966 1.00 60.09 339 GLY A O 1
ATOM 2620 N N . ASP A 1 340 ? -16.045 14.534 18.145 1.00 60.91 340 ASP A N 1
ATOM 2621 C CA . ASP A 1 340 ? -17.114 14.927 17.226 1.00 60.91 340 ASP A CA 1
ATOM 2622 C C . ASP A 1 340 ? -18.196 13.837 17.249 1.00 60.91 340 ASP A C 1
ATOM 2624 O O . ASP A 1 340 ? -17.937 12.694 16.889 1.00 60.91 340 ASP A O 1
ATOM 2628 N N . ASN A 1 341 ? -19.414 14.199 17.670 1.00 72.25 341 ASN A N 1
ATOM 2629 C CA . ASN A 1 341 ? -20.596 13.323 17.716 1.00 72.25 341 ASN A CA 1
ATOM 2630 C C . ASN A 1 341 ? -20.445 12.073 18.607 1.00 72.25 341 ASN A C 1
ATOM 2632 O O . ASN A 1 341 ? -20.655 10.947 18.160 1.00 72.25 341 ASN A O 1
ATOM 2636 N N . THR A 1 342 ? -20.147 12.272 19.891 1.00 81.56 342 THR A N 1
ATOM 2637 C CA . THR A 1 342 ? -20.035 11.187 20.874 1.00 81.56 342 THR A CA 1
ATOM 2638 C C . THR A 1 342 ? -21.407 10.613 21.236 1.00 81.56 342 THR A C 1
ATOM 2640 O O . THR A 1 342 ? -22.287 11.343 21.698 1.00 81.56 342 THR A O 1
ATOM 2643 N N . THR A 1 343 ? -21.576 9.298 21.085 1.00 88.12 343 THR A N 1
ATOM 2644 C CA . THR A 1 343 ? -22.763 8.573 21.564 1.00 88.12 343 THR A CA 1
ATOM 2645 C C . THR A 1 343 ? -22.665 8.347 23.070 1.00 88.12 343 THR A C 1
ATOM 2647 O O . THR A 1 343 ? -21.727 7.721 23.558 1.00 88.12 343 THR A O 1
ATOM 2650 N N . ILE A 1 344 ? -23.648 8.854 23.807 1.00 91.31 344 ILE A N 1
ATOM 2651 C CA . ILE A 1 344 ? -23.797 8.692 25.251 1.00 91.31 344 ILE A CA 1
ATOM 2652 C C . ILE A 1 344 ? -24.825 7.600 25.520 1.00 91.31 344 ILE A C 1
ATOM 2654 O O . ILE A 1 344 ? -25.942 7.690 25.011 1.00 91.31 344 ILE A O 1
ATOM 2658 N N . THR A 1 345 ? -24.485 6.620 26.361 1.00 94.44 345 THR A N 1
ATOM 2659 C CA . THR A 1 345 ? -25.483 5.754 27.004 1.00 94.44 345 THR A CA 1
ATOM 2660 C C . THR A 1 345 ? -25.732 6.257 28.416 1.00 94.44 345 THR A C 1
ATOM 2662 O O . THR A 1 345 ? -24.815 6.301 29.236 1.00 94.44 345 THR A O 1
ATOM 2665 N N . TYR A 1 346 ? -26.972 6.638 28.703 1.00 95.88 346 TYR A N 1
ATOM 2666 C CA . TYR A 1 346 ? -27.409 7.130 30.003 1.00 95.88 346 TYR A CA 1
ATOM 2667 C C . TYR A 1 346 ? -28.490 6.193 30.542 1.00 95.88 346 TYR A C 1
ATOM 2669 O O . TYR A 1 346 ? -29.579 6.115 29.983 1.00 95.88 346 TYR A O 1
ATOM 2677 N N . ALA A 1 347 ? -28.192 5.491 31.634 1.00 96.50 347 ALA A N 1
ATOM 2678 C CA . ALA A 1 347 ? -29.148 4.730 32.420 1.00 96.50 347 ALA A CA 1
ATOM 2679 C C . ALA A 1 347 ? -29.572 5.470 33.701 1.00 96.50 347 ALA A C 1
ATOM 2681 O O . ALA A 1 347 ? -28.769 6.164 34.325 1.00 96.50 347 ALA A O 1
ATOM 2682 N N . ALA A 1 348 ? -30.829 5.308 34.111 1.00 95.81 348 ALA A N 1
ATOM 2683 C CA . ALA A 1 348 ? -31.403 5.947 35.292 1.00 95.81 348 ALA A CA 1
ATOM 2684 C C . ALA A 1 348 ? -32.286 4.987 36.105 1.00 95.81 348 ALA A C 1
ATOM 2686 O O . ALA A 1 348 ? -32.763 3.963 35.604 1.00 95.81 348 ALA A O 1
ATOM 2687 N N . THR A 1 349 ? -32.506 5.326 37.376 1.00 95.38 349 THR A N 1
ATOM 2688 C CA . THR A 1 349 ? -33.511 4.670 38.227 1.00 95.38 349 THR A CA 1
ATOM 2689 C C . THR A 1 349 ? -34.933 4.999 37.758 1.00 95.38 349 THR A C 1
ATOM 2691 O O . THR A 1 349 ? -35.157 5.972 37.037 1.00 95.38 349 THR A O 1
ATOM 2694 N N . ASP A 1 350 ? -35.933 4.230 38.204 1.00 92.44 350 ASP A N 1
ATOM 2695 C CA . ASP A 1 350 ? -37.346 4.455 37.844 1.00 92.44 350 ASP A CA 1
ATOM 2696 C C . ASP A 1 350 ? -37.838 5.883 38.139 1.00 92.44 350 ASP A C 1
ATOM 2698 O O . ASP A 1 350 ? -38.648 6.429 37.384 1.00 92.44 350 ASP A O 1
ATOM 2702 N N . ASP A 1 351 ? -37.356 6.480 39.230 1.00 92.06 351 ASP A N 1
ATOM 2703 C CA . ASP A 1 351 ? -37.671 7.847 39.652 1.00 92.06 351 ASP A CA 1
ATOM 2704 C C . ASP A 1 351 ? -36.733 8.915 39.063 1.00 92.06 351 ASP A C 1
ATOM 2706 O O . ASP A 1 351 ? -36.896 10.092 39.376 1.00 92.06 351 ASP A O 1
ATOM 2710 N N . GLU A 1 352 ? -35.779 8.509 38.217 1.00 92.25 352 GLU A N 1
ATOM 2711 C CA . GLU A 1 352 ? -34.796 9.364 37.536 1.00 92.25 352 GLU A CA 1
ATOM 2712 C C . GLU A 1 352 ? -33.927 10.198 38.496 1.00 92.25 352 GLU A C 1
ATOM 2714 O O . GLU A 1 352 ? -33.370 11.230 38.119 1.00 92.25 352 GLU A O 1
ATOM 2719 N N . SER A 1 353 ? -33.805 9.752 39.752 1.00 93.81 353 SER A N 1
ATOM 2720 C CA . SER A 1 353 ? -33.014 10.429 40.785 1.00 93.81 353 SER A CA 1
ATOM 2721 C C . SER A 1 353 ? -31.529 10.071 40.744 1.00 93.81 353 SER A C 1
ATOM 2723 O O . SER A 1 353 ? -30.705 10.853 41.221 1.00 93.81 353 SER A O 1
ATOM 2725 N N . GLN A 1 354 ? -31.172 8.915 40.177 1.00 96.75 354 GLN A N 1
ATOM 2726 C CA . GLN A 1 354 ? -29.790 8.462 40.016 1.00 96.75 354 GLN A CA 1
ATOM 2727 C C . GLN A 1 354 ? -29.474 8.182 38.554 1.00 96.75 354 GLN A C 1
ATOM 2729 O O . GLN A 1 354 ? -30.354 7.786 37.788 1.00 96.75 354 GLN A O 1
ATOM 2734 N N . PHE A 1 355 ? -28.206 8.369 38.190 1.00 97.06 355 PHE A N 1
ATOM 2735 C CA . PHE A 1 355 ? -27.709 8.153 36.839 1.00 97.06 355 PHE A CA 1
ATOM 2736 C C . PHE A 1 355 ? -26.458 7.282 36.813 1.00 97.06 355 PHE A C 1
ATOM 2738 O O . PHE A 1 355 ? -25.582 7.405 37.669 1.00 97.06 355 PHE A O 1
ATOM 2745 N N . TYR A 1 356 ? -26.357 6.492 35.751 1.00 97.19 356 TYR A N 1
ATOM 2746 C CA . TYR A 1 356 ? -25.169 5.774 35.321 1.00 97.19 356 TYR A CA 1
ATOM 2747 C C . TYR A 1 356 ? -24.948 6.068 33.840 1.00 97.19 356 TYR A C 1
ATOM 2749 O O . TYR A 1 356 ? -25.782 5.735 33.000 1.00 97.19 356 TYR A O 1
ATOM 2757 N N . ILE A 1 357 ? -23.849 6.734 33.510 1.00 95.94 357 ILE A N 1
ATOM 2758 C CA . ILE A 1 357 ? -23.539 7.171 32.150 1.00 95.94 357 ILE A CA 1
ATOM 2759 C C . ILE A 1 357 ? -22.231 6.529 31.717 1.00 95.94 357 ILE A C 1
ATOM 2761 O O . ILE A 1 357 ? -21.247 6.593 32.452 1.00 95.94 357 ILE A O 1
ATOM 2765 N N . TYR A 1 358 ? -22.191 5.977 30.509 1.00 94.38 358 TYR A N 1
ATOM 2766 C CA . TYR A 1 358 ? -20.944 5.553 29.885 1.00 94.38 358 TYR A CA 1
ATOM 2767 C C . TYR A 1 358 ? -20.899 5.903 28.399 1.00 94.38 358 TYR A C 1
ATOM 2769 O O . TYR A 1 358 ? -21.926 6.008 27.725 1.00 94.38 358 TYR A O 1
ATOM 2777 N N . PHE A 1 359 ? -19.686 6.136 27.911 1.00 90.25 359 PHE A N 1
ATOM 2778 C CA . PHE A 1 359 ? -19.383 6.461 26.518 1.00 90.25 359 PHE A CA 1
ATOM 2779 C C . PHE A 1 359 ? -17.885 6.301 26.268 1.00 90.25 359 PHE A C 1
ATOM 2781 O O . PHE A 1 359 ? -17.088 6.279 27.208 1.00 90.25 359 PHE A O 1
ATOM 2788 N N . THR A 1 360 ? -17.480 6.217 25.005 1.00 85.38 360 THR A N 1
ATOM 2789 C CA . THR A 1 360 ? -16.063 6.247 24.629 1.00 85.38 360 THR A CA 1
ATOM 2790 C C . THR A 1 360 ? -15.670 7.671 24.251 1.00 85.38 360 THR A C 1
ATOM 2792 O O . THR A 1 360 ? -16.336 8.322 23.449 1.00 85.38 360 THR A O 1
ATOM 2795 N N . SER A 1 361 ? -14.599 8.178 24.856 1.00 81.44 361 SER A N 1
ATOM 2796 C CA . SER A 1 361 ? -14.002 9.469 24.513 1.00 81.44 361 SER A CA 1
ATOM 2797 C C . SER A 1 361 ? -12.490 9.335 24.535 1.00 81.44 361 SER A C 1
ATOM 2799 O O . SER A 1 361 ? -11.948 8.788 25.494 1.00 81.44 361 SER A O 1
ATOM 2801 N N . HIS A 1 362 ? -11.823 9.833 23.487 1.00 74.12 362 HIS A N 1
ATOM 2802 C CA . HIS A 1 362 ? -10.372 9.696 23.306 1.00 74.12 362 HIS A CA 1
ATOM 2803 C C . HIS A 1 362 ? -9.901 8.237 23.483 1.00 74.12 362 HIS A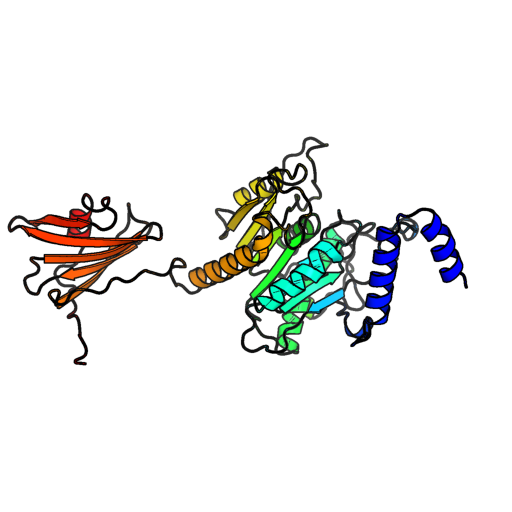 C 1
ATOM 2805 O O . HIS A 1 362 ? -8.957 7.974 24.221 1.00 74.12 362 HIS A O 1
ATOM 2811 N N . ASP A 1 363 ? -10.624 7.294 22.867 1.00 73.44 363 ASP A N 1
ATOM 2812 C CA . ASP A 1 363 ? -10.369 5.842 22.903 1.00 73.44 363 ASP A CA 1
ATOM 2813 C C . ASP A 1 363 ? -10.436 5.181 24.294 1.00 73.44 363 ASP A C 1
ATOM 2815 O O . ASP A 1 363 ? -10.130 3.997 24.458 1.00 73.44 363 ASP A O 1
ATOM 2819 N N . GLU A 1 364 ? -10.901 5.910 25.311 1.00 80.81 364 GLU A N 1
ATOM 2820 C CA . GLU A 1 364 ? -11.102 5.396 26.660 1.00 80.81 364 GLU A CA 1
ATOM 2821 C C . GLU A 1 364 ? -12.584 5.363 27.036 1.00 80.81 364 GLU A C 1
ATOM 2823 O O . GLU A 1 364 ? -13.330 6.331 26.858 1.00 80.81 364 GLU A O 1
ATOM 2828 N N . LEU A 1 365 ? -13.004 4.248 27.641 1.00 88.88 365 LEU A N 1
ATOM 2829 C CA . LEU A 1 365 ? -14.310 4.143 28.281 1.00 88.88 365 LEU A CA 1
ATOM 2830 C C . LEU A 1 365 ? -14.409 5.101 29.466 1.00 88.88 365 LEU A C 1
ATOM 2832 O O . LEU A 1 365 ? -13.759 4.887 30.496 1.00 88.88 365 LEU A O 1
ATOM 2836 N N . GLN A 1 366 ? -15.303 6.072 29.347 1.00 92.44 366 GLN A N 1
ATOM 2837 C CA . GLN A 1 366 ? -15.740 6.956 30.414 1.00 92.44 366 GLN A CA 1
ATOM 2838 C C . GLN A 1 366 ? -16.940 6.343 31.131 1.00 92.44 366 GLN A C 1
ATOM 2840 O O . GLN A 1 366 ? -17.840 5.805 30.492 1.00 92.44 366 GLN A O 1
ATOM 2845 N N . VAL A 1 367 ? -16.954 6.429 32.462 1.00 95.44 367 VAL A N 1
ATOM 2846 C CA . VAL A 1 367 ? -18.094 6.020 33.293 1.00 95.44 367 VAL A CA 1
ATOM 2847 C C . VAL A 1 367 ? -18.316 7.079 34.363 1.00 95.44 367 VAL A C 1
ATOM 2849 O O . VAL A 1 367 ? -17.374 7.453 35.067 1.00 95.44 367 VAL A O 1
ATOM 2852 N N . LEU A 1 368 ? -19.556 7.537 34.488 1.00 96.31 368 LEU A N 1
ATOM 2853 C CA . LEU A 1 368 ? -20.019 8.458 35.514 1.00 96.31 368 LEU A CA 1
ATOM 2854 C C . LEU A 1 368 ? -21.195 7.844 36.267 1.00 96.31 368 LEU A C 1
ATOM 2856 O O . LEU A 1 368 ? -22.106 7.295 35.656 1.00 96.31 368 LEU A O 1
ATOM 2860 N N . GLU A 1 369 ? -21.216 8.021 37.581 1.00 97.44 369 GLU A N 1
ATOM 2861 C CA . GLU A 1 369 ? -22.348 7.635 38.419 1.00 97.44 369 GLU A CA 1
ATOM 2862 C C . GLU A 1 369 ? -22.649 8.724 39.447 1.00 97.44 369 GLU A C 1
ATOM 2864 O O . GLU A 1 369 ? -21.740 9.336 40.031 1.00 97.44 369 GLU A O 1
ATOM 2869 N N . GLY A 1 370 ? -23.926 8.971 39.707 1.00 97.19 370 GLY A N 1
ATOM 2870 C CA . GLY A 1 370 ? -24.329 9.995 40.654 1.00 97.19 370 GLY A CA 1
ATOM 2871 C C . GLY A 1 370 ? -25.830 10.144 40.808 1.00 97.19 370 GLY A C 1
ATOM 2872 O O . GLY A 1 370 ? -26.607 9.261 40.458 1.00 97.19 370 GLY A O 1
ATOM 2873 N N . TYR A 1 371 ? -26.229 11.284 41.360 1.00 96.81 371 TYR A N 1
ATOM 2874 C CA . TYR A 1 371 ? -27.627 11.610 41.605 1.00 96.81 371 TYR A CA 1
ATOM 2875 C C . TYR A 1 371 ? -27.954 13.052 41.222 1.00 96.81 371 TYR A C 1
ATOM 2877 O O . TYR A 1 371 ? -27.065 13.899 41.109 1.00 96.81 371 TYR A O 1
ATOM 2885 N N . ILE A 1 372 ? -29.241 13.316 41.018 1.00 96.19 372 ILE A N 1
ATOM 2886 C CA . ILE A 1 372 ? -29.786 14.635 40.697 1.00 96.19 372 ILE A CA 1
ATOM 2887 C C . ILE A 1 372 ? -30.524 15.153 41.935 1.00 96.19 372 ILE A C 1
ATOM 2889 O O . ILE A 1 372 ? -31.398 14.474 42.473 1.00 96.19 372 ILE A O 1
ATOM 2893 N N . GLU A 1 373 ? -30.161 16.340 42.420 1.00 95.19 373 GLU A N 1
ATOM 2894 C CA . GLU A 1 373 ? -30.869 16.998 43.524 1.00 95.19 373 GLU A CA 1
ATOM 2895 C C . GLU A 1 373 ? -32.222 17.574 43.068 1.00 95.19 373 GLU A C 1
ATOM 2897 O O . GLU A 1 373 ? -32.458 17.789 41.880 1.00 95.19 373 GLU A O 1
ATOM 2902 N N . ASP A 1 374 ? -33.116 17.874 44.019 1.00 90.75 374 ASP A N 1
ATOM 2903 C CA . ASP A 1 374 ? -34.466 18.404 43.742 1.00 90.75 374 ASP A CA 1
ATOM 2904 C C . ASP A 1 374 ? -34.465 19.703 42.906 1.00 90.75 374 ASP A C 1
ATOM 2906 O O . ASP A 1 374 ? -35.468 20.043 42.275 1.00 90.75 374 ASP A O 1
ATOM 2910 N N . ASP A 1 375 ? -33.361 20.457 42.921 1.00 92.00 375 ASP A N 1
ATOM 2911 C CA . ASP A 1 375 ? -33.183 21.686 42.142 1.00 92.00 375 ASP A CA 1
ATOM 2912 C C . ASP A 1 375 ? -32.579 21.459 40.742 1.00 92.00 375 ASP A C 1
ATOM 2914 O O . ASP A 1 375 ? -32.393 22.422 39.994 1.00 92.00 375 ASP A O 1
ATOM 2918 N N . GLY A 1 376 ? -32.326 20.200 40.370 1.00 90.25 376 GLY A N 1
ATOM 2919 C CA . GLY A 1 376 ? -31.744 19.791 39.093 1.00 90.25 376 GLY A CA 1
ATOM 2920 C C . GLY A 1 376 ? -30.216 19.715 39.084 1.00 90.25 376 GLY A C 1
ATOM 2921 O O . GLY A 1 376 ? -29.640 19.406 38.039 1.00 90.25 376 GLY A O 1
ATOM 2922 N N . THR A 1 377 ? -29.549 19.981 40.213 1.00 95.62 377 THR A N 1
ATOM 2923 C CA . THR A 1 377 ? -28.086 19.909 40.306 1.00 95.62 377 THR A CA 1
ATOM 2924 C C . THR A 1 377 ? -27.597 18.467 40.206 1.00 95.62 377 THR A C 1
ATOM 2926 O O . THR A 1 377 ? -27.996 17.603 40.987 1.00 95.62 377 THR A O 1
ATOM 2929 N N . VAL A 1 378 ? -26.681 18.210 39.275 1.00 97.06 378 VAL A N 1
ATOM 2930 C CA . VAL A 1 378 ? -26.046 16.903 39.078 1.00 97.06 378 VAL A CA 1
ATOM 2931 C C . VAL A 1 378 ? -24.859 16.739 40.024 1.00 97.06 378 VAL A C 1
ATOM 2933 O O . VAL A 1 378 ? -23.881 17.492 39.974 1.00 97.06 378 VAL A O 1
ATOM 2936 N N . ILE A 1 379 ? -24.911 15.711 40.870 1.00 97.38 379 ILE A N 1
ATOM 2937 C CA . ILE A 1 379 ? -23.839 15.342 41.794 1.00 97.38 379 ILE A CA 1
ATOM 2938 C C . ILE A 1 379 ? -23.203 14.029 41.354 1.00 97.38 379 ILE A C 1
ATOM 2940 O O . ILE A 1 379 ? -23.754 12.949 41.542 1.00 97.38 379 ILE A O 1
ATOM 2944 N N . VAL A 1 380 ? -21.985 14.125 40.825 1.00 97.06 380 VAL A N 1
ATOM 2945 C CA . VAL A 1 380 ? -21.162 12.966 40.459 1.00 97.06 380 VAL A CA 1
ATOM 2946 C C . VAL A 1 380 ? -20.493 12.375 41.700 1.00 97.06 380 VAL A C 1
ATOM 2948 O O . VAL A 1 380 ? -19.725 13.060 42.393 1.00 97.06 380 VAL A O 1
ATOM 2951 N N . THR A 1 381 ? -20.772 11.098 41.951 1.00 96.56 381 THR A N 1
ATOM 2952 C CA . THR A 1 381 ? -20.223 10.295 43.056 1.00 96.56 381 THR A CA 1
ATOM 2953 C C . THR A 1 381 ? -19.099 9.362 42.614 1.00 96.56 381 THR A C 1
ATOM 2955 O O . THR A 1 381 ? -18.195 9.091 43.406 1.00 96.56 381 THR A O 1
ATOM 2958 N N . TYR A 1 382 ? -19.095 8.957 41.344 1.00 96.50 382 TYR A N 1
ATOM 2959 C CA . TYR A 1 382 ? -18.014 8.217 40.709 1.00 96.50 382 TYR A CA 1
ATOM 2960 C C . TYR A 1 382 ? -17.760 8.764 39.304 1.00 96.50 382 TYR A C 1
ATOM 2962 O O . TYR A 1 382 ? -18.686 9.071 38.560 1.00 96.50 382 TYR A O 1
ATOM 2970 N N . ASP A 1 383 ? -16.483 8.905 38.976 1.00 94.94 383 ASP A N 1
ATOM 2971 C CA . ASP A 1 383 ? -15.980 9.341 37.680 1.00 94.94 383 ASP A CA 1
ATOM 2972 C C . ASP A 1 383 ? -14.729 8.510 37.401 1.00 94.94 383 ASP A C 1
ATOM 2974 O O . ASP A 1 383 ? -13.733 8.625 38.125 1.00 94.94 383 ASP A O 1
ATOM 2978 N N . LYS A 1 384 ? -14.807 7.623 36.407 1.00 93.19 384 LYS A N 1
ATOM 2979 C CA . LYS A 1 384 ? -13.747 6.656 36.104 1.00 93.19 384 LYS A CA 1
ATOM 2980 C C . LYS A 1 384 ? -12.430 7.327 35.723 1.00 93.19 384 LYS A C 1
ATOM 2982 O O . LYS A 1 384 ? -11.379 6.853 36.152 1.00 93.19 384 LYS A O 1
ATOM 2987 N N . SER A 1 385 ? -12.473 8.396 34.930 1.00 89.56 385 SER A N 1
ATOM 2988 C CA . SER A 1 385 ? -11.265 9.112 34.501 1.00 89.56 385 SER A CA 1
ATOM 2989 C C . SER A 1 385 ? -10.888 10.238 35.461 1.00 89.56 385 SER A C 1
ATOM 2991 O O . SER A 1 385 ? -9.722 10.621 35.543 1.00 89.56 385 SER A O 1
ATOM 2993 N N . GLY A 1 386 ? -11.860 10.751 36.218 1.00 90.69 386 GLY A N 1
ATOM 2994 C CA . GLY A 1 386 ? -11.695 11.891 37.116 1.00 90.69 386 GLY A CA 1
ATOM 2995 C C . GLY A 1 386 ? -11.736 13.248 36.406 1.00 90.69 386 GLY A C 1
ATOM 2996 O O . GLY A 1 386 ? -11.486 14.269 37.053 1.00 90.69 386 GLY A O 1
ATOM 2997 N N . PHE A 1 387 ? -12.030 13.269 35.103 1.00 87.44 387 PHE A N 1
ATOM 2998 C CA . PHE A 1 387 ? -12.087 14.483 34.283 1.00 87.44 387 PHE A CA 1
ATOM 2999 C C . PHE A 1 387 ? -13.508 14.880 33.879 1.00 87.44 387 PHE A C 1
ATOM 3001 O O . PHE A 1 387 ? -13.732 16.035 33.528 1.00 87.44 387 PHE A O 1
ATOM 3008 N N . MET A 1 388 ? -14.470 13.966 33.977 1.00 89.69 388 MET A N 1
ATOM 3009 C CA . MET A 1 388 ? -15.811 14.123 33.418 1.00 89.69 388 MET A CA 1
ATOM 3010 C C . MET A 1 388 ? -16.808 14.785 34.373 1.00 89.69 388 MET A C 1
ATOM 3012 O O . MET A 1 388 ? -17.894 15.206 33.967 1.00 89.69 388 MET A O 1
ATOM 3016 N N . LYS A 1 389 ? -16.455 14.928 35.654 1.00 91.56 389 LYS A N 1
ATOM 3017 C CA . LYS A 1 389 ? -17.330 15.532 36.666 1.00 91.56 389 LYS A CA 1
ATOM 3018 C C . LYS A 1 389 ? -17.850 16.928 36.299 1.00 91.56 389 LYS A C 1
ATOM 3020 O O . LYS A 1 389 ? -18.975 17.261 36.665 1.00 91.56 389 LYS A O 1
ATOM 3025 N N . GLY A 1 390 ? -17.037 17.749 35.633 1.00 90.44 390 GLY A N 1
ATOM 3026 C CA . GLY A 1 390 ? -17.420 19.111 35.239 1.00 90.44 390 GLY A CA 1
ATOM 3027 C C . GLY A 1 390 ? -18.489 19.157 34.146 1.00 90.44 390 GLY A C 1
ATOM 3028 O O . GLY A 1 390 ? -19.239 20.127 34.068 1.00 90.44 390 GLY A O 1
ATOM 3029 N N . ASP A 1 391 ? -18.586 18.090 33.359 1.00 91.00 391 ASP A N 1
ATOM 3030 C CA . ASP A 1 391 ? -19.410 18.019 32.155 1.00 91.00 391 ASP A CA 1
ATOM 3031 C C . ASP A 1 391 ? -20.690 17.203 32.357 1.00 91.00 391 ASP A C 1
ATOM 3033 O O . ASP A 1 391 ? -21.621 17.295 31.558 1.00 91.00 391 ASP A O 1
ATOM 3037 N N . ALA A 1 392 ? -20.779 16.454 33.461 1.00 92.94 392 ALA A N 1
ATOM 3038 C CA . ALA A 1 392 ? -21.924 15.611 33.795 1.00 92.94 392 ALA A CA 1
ATOM 3039 C C . ALA A 1 392 ? -23.264 16.364 33.756 1.00 92.94 392 ALA A C 1
ATOM 3041 O O . ALA A 1 392 ? -24.247 15.823 33.260 1.00 92.94 392 ALA A O 1
ATOM 3042 N N . GLN A 1 393 ? -23.298 17.623 34.214 1.00 94.88 393 GLN A N 1
ATOM 3043 C CA . GLN A 1 393 ? -24.507 18.451 34.141 1.00 94.88 393 GLN A CA 1
ATOM 3044 C C . GLN A 1 393 ? -24.961 18.648 32.691 1.00 94.88 393 GLN A C 1
ATOM 3046 O O . GLN A 1 393 ? -26.119 18.414 32.376 1.00 94.88 393 GLN A O 1
ATOM 3051 N N . MET A 1 394 ? -24.042 19.020 31.797 1.00 92.38 394 MET A N 1
ATOM 3052 C CA . MET A 1 394 ? -24.352 19.238 30.384 1.00 92.38 394 MET A CA 1
ATOM 3053 C C . MET A 1 394 ? -24.813 17.944 29.703 1.00 92.38 394 MET A C 1
ATOM 3055 O O . MET A 1 394 ? -25.742 17.969 28.896 1.00 92.38 394 MET A O 1
ATOM 3059 N N . ILE A 1 395 ? -24.177 16.816 30.033 1.00 92.56 395 ILE A N 1
ATOM 3060 C CA . ILE A 1 395 ? -24.539 15.505 29.488 1.00 92.56 395 ILE A CA 1
ATOM 3061 C C . ILE A 1 395 ? -25.965 15.142 29.912 1.00 92.56 395 ILE A C 1
ATOM 3063 O O . ILE A 1 395 ? -26.782 14.832 29.048 1.00 92.56 395 ILE A O 1
ATOM 3067 N N . VAL A 1 396 ? -26.285 15.242 31.206 1.00 93.62 396 VAL A N 1
ATOM 3068 C CA . VAL A 1 396 ? -27.629 14.962 31.742 1.00 93.62 396 VAL A CA 1
ATOM 3069 C C . VAL A 1 396 ? -28.676 15.923 31.169 1.00 93.62 396 VAL A C 1
ATOM 3071 O O . VAL A 1 396 ? -29.763 15.485 30.801 1.00 93.62 396 VAL A O 1
ATOM 3074 N N . ASP A 1 397 ? -28.351 17.211 31.036 1.00 92.88 397 ASP A N 1
ATOM 3075 C CA . ASP A 1 397 ? -29.253 18.233 30.483 1.00 92.88 397 ASP A CA 1
ATOM 3076 C C . ASP A 1 397 ? -29.543 18.031 28.984 1.00 92.88 397 ASP A C 1
ATOM 3078 O O . ASP A 1 397 ? -30.542 18.541 28.477 1.00 92.88 397 ASP A O 1
ATOM 3082 N N . SER A 1 398 ? -28.681 17.294 28.273 1.00 91.62 398 SER A N 1
ATOM 3083 C CA . SER A 1 398 ? -28.849 16.970 26.848 1.00 91.62 398 SER A CA 1
ATOM 3084 C C . SER A 1 398 ? -29.767 15.767 26.601 1.00 91.62 398 SER A C 1
ATOM 3086 O O . SER A 1 398 ? -30.137 15.518 25.453 1.00 91.62 398 SER A O 1
ATOM 3088 N N . ALA A 1 399 ? -30.129 15.019 27.648 1.00 91.75 399 ALA A N 1
ATOM 3089 C CA . ALA A 1 399 ? -31.019 13.870 27.541 1.00 91.75 399 ALA A CA 1
ATOM 3090 C C . ALA A 1 399 ? -32.468 14.292 27.244 1.00 91.75 399 ALA A C 1
ATOM 3092 O O . ALA A 1 399 ? -32.941 15.344 27.685 1.00 91.75 399 ALA A O 1
ATOM 3093 N N . ASP A 1 400 ? -33.199 13.434 26.533 1.00 91.00 400 ASP A N 1
ATOM 3094 C CA . ASP A 1 400 ? -34.627 13.635 26.276 1.00 91.00 400 ASP A CA 1
ATOM 3095 C C . ASP A 1 400 ? -35.430 13.066 27.449 1.00 91.00 400 ASP A C 1
ATOM 3097 O O . ASP A 1 400 ? -35.425 11.869 27.706 1.00 91.00 400 ASP A O 1
ATOM 3101 N N . ARG A 1 401 ? -36.151 13.917 28.179 1.00 81.50 401 ARG A N 1
ATOM 3102 C CA . ARG A 1 401 ? -36.926 13.479 29.353 1.00 81.50 401 ARG A CA 1
ATOM 3103 C C . ARG A 1 401 ? -38.025 12.470 29.007 1.00 81.50 401 ARG A C 1
ATOM 3105 O O . ARG A 1 401 ? -38.454 11.737 29.894 1.00 81.50 401 ARG A O 1
ATOM 3112 N N . ASP A 1 402 ? -38.461 12.424 27.751 1.00 86.88 402 ASP A N 1
ATOM 3113 C CA . ASP A 1 402 ? -39.489 11.498 27.276 1.00 86.88 402 ASP A CA 1
ATOM 3114 C C . ASP A 1 402 ? -38.901 10.304 26.485 1.00 86.88 402 ASP A C 1
ATOM 3116 O O . ASP A 1 402 ? -39.657 9.450 26.019 1.00 86.88 402 ASP A O 1
ATOM 3120 N N . GLY A 1 403 ? -37.570 10.224 26.336 1.00 87.31 403 GLY A N 1
ATOM 3121 C CA . GLY A 1 403 ? -36.867 9.268 25.468 1.00 87.31 403 GLY A CA 1
ATOM 3122 C C . GLY A 1 403 ? -36.420 7.960 26.132 1.00 87.31 403 GLY A C 1
ATOM 3123 O O . GLY A 1 403 ? -35.637 7.217 25.544 1.00 87.31 403 GLY A O 1
ATOM 3124 N N . TRP A 1 404 ? -36.894 7.671 27.345 1.00 93.44 404 TRP A N 1
ATOM 3125 C CA . TRP A 1 404 ? -36.488 6.495 28.117 1.00 93.44 404 TRP A CA 1
ATOM 3126 C C . TRP A 1 404 ? -37.033 5.176 27.558 1.00 93.44 404 TRP A C 1
ATOM 3128 O O . TRP A 1 404 ? -38.244 4.999 27.394 1.00 93.44 404 TRP A O 1
ATOM 3138 N N . GLU A 1 405 ? -36.146 4.198 27.403 1.00 93.19 405 GLU A N 1
ATOM 3139 C CA . GLU A 1 405 ? -36.470 2.803 27.115 1.00 93.19 405 GLU A CA 1
ATOM 3140 C C . GLU A 1 405 ? -36.285 1.935 28.374 1.00 93.19 405 GLU A C 1
ATOM 3142 O O . GLU A 1 405 ? -35.361 2.169 29.158 1.00 93.19 405 GLU A O 1
ATOM 3147 N N . PRO A 1 406 ? -37.152 0.935 28.621 1.00 91.62 406 PRO A N 1
ATOM 3148 C CA . PRO A 1 406 ? -36.936 -0.016 29.704 1.00 91.62 406 PRO A CA 1
ATOM 3149 C C . PRO A 1 406 ? -35.730 -0.910 29.395 1.00 91.62 406 PRO A C 1
ATOM 3151 O O . PRO A 1 406 ? -35.571 -1.390 28.274 1.00 91.62 406 PRO A O 1
ATOM 3154 N N . ILE A 1 407 ? -34.907 -1.194 30.403 1.00 88.75 407 ILE A N 1
ATOM 3155 C CA . ILE A 1 407 ? -33.816 -2.164 30.268 1.00 88.75 407 ILE A CA 1
ATOM 3156 C C . ILE A 1 407 ? -34.412 -3.573 30.405 1.00 88.75 407 ILE A C 1
ATOM 3158 O O . ILE A 1 407 ? -34.663 -4.049 31.515 1.00 88.75 407 ILE A O 1
ATOM 3162 N N . ASP A 1 408 ? -34.656 -4.243 29.274 1.00 70.50 408 ASP A N 1
ATOM 3163 C CA . ASP A 1 408 ? -35.132 -5.632 29.234 1.00 70.50 408 ASP A CA 1
ATOM 3164 C C . ASP A 1 408 ? -34.017 -6.587 29.684 1.00 70.50 408 ASP A C 1
ATOM 3166 O O . ASP A 1 408 ? -33.188 -7.054 28.900 1.00 70.50 408 ASP A O 1
ATOM 3170 N N . LYS A 1 409 ? -33.996 -6.907 30.979 1.00 62.50 409 LYS A N 1
ATOM 3171 C CA . LYS A 1 409 ? -33.137 -7.968 31.512 1.00 62.50 409 LYS A CA 1
AT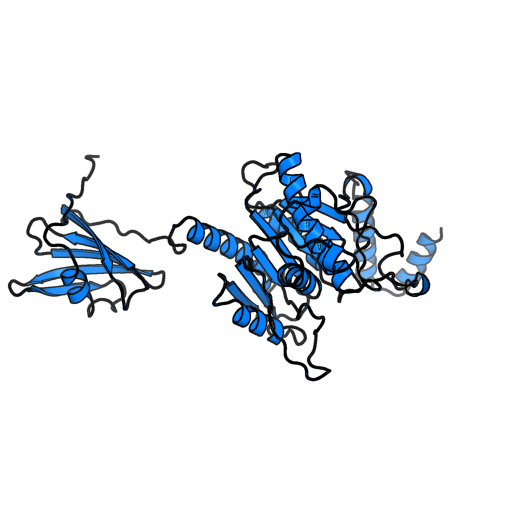OM 3172 C C . LYS A 1 409 ? -33.844 -9.297 31.262 1.00 62.50 409 LYS A C 1
ATOM 3174 O O . LYS A 1 409 ? -34.846 -9.605 31.910 1.00 62.50 409 LYS A O 1
ATOM 3179 N N . ALA A 1 410 ? -33.372 -10.059 30.272 1.00 43.59 410 ALA A N 1
ATOM 3180 C CA . ALA A 1 410 ? -33.829 -11.428 30.060 1.00 43.59 410 ALA A CA 1
ATOM 3181 C C . ALA A 1 410 ? -33.725 -12.188 31.392 1.00 43.59 410 ALA A C 1
ATOM 3183 O O . ALA A 1 410 ? -32.671 -12.198 32.019 1.00 43.59 410 ALA A O 1
ATOM 3184 N N . ALA A 1 411 ? -34.835 -12.771 31.848 1.00 41.78 411 ALA A N 1
ATOM 3185 C CA . ALA A 1 411 ? -34.813 -13.664 32.996 1.00 41.78 411 ALA A CA 1
ATOM 3186 C C . ALA A 1 411 ? -33.988 -14.905 32.617 1.00 41.78 411 ALA A C 1
ATOM 3188 O O . ALA A 1 411 ? -34.397 -15.615 31.698 1.00 41.78 411 ALA A O 1
ATOM 3189 N N . ASP A 1 412 ? -32.849 -15.075 33.297 1.00 38.78 412 ASP A N 1
ATOM 3190 C CA . ASP A 1 412 ? -31.840 -16.151 33.208 1.00 38.78 412 ASP A CA 1
ATOM 3191 C C . ASP A 1 412 ? -32.230 -17.462 32.495 1.00 38.78 412 ASP A C 1
ATOM 3193 O O . ASP A 1 412 ? -33.254 -18.094 32.865 1.00 38.78 412 ASP A O 1
#

pLDDT: mean 87.34, std 15.29, range [33.31, 98.94]

Foldseek 3Di:
DVVVVVLVVVVVVDDPVVNVVVVVVVVVVVVDDDPDDPVVQWAQLDDPFQFALDQDDQVQDDPLQQDHSPDTKTKGKDAAPDQPQAQAEEEWFADDLLRHGVCVQANPVLCVVVVVVRHIYIYIPAHGPVGDLLSRLVSLLSVLLSVLVCCVVVVGHHSVAYEYEAAELGLLSNLSNQAPVFFLRASCVSGVPTDDDPSSNGTSAHQEYERELYAHNVSQQDCPVVDDQQARDHPRLRRHEYEAEYEPAANRRPVNSVNNCVVCVVRHHYDYYYWYPDYGRQHCADPPTPRVCSSVVVVLVSQLRVCVVVVHNSLHKDDDDDDPQFFKWFWDWDDDDFDGTWIKIWTAGPVRFKIWIWTAGPSDIWIWIFGADPVRDTDTPDTPVVPCRVCVSVVVVPDDPVRIDTDDDPDD

Radius of gyration: 28.16 Å; chains: 1; bounding box: 82×52×74 Å

InterPro domains:
  IPR029058 Alpha/Beta hydrolase fold [G3DSA:3.40.50.1820] (80-305)
  IPR029058 Alpha/Beta hydrolase fold [SSF53474] (88-282)

Secondary structure (DSSP, 8-state):
-HHHHHHHHHTTTS-HHHHHHHHHHHHHHHS----S-TGGG-EE---S----SS---TTT--TT-SS-TT---EEEEE--S--TT--EEEEEE--STTT---IIIIIHHHHHHHHHTTEEEEEEE---TTS-HHHHHHHHHHHHHHHHHHHHHTT-S-TT-EEEEEETHHHHHHHHHHHHS-TT--GGGT-TT----SGGGS----SEEEEES---TTS-SS-TT-PPP-------S-PPEEEEEEETT-TTTHHHHHHHHHHHTTTS-EEEEEETT--S--TT--TTSGGGGHHHHHHHHHHHHHHHHTTS-SS-----PPPTT--EEEEEEE-SSSSTTEEEEEEE-TTS-EEEEEEEETTEEEEEEEEE-TTS-EEEEEESSSSGGGTHHHHHHTS-TT--EE------